Protein AF-A0A9E2GDE9-F1 (afdb_monomer)

Foldseek 3Di:
DDDDDPVPVVVVVVVVVPPPDDDDDDDDDDDDDDDPPCVVVVVLVVLLVVLVVLLVVLVVVLVVLVVVLVVLVVVLVVLVVVLVVLVVLLVVLVVLLVPPPRDLVVLLQSLLVLVVSLVVLVVVLVVLVVQLVVLVVVLVVLVVVLVVLVVVLVVLVVVDPPDPSSVVSNVSSVSSSVSSVSSNVSSVSSNVSSVVSNVSSVVSNVSSVVSSVSSVVVSVVVVVVLLPDFADQLVVVPDVVQVVVLVVLLVVLVVVVVDPVNVVVLVVVLVVPPPNPVVVLVVVLVVQLVVLVVVLVVLVVVLPDPCCVVCVPVSLVSQLCSVCSNLVSVLVSLVVVCVVVVVCSNRLVSVLVSQLSVLVSVLVSQVSSLVSQCVDPPRHDPPQLSVLSNVVSVLSNVLSNVLSVSCSSRNDPGSVSVVSVVVSLVVLVVSLVVSVVSVVVVVVVVPVDDDPVVVVVVVVCVVVSCCLSVVLVVCVSSRSPVNSVD

Mean predicted aligned error: 16.98 Å

Nearest PDB structures (foldseek):
  8i21-assembly1_A  TM=5.062E-01  e=1.658E+00  Saccharomyces cerevisiae S288C
  3ja6-assembly1_I  TM=3.002E-01  e=2.452E-01  Escherichia coli
  5xg2-assembly1_A  TM=4.539E-01  e=1.451E+00  Pyrococcus yayanosii CH1
  6ixg-assembly1_A  TM=2.845E-01  e=1.517E+00  Homo sapiens
  8auc-assembly3_A  TM=1.445E-01  e=4.216E+00  Corynebacterium glutamicum ATCC 13032

Secondary structure (DSSP, 8-state):
-----SHHHHHHHHHTTTSSS--------------TTSHHHHHHHHHHHHHHHHHHHHHHHHHHHHHHHHHHHHHHHHHHHHHHHHHHHHHHHHHHHH-TT--HHHHHHHHHHHHHHHHHHHHHHHHHHHHHHHHHHHHHHHHHHHHHHHHHHHHHHHT---SHHHHHHHHHHHHHHHHHHHHHHHHHHHHHHHHHHHHHHHHHHHHHHHHHHHHHHHHHHHHHHHHHS----HHHH--HHHHHHHHHHHHHHHHHHHSHHHHHHHHHHHHHSTT--HHHHHHHHHHHHHHHHHHHHHHHHHHTSGGGGT-HHHHHHHHHHHHHHHHHHHHHHHHHHHHHTTHHHH-HHHHHHHHHHHHHHHHHHHHHHHHHHHH-TTSPPPTTTHHHHHHHHHHHHHHHHHHHHHHHHH-TT-HHHHHHHHHHHHHHHHHHHHHHHHHHHHHHHHTTS--HHHHHHHHHHHHHHHHHHHHHHHHHHHT-TTGGG-

Sequence (486 aa):
MKKTNTNHFIIIVFLTLLLGLSFSTDKGAAQEKGKEASTKKVEYIDLKISIENALNTEKENIDQLKEQLNRAQSLKKVMTTELNVYKIQLSSYGNLLLIAKTKIENLEKAWTDNRASLDSIAANLKETNQKLITVNESLQRTKEQHALNEKQLAEIKTQGAKDPQTTNLLYKLQELIKHLSTKMELLEELNGIYSERKVQLENAQQALVELSKKFEQQIDEKKKQELFERGINPLKALELKQIGKDLNRLSGKIFSMFLKDFWVNELTAIWNSENFLIVTFFIIFIIFQFLLFRLKNYCKGLEIKPFSKQFPCRLLVLQLFNRSLPLMGTVLFIYVYASIRLFYSTVPLIQITIYILLIFLFTRWGFDLLKLWNQGKRYRISDQLLPYLRSLLIIIRFFAIPYVIIVWLIGSTSIILLVLRMIFEIILLGWNVLFLRQFNNFNKISAAEKSSRLSILRNIFFVLSYTITGGGLLLELAGYGPLALY

Radius of gyration: 37.74 Å; Cα contacts (8 Å, |Δi|>4): 276; chains: 1; bounding box: 79×53×114 Å

Structure (mmCIF, N/CA/C/O backbone):
data_AF-A0A9E2GDE9-F1
#
_entry.id   AF-A0A9E2GDE9-F1
#
loop_
_atom_site.group_PDB
_atom_site.id
_atom_site.type_symbol
_atom_site.label_atom_id
_atom_site.label_alt_id
_atom_site.label_comp_id
_atom_site.label_asym_id
_atom_site.label_entity_id
_atom_site.label_seq_id
_atom_site.pdbx_PDB_ins_code
_atom_site.Cartn_x
_atom_site.Cartn_y
_atom_site.Cartn_z
_atom_site.occupancy
_atom_site.B_iso_or_equiv
_atom_site.auth_seq_id
_atom_site.auth_comp_id
_atom_site.auth_asym_id
_atom_site.auth_atom_id
_atom_site.pdbx_PDB_model_num
ATOM 1 N N . MET A 1 1 ? -9.857 -22.078 3.710 1.00 37.41 1 MET A N 1
ATOM 2 C CA . MET A 1 1 ? -8.500 -22.401 4.212 1.00 37.41 1 MET A CA 1
ATOM 3 C C . MET A 1 1 ? -8.249 -21.605 5.486 1.00 37.41 1 MET A C 1
ATOM 5 O O . MET A 1 1 ? -8.242 -20.383 5.430 1.00 37.41 1 MET A O 1
ATOM 9 N N . LYS A 1 2 ? -8.148 -22.298 6.630 1.00 35.53 2 LYS A N 1
ATOM 10 C CA . LYS A 1 2 ? -7.923 -21.727 7.970 1.00 35.53 2 LYS A CA 1
ATOM 11 C C . LYS A 1 2 ? -6.632 -20.902 7.999 1.00 35.53 2 LYS A C 1
ATOM 13 O O . LYS A 1 2 ? -5.577 -21.423 7.652 1.00 35.53 2 LYS A O 1
ATOM 18 N N . LYS A 1 3 ? -6.714 -19.651 8.452 1.00 37.59 3 LYS A N 1
ATOM 19 C CA . LYS A 1 3 ? -5.556 -18.796 8.738 1.00 37.59 3 LYS A CA 1
ATOM 20 C C . LYS A 1 3 ? -5.726 -18.220 10.143 1.00 37.59 3 LYS A C 1
ATOM 22 O O . LYS A 1 3 ? -6.221 -17.117 10.325 1.00 37.59 3 LYS A O 1
ATOM 27 N N . THR A 1 4 ? -5.358 -19.017 11.136 1.00 41.25 4 THR A N 1
ATOM 28 C CA . THR A 1 4 ? -5.236 -18.603 12.535 1.00 41.25 4 THR A CA 1
ATOM 29 C C . THR A 1 4 ? -3.918 -19.137 13.095 1.00 41.25 4 THR A C 1
ATOM 31 O O . THR A 1 4 ? -3.500 -20.241 12.760 1.00 41.25 4 THR A O 1
ATOM 34 N N . ASN A 1 5 ? -3.301 -18.334 13.968 1.00 42.22 5 ASN A N 1
ATOM 35 C CA . ASN A 1 5 ? -2.276 -18.710 14.952 1.00 42.22 5 ASN A CA 1
ATOM 36 C C . ASN A 1 5 ? -0.789 -18.695 14.572 1.00 42.22 5 ASN A C 1
ATOM 38 O O . ASN A 1 5 ? -0.061 -19.617 14.919 1.00 42.22 5 ASN A O 1
ATOM 42 N N . THR A 1 6 ? -0.282 -17.578 14.046 1.00 44.53 6 THR A N 1
ATOM 43 C CA . THR A 1 6 ? 1.154 -17.246 14.208 1.00 44.53 6 THR A CA 1
ATOM 44 C C . THR A 1 6 ? 1.415 -16.302 15.389 1.00 44.53 6 THR A C 1
ATOM 46 O O . THR A 1 6 ? 2.444 -16.420 16.045 1.00 44.53 6 THR A O 1
ATOM 49 N N . ASN A 1 7 ? 0.454 -15.445 15.760 1.00 41.34 7 ASN A N 1
ATOM 50 C CA . ASN A 1 7 ? 0.619 -14.508 16.885 1.00 41.34 7 ASN A CA 1
ATOM 51 C C . ASN A 1 7 ? 0.391 -15.157 18.264 1.00 41.34 7 ASN A C 1
ATOM 53 O O . ASN A 1 7 ? 0.977 -14.717 19.247 1.00 41.34 7 ASN A O 1
ATOM 57 N N . HIS A 1 8 ? -0.394 -16.239 18.347 1.00 45.03 8 HIS A N 1
ATOM 58 C CA . HIS A 1 8 ? -0.597 -16.959 19.610 1.00 45.03 8 HIS A CA 1
ATOM 59 C C . HIS A 1 8 ? 0.618 -17.795 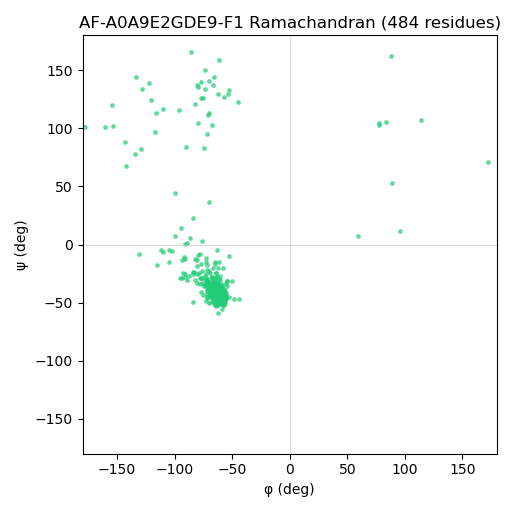20.035 1.00 45.03 8 HIS A C 1
ATOM 61 O O . HIS A 1 8 ? 0.840 -17.960 21.229 1.00 45.03 8 HIS A O 1
ATOM 67 N N . PHE A 1 9 ? 1.452 -18.257 19.098 1.00 44.44 9 PHE A N 1
ATOM 68 C CA . PHE A 1 9 ? 2.603 -19.101 19.433 1.00 44.44 9 PHE A CA 1
ATOM 69 C C . PHE A 1 9 ? 3.723 -18.318 20.145 1.00 44.44 9 PHE A C 1
ATOM 71 O O . PHE A 1 9 ? 4.382 -18.851 21.029 1.00 44.44 9 PHE A O 1
ATOM 78 N N . ILE A 1 10 ? 3.891 -17.027 19.832 1.00 46.75 10 ILE A N 1
ATOM 79 C CA . ILE A 1 10 ? 4.906 -16.164 20.464 1.00 46.75 10 ILE A CA 1
ATOM 80 C C . ILE A 1 10 ? 4.458 -15.706 21.863 1.00 46.75 10 ILE A C 1
ATOM 82 O O . ILE A 1 10 ? 5.278 -15.610 22.771 1.00 46.75 10 ILE A O 1
ATOM 86 N N . ILE A 1 11 ? 3.153 -15.494 22.066 1.00 52.41 11 ILE A N 1
ATOM 87 C CA . ILE A 1 11 ? 2.591 -15.091 23.366 1.00 52.41 11 ILE A CA 1
ATOM 88 C C . ILE A 1 11 ? 2.564 -16.275 24.347 1.00 52.41 11 ILE A C 1
ATOM 90 O O . ILE A 1 11 ? 2.853 -16.093 25.526 1.00 52.41 11 ILE A O 1
ATOM 94 N N . ILE A 1 12 ? 2.301 -17.497 23.869 1.00 50.00 12 ILE A N 1
ATOM 95 C CA . ILE A 1 12 ? 2.288 -18.702 24.716 1.00 50.00 12 ILE A CA 1
ATOM 96 C C . ILE A 1 12 ? 3.700 -19.055 25.207 1.00 50.00 12 ILE A C 1
ATOM 98 O O . ILE A 1 12 ? 3.857 -19.366 26.382 1.00 50.00 12 ILE A O 1
ATOM 102 N N . VAL A 1 13 ? 4.734 -18.908 24.366 1.00 47.22 13 VAL A N 1
ATOM 103 C CA . VAL A 1 13 ? 6.136 -19.145 24.769 1.00 47.22 13 VAL A CA 1
ATOM 104 C C . VAL A 1 13 ? 6.623 -18.117 25.805 1.00 47.22 13 VAL A C 1
ATOM 106 O O . VAL A 1 13 ? 7.446 -18.450 26.656 1.00 47.22 13 VAL A O 1
ATOM 109 N N . PHE A 1 14 ? 6.078 -16.894 25.794 1.00 41.50 14 PHE A N 1
ATOM 110 C CA . PHE A 1 14 ? 6.403 -15.862 26.787 1.00 41.50 14 PHE A CA 1
ATOM 111 C C . PHE A 1 14 ? 5.618 -16.018 28.104 1.00 41.50 14 PHE A C 1
ATOM 113 O O . PHE A 1 14 ? 6.150 -15.708 29.168 1.00 41.50 14 PHE A O 1
ATOM 120 N N . LEU A 1 15 ? 4.388 -16.549 28.066 1.00 39.25 15 LEU A N 1
ATOM 121 C CA . LEU A 1 15 ? 3.577 -16.791 29.270 1.00 39.25 15 LEU A CA 1
ATOM 122 C C . LEU A 1 15 ? 3.999 -18.044 30.050 1.00 39.25 15 LEU A C 1
ATOM 124 O O . LEU A 1 15 ? 3.870 -18.069 31.273 1.00 39.25 15 LEU A O 1
ATOM 128 N N . THR A 1 16 ? 4.555 -19.063 29.389 1.00 41.75 16 THR A N 1
ATOM 129 C CA . THR A 1 16 ? 5.045 -20.273 30.074 1.00 41.75 16 THR A CA 1
ATOM 130 C C . THR A 1 16 ? 6.340 -20.057 30.860 1.00 41.75 16 THR A C 1
ATOM 132 O O . THR A 1 16 ? 6.667 -20.879 31.710 1.00 41.75 16 THR A O 1
ATOM 135 N N . LEU A 1 17 ? 7.062 -18.953 30.633 1.00 35.72 17 LEU A N 1
ATOM 136 C CA . LEU A 1 17 ? 8.302 -18.640 31.357 1.00 35.72 17 LEU A CA 1
ATOM 137 C C . LEU A 1 17 ? 8.081 -17.785 32.623 1.00 35.72 17 LEU A C 1
ATOM 139 O O . LEU A 1 17 ? 8.998 -17.644 33.426 1.00 35.72 17 LEU A O 1
ATOM 143 N N . LEU A 1 18 ? 6.875 -17.235 32.817 1.00 35.28 18 LEU A N 1
ATOM 144 C CA . LEU A 1 18 ? 6.543 -16.294 33.902 1.00 35.28 18 LEU A CA 1
ATOM 145 C C . LEU A 1 18 ? 5.604 -16.875 34.977 1.00 35.28 18 LEU A C 1
ATOM 147 O O . LEU A 1 18 ? 5.407 -16.254 36.014 1.00 35.28 18 LEU A O 1
ATOM 151 N N . LEU A 1 19 ? 5.080 -18.087 34.772 1.00 35.12 19 LEU A N 1
ATOM 152 C CA . LEU A 1 19 ? 4.227 -18.813 35.730 1.00 35.12 19 LEU A CA 1
ATOM 153 C C . LEU A 1 19 ? 4.981 -19.890 36.542 1.00 35.12 19 LEU A C 1
ATOM 155 O O . LEU A 1 19 ? 4.366 -20.645 37.288 1.00 35.12 19 LEU A O 1
ATOM 159 N N . GLY A 1 20 ? 6.312 -19.959 36.420 1.00 35.44 20 GLY A N 1
ATOM 160 C CA . GLY A 1 20 ? 7.155 -20.972 37.073 1.00 35.44 20 GLY A CA 1
ATOM 161 C C . GLY A 1 20 ? 7.697 -20.608 38.461 1.00 35.44 20 GLY A C 1
ATOM 162 O O . GLY A 1 20 ? 8.420 -21.408 39.047 1.00 35.44 20 GLY A O 1
ATOM 163 N N . LEU A 1 21 ? 7.386 -19.428 39.004 1.00 36.16 21 LEU A N 1
ATOM 164 C CA . LEU A 1 21 ? 7.882 -18.987 40.314 1.00 36.16 21 LEU A CA 1
ATOM 165 C C . LEU A 1 21 ? 6.811 -18.192 41.056 1.00 36.16 21 LEU A C 1
ATOM 167 O O . LEU A 1 21 ? 6.767 -16.975 40.924 1.00 36.16 21 LEU A O 1
ATOM 171 N N . SER A 1 22 ? 5.954 -18.885 41.811 1.00 34.91 22 SER A N 1
ATOM 172 C CA . SER A 1 22 ? 5.280 -18.396 43.032 1.00 34.91 22 SER A CA 1
ATOM 173 C C . SER A 1 22 ? 4.227 -19.409 43.490 1.00 34.91 22 SER A C 1
ATOM 175 O O . SER A 1 22 ? 3.041 -19.149 43.368 1.00 34.91 22 SER A O 1
ATOM 177 N N . PHE A 1 23 ? 4.635 -20.567 44.013 1.00 31.31 23 PHE A N 1
ATOM 178 C CA . PHE A 1 23 ? 3.790 -21.348 44.925 1.00 31.31 23 PHE A CA 1
ATOM 179 C C . PHE A 1 23 ? 4.677 -22.191 45.842 1.00 31.31 23 PHE A C 1
ATOM 181 O O . PHE A 1 23 ? 5.202 -23.225 45.438 1.00 31.31 23 PHE A O 1
ATOM 188 N N . SER A 1 24 ? 4.850 -21.739 47.082 1.00 29.86 24 SER A N 1
ATOM 189 C CA . SER A 1 24 ? 5.072 -22.584 48.262 1.00 29.86 24 SER A CA 1
ATOM 190 C C . SER A 1 24 ? 4.738 -21.737 49.490 1.00 29.86 24 SER A C 1
ATOM 192 O O . SER A 1 24 ? 5.343 -20.697 49.713 1.00 29.86 24 SER A O 1
ATOM 194 N N . THR A 1 25 ? 3.549 -21.968 50.045 1.00 28.91 25 THR A N 1
ATOM 195 C CA . THR A 1 25 ? 3.295 -22.684 51.309 1.00 28.91 25 THR A CA 1
ATOM 196 C C . THR A 1 25 ? 3.444 -21.785 52.524 1.00 28.91 25 THR A C 1
ATOM 198 O O . THR A 1 25 ? 4.557 -21.548 52.979 1.00 28.91 25 THR A O 1
ATOM 201 N N . ASP A 1 26 ? 2.308 -21.417 53.112 1.00 25.78 26 ASP A N 1
ATOM 202 C CA . ASP A 1 26 ? 2.249 -21.269 54.557 1.00 25.78 26 ASP A CA 1
ATOM 203 C C . ASP A 1 26 ? 1.067 -22.069 55.111 1.00 25.78 26 ASP A C 1
ATOM 205 O O . ASP A 1 26 ? -0.025 -22.099 54.534 1.00 25.78 26 ASP A O 1
ATOM 209 N N . LYS A 1 27 ? 1.351 -22.816 56.176 1.00 31.97 27 LYS A N 1
ATOM 210 C CA . LYS A 1 27 ? 0.437 -23.732 56.858 1.00 31.97 27 LYS A CA 1
ATOM 211 C C . LYS A 1 27 ? -0.166 -22.982 58.041 1.00 31.97 27 LYS A C 1
ATOM 213 O O . LYS A 1 27 ? 0.544 -22.678 58.989 1.00 31.97 27 LYS A O 1
ATOM 218 N N . GLY A 1 28 ? -1.477 -22.760 58.023 1.00 25.41 28 GLY A N 1
ATOM 219 C CA . GLY A 1 28 ? -2.241 -22.287 59.179 1.00 25.41 28 GLY A CA 1
ATOM 220 C C . GLY A 1 28 ? -3.144 -23.395 59.708 1.00 25.41 28 GLY A C 1
ATOM 221 O O . GLY A 1 28 ? -4.006 -23.888 58.987 1.00 25.41 28 GLY A O 1
ATOM 222 N N . ALA A 1 29 ? -2.892 -23.820 60.941 1.00 26.66 29 ALA A N 1
ATOM 223 C CA . ALA A 1 29 ? -3.548 -24.923 61.625 1.00 26.66 29 ALA A CA 1
ATOM 224 C C . ALA A 1 29 ? -4.857 -24.525 62.336 1.00 26.66 29 ALA A C 1
ATOM 226 O O . ALA A 1 29 ? -5.088 -23.362 62.644 1.00 26.66 29 ALA A O 1
ATOM 227 N N . ALA A 1 30 ? -5.596 -25.579 62.696 1.00 27.47 30 ALA A N 1
ATOM 228 C CA . ALA A 1 30 ? -6.502 -25.715 63.838 1.00 27.47 30 ALA A CA 1
ATOM 229 C C . ALA A 1 30 ? -7.898 -25.068 63.760 1.00 27.47 30 ALA A C 1
ATOM 231 O O . ALA A 1 30 ? -8.123 -23.883 63.975 1.00 27.47 30 ALA A O 1
ATOM 232 N N . GLN A 1 31 ? -8.858 -25.964 63.546 1.00 29.36 31 GLN A N 1
ATOM 233 C CA . GLN A 1 31 ? -10.283 -25.821 63.779 1.00 29.36 31 GLN A CA 1
ATOM 234 C C . GLN A 1 31 ? -10.565 -26.100 65.263 1.00 29.36 31 GLN A C 1
ATOM 236 O O . GLN A 1 31 ? -10.297 -27.207 65.731 1.00 29.36 31 GLN A O 1
ATOM 241 N N . GLU A 1 32 ? -11.136 -25.139 65.990 1.00 27.19 32 GLU A N 1
ATOM 242 C CA . GLU A 1 32 ? -11.668 -25.361 67.338 1.00 27.19 32 GLU A CA 1
ATOM 243 C C . GLU A 1 32 ? -13.164 -25.016 67.370 1.00 27.19 32 GLU A C 1
ATOM 245 O O . GLU A 1 32 ? -13.604 -23.948 66.944 1.00 27.19 32 GLU A O 1
ATOM 250 N N . LYS A 1 33 ? -13.963 -25.996 67.805 1.00 32.47 33 LYS A N 1
ATOM 251 C CA . LYS A 1 33 ? -15.418 -25.923 67.953 1.00 32.47 33 LYS A CA 1
ATOM 252 C C . LYS A 1 33 ? -15.783 -25.197 69.252 1.00 32.47 33 LYS A C 1
ATOM 254 O O . LYS A 1 33 ? -15.333 -25.599 70.317 1.00 32.47 33 LYS A O 1
ATOM 259 N N . GLY A 1 34 ? -16.760 -24.292 69.160 1.00 29.34 34 GLY A N 1
ATOM 260 C CA . GLY A 1 34 ? -17.773 -24.094 70.204 1.00 29.34 34 GLY A CA 1
ATOM 261 C C . GLY A 1 34 ? -17.753 -22.756 70.949 1.00 29.34 34 GLY A C 1
ATOM 262 O O . GLY A 1 34 ? -16.938 -22.557 71.843 1.00 29.34 34 GLY A O 1
ATOM 263 N N . LYS A 1 35 ? -18.746 -21.897 70.658 1.00 29.58 35 LYS A N 1
ATOM 264 C CA . LYS A 1 35 ? -19.593 -21.173 71.640 1.00 29.58 35 LYS A CA 1
ATOM 265 C C . LYS A 1 35 ? -20.652 -20.336 70.906 1.00 29.58 35 LYS A C 1
ATOM 267 O O . LYS A 1 35 ? -20.390 -19.259 70.387 1.00 29.58 35 LYS A O 1
ATOM 272 N N . GLU A 1 36 ? -21.870 -20.865 70.880 1.00 37.47 36 GLU A N 1
ATOM 273 C CA . GLU A 1 36 ? -23.013 -20.470 70.040 1.00 37.47 36 GLU A CA 1
ATOM 274 C C . GLU A 1 36 ? -23.871 -19.299 70.569 1.00 37.47 36 GLU A C 1
ATOM 276 O O . GLU A 1 36 ? -25.024 -19.151 70.179 1.00 37.47 36 GLU A O 1
ATOM 281 N N . ALA A 1 37 ? -23.348 -18.427 71.438 1.00 34.91 37 ALA A N 1
ATOM 282 C CA . ALA A 1 37 ? -24.166 -17.346 72.018 1.00 34.91 37 ALA A CA 1
ATOM 283 C C . ALA A 1 37 ? -23.555 -15.933 71.973 1.00 34.91 37 ALA A C 1
ATOM 285 O O . ALA A 1 37 ? -24.272 -14.971 72.239 1.00 34.91 37 ALA A O 1
ATOM 286 N N . SER A 1 38 ? -22.283 -15.764 71.578 1.00 36.00 38 SER A N 1
ATOM 287 C CA . SER A 1 38 ? -21.682 -14.432 71.343 1.00 36.00 38 SER A CA 1
ATOM 288 C C . SER A 1 38 ? -21.349 -14.145 69.872 1.00 36.00 38 SER A C 1
ATOM 290 O O . SER A 1 38 ? -20.962 -13.027 69.546 1.00 36.00 38 SER A O 1
ATOM 292 N N . THR A 1 39 ? -21.531 -15.123 68.981 1.00 40.50 39 THR A N 1
ATOM 293 C CA . THR A 1 39 ? -21.175 -15.071 67.552 1.00 40.50 39 THR A CA 1
ATOM 294 C C . THR A 1 39 ? -22.093 -14.160 66.742 1.00 40.50 39 THR A C 1
ATOM 296 O O . THR A 1 39 ? -21.596 -13.326 65.996 1.00 40.50 39 THR A O 1
ATOM 299 N N . LYS A 1 40 ? -23.416 -14.205 66.967 1.00 43.84 40 LYS A N 1
ATOM 300 C CA . LYS A 1 40 ? -24.374 -13.363 66.221 1.00 43.84 40 LYS A CA 1
ATOM 301 C C . LYS A 1 40 ? -24.075 -11.868 66.353 1.00 43.84 40 LYS A C 1
ATOM 303 O O . LYS A 1 40 ? -24.173 -11.129 65.386 1.00 43.84 40 LYS A O 1
ATOM 308 N N . LYS A 1 41 ? -23.698 -11.400 67.546 1.00 41.00 41 LYS A N 1
ATOM 309 C CA . LYS A 1 41 ? -23.483 -9.965 67.795 1.00 41.00 41 LYS A CA 1
ATOM 310 C C . LYS A 1 41 ? -22.195 -9.438 67.146 1.00 41.00 41 LYS A C 1
ATOM 312 O O . LYS A 1 41 ? -22.160 -8.275 66.772 1.00 41.00 41 LYS A O 1
ATOM 317 N N . VAL A 1 42 ? -21.176 -10.288 66.994 1.00 43.56 42 VAL A N 1
ATOM 318 C CA . VAL A 1 42 ? -19.926 -9.970 66.277 1.00 43.56 42 VAL A CA 1
ATOM 319 C C . VAL A 1 42 ? -20.158 -10.028 64.759 1.00 43.56 42 VAL A C 1
ATOM 321 O O . VAL A 1 42 ? -19.795 -9.097 64.051 1.00 43.56 42 VAL A O 1
ATOM 324 N N . GLU A 1 43 ? -20.911 -11.024 64.284 1.00 54.59 43 GLU A N 1
ATOM 325 C CA . GLU A 1 43 ? -21.306 -11.199 62.876 1.00 54.59 43 GLU A CA 1
ATOM 326 C C . GLU A 1 43 ? -22.162 -10.028 62.342 1.00 54.59 43 GLU A C 1
ATOM 328 O O . GLU A 1 43 ? -21.957 -9.556 61.225 1.00 54.59 43 GLU A O 1
ATOM 333 N N . TYR A 1 44 ? -23.062 -9.471 63.165 1.00 56.03 44 TYR A N 1
ATOM 334 C CA . TYR A 1 44 ? -23.861 -8.286 62.814 1.00 56.03 44 TYR A CA 1
ATOM 335 C C . TYR A 1 44 ? -23.048 -6.978 62.759 1.00 56.03 44 TYR A C 1
ATOM 337 O O . TYR A 1 44 ? -23.402 -6.069 62.002 1.00 56.03 44 TYR A O 1
ATOM 345 N N . ILE A 1 45 ? -21.971 -6.858 63.544 1.00 58.72 45 ILE A N 1
ATOM 346 C CA . ILE A 1 45 ? -21.089 -5.678 63.526 1.00 58.72 45 ILE A CA 1
ATOM 347 C C . ILE A 1 45 ? -20.202 -5.706 62.276 1.00 58.72 45 ILE A C 1
ATOM 349 O O . ILE A 1 45 ? -20.106 -4.690 61.584 1.00 58.72 45 ILE A O 1
ATOM 353 N N . ASP A 1 46 ? -19.644 -6.869 61.936 1.00 61.78 46 ASP A N 1
ATOM 354 C CA . ASP A 1 46 ? -18.836 -7.054 60.725 1.00 61.78 46 ASP A CA 1
ATOM 355 C C . ASP A 1 46 ? -19.670 -6.850 59.448 1.00 61.78 46 ASP A C 1
ATOM 357 O O . ASP A 1 46 ? -19.232 -6.173 58.513 1.00 61.78 46 ASP A O 1
ATOM 361 N N . LEU A 1 47 ? -20.922 -7.327 59.435 1.00 65.38 47 LEU A N 1
ATOM 362 C CA . LEU A 1 47 ? -21.873 -7.086 58.344 1.00 65.38 47 LEU A CA 1
ATOM 363 C C . LEU A 1 47 ? -22.202 -5.591 58.184 1.00 65.38 47 LEU A C 1
ATOM 365 O O . LEU A 1 47 ? -22.263 -5.077 57.066 1.00 65.38 47 LEU A O 1
ATOM 369 N N . LYS A 1 48 ? -22.376 -4.863 59.293 1.00 64.81 48 LYS A N 1
ATOM 370 C CA . LYS A 1 48 ? -22.651 -3.419 59.273 1.00 64.81 48 LYS A CA 1
ATOM 371 C C . LYS A 1 48 ? -21.480 -2.623 58.691 1.00 64.81 48 LYS A C 1
ATOM 373 O O . LYS A 1 48 ? -21.715 -1.732 57.877 1.00 64.81 48 LYS A O 1
ATOM 378 N N . ILE A 1 49 ? -20.246 -2.946 59.086 1.00 69.69 49 ILE A N 1
ATOM 379 C CA . ILE A 1 49 ? -19.028 -2.312 58.551 1.00 69.69 49 ILE A CA 1
ATOM 380 C C . ILE A 1 49 ? -18.870 -2.646 57.060 1.00 69.69 49 ILE A C 1
ATOM 382 O O . ILE A 1 49 ? -18.561 -1.765 56.259 1.00 69.69 49 ILE A O 1
ATOM 386 N N . SER A 1 50 ? -19.147 -3.893 56.666 1.00 72.06 50 SER A N 1
ATOM 387 C CA . SER A 1 50 ? -19.114 -4.322 55.264 1.00 72.06 50 SER A CA 1
ATOM 388 C C . SER A 1 50 ? -20.123 -3.561 54.393 1.00 72.06 50 SER A C 1
ATOM 390 O O . SER A 1 50 ? -19.752 -3.065 53.331 1.00 72.06 50 SER A O 1
ATOM 392 N N . ILE A 1 51 ? -21.364 -3.379 54.861 1.00 70.81 51 ILE A N 1
ATOM 393 C CA . ILE A 1 51 ? -22.405 -2.626 54.137 1.00 70.81 51 ILE A CA 1
ATOM 394 C C . ILE A 1 51 ? -22.073 -1.132 54.063 1.00 70.81 51 ILE A C 1
ATOM 396 O O . ILE A 1 51 ? -22.327 -0.500 53.044 1.00 70.81 51 ILE A O 1
ATOM 400 N N . GLU A 1 52 ? -21.492 -0.553 55.113 1.00 72.50 52 GLU A N 1
ATOM 401 C CA . GLU A 1 52 ? -21.092 0.859 55.128 1.00 72.50 52 GLU A CA 1
ATOM 402 C C . GLU A 1 52 ? -19.928 1.141 54.167 1.00 72.50 52 GLU A C 1
ATOM 404 O O . GLU A 1 52 ? -19.966 2.117 53.417 1.00 72.50 52 GLU A O 1
ATOM 409 N N . ASN A 1 53 ? -18.949 0.235 54.102 1.00 75.44 53 ASN A N 1
ATOM 410 C CA . ASN A 1 53 ? -17.889 0.296 53.098 1.00 75.44 53 ASN A CA 1
ATOM 411 C C . ASN A 1 53 ? -18.444 0.084 51.681 1.00 75.44 53 ASN A C 1
ATOM 413 O O . ASN A 1 53 ? -18.106 0.845 50.777 1.00 75.44 53 ASN A O 1
ATOM 417 N N . ALA A 1 54 ? -19.344 -0.888 51.493 1.00 73.12 54 ALA A N 1
ATOM 418 C CA . ALA A 1 54 ? -19.994 -1.137 50.208 1.00 73.12 54 ALA A CA 1
ATOM 419 C C . ALA A 1 54 ? -20.828 0.064 49.731 1.00 73.12 54 ALA A C 1
ATOM 421 O O . ALA A 1 54 ? -20.797 0.385 48.548 1.00 73.12 54 ALA A O 1
ATOM 422 N N . LEU A 1 55 ? -21.520 0.764 50.635 1.00 74.06 55 LEU A N 1
ATOM 423 C CA . LEU A 1 55 ? -22.273 1.984 50.327 1.00 74.06 55 LEU A CA 1
ATOM 424 C C . LEU A 1 55 ? -21.366 3.111 49.824 1.00 74.06 55 LEU A C 1
ATOM 426 O O . LEU A 1 55 ? -21.675 3.733 48.807 1.00 74.06 55 LEU A O 1
ATOM 430 N N . ASN A 1 56 ? -20.236 3.353 50.494 1.00 77.88 56 ASN A N 1
ATOM 431 C CA . ASN A 1 56 ? -19.280 4.374 50.059 1.00 77.88 56 ASN A CA 1
ATOM 432 C C . ASN A 1 56 ? -18.662 4.023 48.699 1.00 77.88 56 ASN A C 1
ATOM 434 O O . ASN A 1 56 ? -18.649 4.862 47.798 1.00 77.88 56 ASN A O 1
ATOM 438 N N . THR A 1 57 ? -18.234 2.771 48.511 1.00 77.31 57 THR A N 1
ATOM 439 C CA . THR A 1 57 ? -17.687 2.303 47.229 1.00 77.31 57 THR A CA 1
ATOM 440 C C . THR A 1 57 ? -18.725 2.347 46.107 1.00 77.31 57 THR A C 1
ATOM 442 O O . THR A 1 57 ? -18.399 2.726 44.983 1.00 77.31 57 THR A O 1
ATOM 445 N N . GLU A 1 58 ? -19.988 1.998 46.372 1.00 75.75 58 GLU A N 1
ATOM 446 C CA . GLU A 1 58 ? -21.028 2.072 45.343 1.00 75.75 58 GLU A CA 1
ATOM 447 C C . GLU A 1 58 ? -21.400 3.503 44.974 1.00 75.75 58 GLU A C 1
ATOM 449 O O . GLU A 1 58 ? -21.668 3.783 43.806 1.00 75.75 58 GLU A O 1
ATOM 454 N N . LYS A 1 59 ? -21.348 4.436 45.925 1.00 79.06 59 LYS A N 1
ATOM 455 C CA . LYS A 1 59 ? -21.556 5.853 45.631 1.00 79.06 59 LYS A CA 1
ATOM 456 C C . LYS A 1 59 ? -20.477 6.397 44.689 1.00 79.06 59 LYS A C 1
ATOM 458 O O . LYS A 1 59 ? -20.816 7.012 43.680 1.00 79.06 59 LYS A O 1
ATOM 463 N N . GLU A 1 60 ? -19.208 6.092 44.959 1.00 80.56 60 GLU A N 1
ATOM 464 C CA . GLU A 1 60 ? -18.090 6.457 44.076 1.00 80.56 60 GLU A CA 1
ATOM 465 C C . GLU A 1 60 ? -18.211 5.805 42.689 1.00 80.56 60 GLU A C 1
ATOM 467 O O . GLU A 1 60 ? -18.034 6.474 41.668 1.00 80.56 60 GLU A O 1
ATOM 472 N N . ASN A 1 61 ? -18.579 4.521 42.628 1.00 79.62 61 ASN A N 1
ATOM 473 C CA . ASN A 1 61 ? -18.792 3.817 41.361 1.00 79.62 61 ASN A CA 1
ATOM 474 C C . ASN A 1 61 ? -19.926 4.437 40.535 1.00 79.62 61 ASN A C 1
ATOM 476 O O . ASN A 1 61 ? -19.801 4.560 39.317 1.00 79.62 61 ASN A O 1
ATOM 480 N N . ILE A 1 62 ? -21.033 4.826 41.173 1.00 83.25 62 ILE A N 1
ATOM 481 C CA . ILE A 1 62 ? -22.158 5.485 40.497 1.00 83.25 62 ILE A CA 1
ATOM 482 C C . ILE A 1 62 ? -21.721 6.826 39.908 1.00 83.25 62 ILE A C 1
ATOM 484 O O . ILE A 1 62 ? -22.090 7.136 38.775 1.00 83.25 62 ILE A O 1
ATOM 488 N N . ASP A 1 63 ? -20.923 7.611 40.631 1.00 82.31 63 ASP A N 1
ATOM 489 C CA . ASP A 1 63 ? -20.437 8.897 40.127 1.00 82.31 63 ASP A CA 1
ATOM 490 C C . ASP A 1 63 ? -19.475 8.713 38.941 1.00 82.31 63 ASP A C 1
ATOM 492 O O . ASP A 1 63 ? -19.616 9.395 37.921 1.00 82.31 63 ASP A O 1
ATOM 496 N N . GLN A 1 64 ? -18.589 7.714 38.998 1.00 84.81 64 GLN A N 1
ATOM 497 C CA . GLN A 1 64 ? -17.752 7.333 37.854 1.00 84.81 64 GLN A CA 1
ATOM 498 C C . GLN A 1 64 ? -18.586 6.856 36.656 1.00 84.81 64 GLN A C 1
ATOM 500 O O . GLN A 1 64 ? -18.296 7.223 35.515 1.00 84.81 64 GLN A O 1
ATOM 505 N N . LEU A 1 65 ? -19.639 6.066 36.884 1.00 81.38 65 LEU A N 1
ATOM 506 C CA . LEU A 1 65 ? -20.528 5.590 35.820 1.00 81.38 65 LEU A CA 1
ATOM 507 C C . LEU A 1 65 ? -21.324 6.726 35.181 1.00 81.38 65 LEU A C 1
ATOM 509 O O . LEU A 1 65 ? -21.460 6.746 33.960 1.00 81.38 65 LEU A O 1
ATOM 513 N N . LYS A 1 66 ? -21.788 7.706 35.962 1.00 85.56 66 LYS A N 1
ATOM 514 C CA . LYS A 1 66 ? -22.416 8.923 35.422 1.00 85.56 66 LYS A CA 1
ATOM 515 C C . LYS A 1 66 ? -21.444 9.721 34.562 1.00 85.56 66 LYS A C 1
ATOM 517 O O . LYS A 1 66 ? -21.823 10.219 33.502 1.00 85.56 66 LYS A O 1
ATOM 522 N N . GLU A 1 67 ? -20.185 9.830 34.978 1.00 87.62 67 GLU A N 1
ATOM 523 C CA . GLU A 1 67 ? -19.168 10.493 34.165 1.00 87.62 67 GLU A CA 1
ATOM 524 C C . GLU A 1 67 ? -18.916 9.730 32.854 1.00 87.62 67 GLU A C 1
ATOM 526 O O . GLU A 1 67 ? -18.870 10.331 31.776 1.00 87.62 67 GLU A O 1
ATOM 531 N N . GLN A 1 68 ? -18.814 8.400 32.917 1.00 82.94 68 GLN A N 1
ATOM 532 C CA . GLN A 1 68 ? -18.690 7.553 31.730 1.00 82.94 68 GLN A CA 1
ATOM 533 C C . GLN A 1 68 ? -19.907 7.665 30.808 1.00 82.94 68 GLN A C 1
ATOM 535 O O . GLN A 1 68 ? -19.726 7.738 29.593 1.00 82.94 68 GLN A O 1
ATOM 540 N N . LEU A 1 69 ? -21.119 7.732 31.361 1.00 86.50 69 LEU A N 1
ATOM 541 C CA . LEU A 1 69 ? -22.359 7.940 30.618 1.00 86.50 69 LEU A CA 1
ATOM 542 C C . LEU A 1 69 ? -22.335 9.278 29.877 1.00 86.50 69 LEU A C 1
ATOM 544 O O . LEU A 1 69 ? -22.538 9.311 28.665 1.00 86.50 69 LEU A O 1
ATOM 548 N N . ASN A 1 70 ? -21.991 10.367 30.566 1.00 86.38 70 ASN A N 1
ATOM 549 C CA . ASN A 1 70 ? -21.876 11.692 29.955 1.00 86.38 70 ASN A CA 1
ATOM 550 C C . ASN A 1 70 ? -20.835 11.709 28.825 1.00 86.38 70 ASN A C 1
ATOM 552 O O . ASN A 1 70 ? -21.074 12.282 27.758 1.00 86.38 70 ASN A O 1
ATOM 556 N N . ARG A 1 71 ? -19.691 11.040 29.023 1.00 86.12 71 ARG A N 1
ATOM 557 C CA . ARG A 1 71 ? -18.667 10.868 27.979 1.00 86.12 71 ARG A CA 1
ATOM 558 C C . ARG A 1 71 ? -19.178 10.020 26.809 1.00 86.12 71 ARG A C 1
ATOM 560 O O . ARG A 1 71 ? -18.908 10.348 25.659 1.00 86.12 71 ARG A O 1
ATOM 567 N N . ALA A 1 72 ? -19.929 8.952 27.067 1.00 83.50 72 ALA A N 1
ATOM 568 C CA . ALA A 1 72 ? -20.509 8.109 26.023 1.00 83.50 72 ALA A CA 1
ATOM 569 C C . ALA A 1 72 ? -21.581 8.863 25.215 1.00 83.50 72 ALA A C 1
ATOM 571 O O . ALA A 1 72 ? -21.611 8.769 23.987 1.00 83.50 72 ALA A O 1
ATOM 572 N N . GLN A 1 73 ? -22.411 9.672 25.875 1.00 86.06 73 GLN A N 1
ATOM 573 C CA . GLN A 1 73 ? -23.418 10.518 25.234 1.00 86.06 73 GLN A CA 1
ATOM 574 C C . GLN A 1 73 ? -22.789 11.649 24.403 1.00 86.06 73 GLN A C 1
ATOM 576 O O . GLN A 1 73 ? -23.274 11.953 23.310 1.00 86.06 73 GLN A O 1
ATOM 581 N N . SER A 1 74 ? -21.697 12.266 24.867 1.00 83.81 74 SER A N 1
ATOM 582 C CA . SER A 1 74 ? -20.977 13.269 24.069 1.00 83.81 74 SER A CA 1
ATOM 583 C C . SER A 1 74 ? -20.294 12.632 22.855 1.00 83.81 74 SER A C 1
ATOM 585 O O . SER A 1 74 ? -20.438 13.135 21.737 1.00 83.81 74 SER A O 1
ATOM 587 N N . LEU A 1 75 ? -19.659 11.470 23.040 1.00 82.81 75 LEU A N 1
ATOM 588 C CA . LEU A 1 75 ? -19.090 10.672 21.952 1.00 82.81 75 LEU A CA 1
ATOM 589 C C . LEU A 1 75 ? -20.149 10.245 20.936 1.00 82.81 75 LEU A C 1
ATOM 591 O O . LEU A 1 75 ? -19.866 10.273 19.742 1.00 82.81 75 LEU A O 1
ATOM 595 N N . LYS A 1 76 ? -21.377 9.923 21.364 1.00 82.12 76 LYS A N 1
ATOM 596 C CA . LYS A 1 76 ? -22.489 9.610 20.452 1.00 82.12 76 LYS A CA 1
ATOM 597 C C . LYS A 1 76 ? -22.731 10.740 19.446 1.00 82.12 76 LYS A C 1
ATOM 599 O O . LYS A 1 76 ? -22.897 10.466 18.265 1.00 82.12 76 LYS A O 1
ATOM 604 N N . LYS A 1 77 ? -22.686 12.010 19.870 1.00 83.50 77 LYS A N 1
ATOM 605 C CA . LYS A 1 77 ? -22.864 13.166 18.964 1.00 83.50 77 LYS A CA 1
ATOM 606 C C . LYS A 1 77 ? -21.724 13.296 17.950 1.00 83.50 77 LYS A C 1
ATOM 608 O O . LYS A 1 77 ? -21.971 13.531 16.765 1.00 83.50 77 LYS A O 1
ATOM 613 N N . VAL A 1 78 ? -20.483 13.127 18.410 1.00 82.44 78 VAL A N 1
ATOM 614 C CA . VAL A 1 78 ? -19.290 13.142 17.545 1.00 82.44 78 VAL A CA 1
ATOM 615 C C . VAL A 1 78 ? -19.368 12.006 16.523 1.00 82.44 78 VAL A C 1
ATOM 617 O O . VAL A 1 78 ? -19.186 12.231 15.330 1.00 82.44 78 VAL A O 1
ATOM 620 N N . MET A 1 79 ? -19.760 10.817 16.974 1.00 79.31 79 MET A N 1
ATOM 621 C CA . MET A 1 79 ? -19.925 9.626 16.148 1.00 79.31 79 MET A CA 1
ATOM 622 C C . MET A 1 79 ? -20.954 9.826 15.030 1.00 79.31 79 MET A C 1
ATOM 624 O O . MET A 1 79 ? -20.706 9.448 13.889 1.00 79.31 79 MET A O 1
ATOM 628 N N . THR A 1 80 ? -22.092 10.467 15.310 1.00 80.19 80 THR A N 1
ATOM 629 C CA . THR A 1 80 ? -23.082 10.784 14.267 1.00 80.19 80 THR A CA 1
ATOM 630 C C . THR A 1 80 ? -22.483 11.667 13.171 1.00 80.19 80 THR A C 1
ATOM 632 O O . THR A 1 80 ? -22.799 11.504 11.993 1.00 80.19 80 THR A O 1
ATOM 635 N N . THR A 1 81 ? -21.589 12.584 13.545 1.00 83.75 81 THR A N 1
ATOM 636 C CA . THR A 1 81 ? -20.886 13.454 12.593 1.00 83.75 81 THR A CA 1
ATOM 637 C C . THR A 1 81 ? -19.911 12.644 11.744 1.00 83.75 81 THR A C 1
ATOM 639 O O . THR A 1 81 ? -19.918 12.765 10.522 1.00 83.75 81 THR A O 1
ATOM 642 N N . GLU A 1 82 ? -19.136 11.762 12.371 1.00 81.50 82 GLU A N 1
ATOM 643 C CA . GLU A 1 82 ? -18.196 10.867 11.691 1.00 81.50 82 GLU A CA 1
ATOM 644 C C . GLU A 1 82 ? -18.910 9.911 10.714 1.00 81.50 82 GLU A C 1
ATOM 646 O O . GLU A 1 82 ? -18.515 9.790 9.555 1.00 81.50 82 GLU A O 1
ATOM 651 N N . LEU A 1 83 ? -20.046 9.327 11.110 1.00 84.38 83 LEU A N 1
ATOM 652 C CA . LEU A 1 83 ? -20.875 8.501 10.220 1.00 84.38 83 LEU A CA 1
ATOM 653 C C . LEU A 1 83 ? -21.422 9.288 9.030 1.00 84.38 83 LEU A C 1
ATOM 655 O O . LEU A 1 83 ? -21.522 8.748 7.928 1.00 84.38 83 LEU A O 1
ATOM 659 N N . ASN A 1 84 ? -21.779 10.557 9.229 1.00 83.81 84 ASN A N 1
ATOM 660 C CA . ASN A 1 84 ? -22.201 11.417 8.128 1.00 83.81 84 ASN A CA 1
ATOM 661 C C . ASN A 1 84 ? -21.042 11.699 7.168 1.00 83.81 84 ASN A C 1
ATOM 663 O O . ASN A 1 84 ? -21.257 11.682 5.956 1.00 83.81 84 ASN A O 1
ATOM 667 N N . VAL A 1 85 ? -19.816 11.871 7.674 1.00 84.94 85 VAL A N 1
ATOM 668 C CA . VAL A 1 85 ? -18.617 11.968 6.828 1.00 84.94 85 VAL A CA 1
ATOM 669 C C . VAL A 1 85 ? -18.443 10.695 6.001 1.00 84.94 85 VAL A C 1
ATOM 671 O O . VAL A 1 85 ? -18.291 10.798 4.785 1.00 84.94 85 VAL A O 1
ATOM 674 N N . TYR A 1 86 ? -18.562 9.506 6.600 1.00 84.06 86 TYR A N 1
ATOM 675 C CA . TYR A 1 86 ? -18.479 8.249 5.846 1.00 84.06 86 TYR A CA 1
ATOM 676 C C . TYR A 1 86 ? -19.586 8.112 4.797 1.00 84.06 86 TYR A C 1
ATOM 678 O O . TYR A 1 86 ? -19.319 7.670 3.682 1.00 84.06 86 TYR A O 1
ATOM 686 N N . LYS A 1 87 ? -20.819 8.541 5.093 1.00 84.62 87 LYS A N 1
ATOM 687 C CA . LYS A 1 87 ? -21.912 8.563 4.102 1.00 84.62 87 LYS A CA 1
ATOM 688 C C . LYS A 1 87 ? -21.616 9.506 2.935 1.00 84.62 87 LYS A C 1
ATOM 690 O O . LYS A 1 87 ? -21.853 9.143 1.783 1.00 84.62 87 LYS A O 1
ATOM 695 N N . ILE A 1 88 ? -21.089 10.699 3.217 1.00 83.25 88 ILE A N 1
ATOM 696 C CA . ILE A 1 88 ? -20.687 11.668 2.186 1.00 83.25 88 ILE A CA 1
ATOM 697 C C . ILE A 1 88 ? -19.554 11.088 1.336 1.00 83.25 88 ILE A C 1
ATOM 699 O O . ILE A 1 88 ? -19.627 11.151 0.109 1.00 83.25 88 ILE A O 1
ATOM 703 N N . GLN A 1 89 ? -18.544 10.486 1.969 1.00 80.88 89 GLN A N 1
ATOM 704 C CA . GLN A 1 89 ? -17.452 9.800 1.278 1.00 80.88 89 GLN A CA 1
ATOM 705 C C . GLN A 1 89 ? -17.987 8.688 0.379 1.00 80.88 89 GLN A C 1
ATOM 707 O O . GLN A 1 89 ? -17.656 8.659 -0.799 1.00 80.88 89 GLN A O 1
ATOM 712 N N . LEU A 1 90 ? -18.876 7.835 0.888 1.00 84.25 90 LEU A N 1
ATOM 713 C CA . LEU A 1 90 ? -19.453 6.729 0.129 1.00 84.25 90 LEU A CA 1
ATOM 714 C C . LEU A 1 90 ? -20.233 7.212 -1.099 1.00 84.25 90 LEU A C 1
ATOM 716 O O . LEU A 1 90 ? -20.092 6.638 -2.176 1.00 84.25 90 LEU A O 1
ATOM 720 N N . SER A 1 91 ? -20.999 8.297 -0.966 1.00 84.88 91 SER A N 1
ATOM 721 C CA . SER A 1 91 ? -21.699 8.924 -2.094 1.00 84.88 91 SER A CA 1
ATOM 722 C C . SER A 1 91 ? -20.724 9.545 -3.102 1.00 84.88 91 SER A C 1
ATOM 724 O O . SER A 1 91 ? -20.804 9.283 -4.302 1.00 84.88 91 SER A O 1
ATOM 726 N N . SER A 1 92 ? -19.746 10.317 -2.621 1.00 83.88 92 SER A N 1
ATOM 727 C CA . SER A 1 92 ? -18.736 10.975 -3.458 1.00 83.88 92 SER A CA 1
ATOM 728 C C . SER A 1 92 ? -17.894 9.964 -4.243 1.00 83.88 92 SER A C 1
ATOM 730 O O . SER A 1 92 ? -17.756 10.056 -5.462 1.00 83.88 92 SER A O 1
ATOM 732 N N . TYR A 1 93 ? -17.388 8.942 -3.557 1.00 84.31 93 TYR A N 1
ATOM 733 C CA . TYR A 1 93 ? -16.594 7.866 -4.137 1.00 84.31 93 TYR A CA 1
ATOM 734 C C . TYR A 1 93 ? -17.433 6.942 -5.025 1.00 84.31 93 TYR A C 1
ATOM 736 O O . TYR A 1 93 ? -16.965 6.530 -6.085 1.00 84.31 93 TYR A O 1
ATOM 744 N N . GLY A 1 94 ? -18.692 6.684 -4.662 1.00 81.88 94 GLY A N 1
ATOM 745 C CA . GLY A 1 94 ? -19.650 6.000 -5.530 1.00 81.88 94 GLY A CA 1
ATOM 746 C C . GLY A 1 94 ? -19.856 6.742 -6.853 1.00 81.88 94 GLY A C 1
ATOM 747 O O . GLY A 1 94 ? -19.818 6.128 -7.917 1.00 81.88 94 GLY A O 1
ATOM 748 N N . ASN A 1 95 ? -19.968 8.071 -6.819 1.00 83.94 95 ASN A N 1
ATOM 749 C CA . ASN A 1 95 ? -20.089 8.881 -8.031 1.00 83.94 95 ASN A CA 1
ATOM 750 C C . ASN A 1 95 ? -18.830 8.825 -8.908 1.00 83.94 95 ASN A C 1
ATOM 752 O O . ASN A 1 95 ? -18.947 8.821 -10.134 1.00 83.94 95 ASN A O 1
ATOM 756 N N . LEU A 1 96 ? -17.632 8.725 -8.318 1.00 83.06 96 LEU A N 1
ATOM 757 C CA . LEU A 1 96 ? -16.393 8.558 -9.091 1.00 83.06 96 LEU A CA 1
ATOM 758 C C . LEU A 1 96 ? -16.396 7.274 -9.927 1.00 83.06 96 LEU A C 1
ATOM 760 O O . LEU A 1 96 ? -15.915 7.306 -11.062 1.00 83.06 96 LEU A O 1
ATOM 764 N N . LEU A 1 97 ? -16.966 6.187 -9.396 1.00 80.94 97 LEU A N 1
ATOM 765 C CA . LEU A 1 97 ? -17.129 4.919 -10.115 1.00 80.94 97 LEU A CA 1
ATOM 766 C C . LEU A 1 97 ? -18.133 5.032 -11.272 1.00 80.94 97 LEU A C 1
ATOM 768 O O . LEU A 1 97 ? -17.996 4.349 -12.282 1.00 80.94 97 LEU A O 1
ATOM 772 N N . LEU A 1 98 ? -19.145 5.892 -11.162 1.00 80.44 98 LEU A N 1
ATOM 773 C CA . LEU A 1 98 ? -20.164 6.047 -12.208 1.00 80.44 98 LEU A CA 1
ATOM 774 C C . LEU A 1 98 ? -19.686 6.906 -13.386 1.00 80.44 98 LEU A C 1
ATOM 776 O O . LEU A 1 98 ? -20.183 6.774 -14.506 1.00 80.44 98 LEU A O 1
ATOM 780 N N . ILE A 1 99 ? -18.711 7.788 -13.164 1.00 78.12 99 ILE A N 1
ATOM 781 C CA . ILE A 1 99 ? -18.185 8.660 -14.213 1.00 78.12 99 ILE A CA 1
ATOM 782 C C . ILE A 1 99 ? -17.189 7.867 -15.076 1.00 78.12 99 ILE A C 1
ATOM 784 O O . ILE A 1 99 ? -16.031 7.666 -14.715 1.00 78.12 99 ILE A O 1
ATOM 788 N N . ALA A 1 100 ? -17.613 7.478 -16.282 1.00 61.84 100 ALA A N 1
ATOM 789 C CA . ALA A 1 100 ? -16.795 6.693 -17.218 1.00 61.84 100 ALA A CA 1
ATOM 790 C C . ALA A 1 100 ? -15.421 7.329 -17.533 1.00 61.84 100 ALA A C 1
ATOM 792 O O . ALA A 1 100 ? -14.433 6.624 -17.738 1.00 61.84 100 ALA A O 1
ATOM 793 N N . LYS A 1 101 ? -15.330 8.668 -17.514 1.00 69.62 101 LYS A N 1
ATOM 794 C CA . LYS A 1 101 ? -14.095 9.434 -17.775 1.00 69.62 101 LYS A CA 1
ATOM 795 C C . LYS A 1 101 ? -13.206 9.648 -16.543 1.00 69.62 101 LYS A C 1
ATOM 797 O O . LYS A 1 101 ? -12.216 10.375 -16.643 1.00 69.62 101 LYS A O 1
ATOM 802 N N . THR A 1 102 ? -13.526 9.062 -15.387 1.00 74.06 102 THR A N 1
ATOM 803 C CA . THR A 1 102 ? -12.657 9.175 -14.210 1.00 74.06 102 THR A CA 1
ATOM 804 C C . THR A 1 102 ? -11.303 8.540 -14.511 1.00 74.06 102 THR A C 1
ATOM 806 O O . THR A 1 102 ? -11.223 7.412 -15.009 1.00 74.06 102 THR A O 1
ATOM 809 N N . LYS A 1 103 ? -10.240 9.298 -14.230 1.00 72.12 103 LYS A N 1
ATOM 810 C CA . LYS A 1 103 ? -8.854 8.847 -14.364 1.00 72.12 103 LYS A CA 1
ATOM 811 C C . LYS A 1 103 ? -8.549 7.730 -13.368 1.00 72.12 103 LYS A C 1
ATOM 813 O O . LYS A 1 103 ? -9.028 7.794 -12.234 1.00 72.12 103 LYS A O 1
ATOM 818 N N . ILE A 1 104 ? -7.728 6.758 -13.767 1.00 77.19 104 ILE A N 1
ATOM 819 C CA . ILE A 1 104 ? -7.344 5.626 -12.908 1.00 77.19 104 ILE A CA 1
ATOM 820 C C . ILE A 1 104 ? -6.696 6.128 -11.616 1.00 77.19 104 ILE A C 1
ATOM 822 O O . ILE A 1 104 ? -7.050 5.649 -10.544 1.00 77.19 104 ILE A O 1
ATOM 826 N N . GLU A 1 105 ? -5.864 7.171 -11.679 1.00 71.00 105 GLU A N 1
ATOM 827 C CA . GLU A 1 105 ? -5.201 7.720 -10.491 1.00 71.00 105 GLU A CA 1
ATOM 828 C C . GLU A 1 105 ? -6.198 8.275 -9.457 1.00 71.00 105 GLU A C 1
ATOM 830 O O . GLU A 1 105 ? -5.979 8.174 -8.251 1.00 71.00 105 GLU A O 1
ATOM 835 N N . ASN A 1 106 ? -7.324 8.837 -9.912 1.00 74.12 106 ASN A N 1
ATOM 836 C CA . ASN A 1 106 ? -8.371 9.325 -9.011 1.00 74.12 106 ASN A CA 1
ATOM 837 C C . ASN A 1 106 ? -9.135 8.165 -8.356 1.00 74.12 106 ASN A C 1
ATOM 839 O O . ASN A 1 106 ? -9.529 8.285 -7.197 1.00 74.12 106 ASN A O 1
ATOM 843 N N . LEU A 1 107 ? -9.331 7.055 -9.080 1.00 80.94 107 LEU A N 1
ATOM 844 C CA . LEU A 1 107 ? -9.939 5.837 -8.537 1.00 80.94 107 LEU A CA 1
ATOM 845 C C . LEU A 1 107 ? -9.014 5.170 -7.513 1.00 80.94 107 LEU A C 1
ATOM 847 O O . LEU A 1 107 ? -9.470 4.814 -6.432 1.00 80.94 107 LEU A O 1
ATOM 851 N N . GLU A 1 108 ? -7.716 5.062 -7.807 1.00 76.12 108 GLU A N 1
ATOM 852 C CA . GLU A 1 108 ? -6.714 4.503 -6.887 1.00 76.12 108 GLU A CA 1
ATOM 853 C C . GLU A 1 108 ? -6.571 5.341 -5.611 1.00 76.12 108 GLU A C 1
ATOM 855 O O . GLU A 1 108 ? -6.474 4.791 -4.508 1.00 76.12 108 GLU A O 1
ATOM 860 N N . LYS A 1 109 ? -6.622 6.673 -5.738 1.00 78.25 109 LYS A N 1
ATOM 861 C CA . LYS A 1 109 ? -6.635 7.572 -4.581 1.00 78.25 109 LYS A CA 1
ATOM 862 C C . LYS A 1 109 ? -7.898 7.391 -3.735 1.00 78.25 109 LYS A C 1
ATOM 864 O O . LYS A 1 109 ? -7.786 7.176 -2.534 1.00 78.25 109 LYS A O 1
ATOM 869 N N . ALA A 1 110 ? -9.084 7.429 -4.346 1.00 80.69 110 ALA A N 1
ATOM 870 C CA . ALA A 1 110 ? -10.344 7.241 -3.622 1.00 80.69 110 ALA A CA 1
ATOM 871 C C . ALA A 1 110 ? -10.422 5.862 -2.943 1.00 80.69 110 ALA A C 1
ATOM 873 O O . ALA A 1 110 ? -10.901 5.747 -1.817 1.00 80.69 110 ALA A O 1
ATOM 874 N N . TRP A 1 111 ? -9.895 4.823 -3.594 1.00 83.62 111 TRP A N 1
ATOM 875 C CA . TRP A 1 111 ? -9.767 3.488 -3.016 1.00 83.62 111 TRP A CA 1
ATOM 876 C C . TRP A 1 111 ? -8.828 3.457 -1.801 1.00 83.62 111 TRP A C 1
ATOM 878 O O . TRP A 1 111 ? -9.147 2.832 -0.789 1.00 83.62 111 TRP A O 1
ATOM 888 N N . THR A 1 112 ? -7.701 4.169 -1.874 1.00 75.62 112 THR A N 1
ATOM 889 C CA . THR A 1 112 ? -6.756 4.316 -0.756 1.00 75.62 112 THR A CA 1
ATOM 890 C C . THR A 1 112 ? -7.400 5.024 0.434 1.00 75.62 112 THR A C 1
ATOM 892 O O . THR A 1 112 ? -7.341 4.511 1.552 1.00 75.62 112 THR A O 1
ATOM 895 N N . ASP A 1 113 ? -8.074 6.149 0.191 1.00 78.56 113 ASP A N 1
ATOM 896 C CA . ASP A 1 113 ? -8.783 6.903 1.229 1.00 78.56 113 ASP A CA 1
ATOM 897 C C . ASP A 1 113 ? -9.892 6.044 1.873 1.00 78.56 113 ASP A C 1
ATOM 899 O O . ASP A 1 113 ? -10.013 5.981 3.096 1.00 78.56 113 ASP A O 1
ATOM 903 N N . ASN A 1 114 ? -10.652 5.295 1.063 1.00 85.62 114 ASN A N 1
ATOM 904 C CA . ASN A 1 114 ? -11.670 4.351 1.536 1.00 85.62 114 ASN A CA 1
ATOM 905 C C . ASN A 1 114 ? -11.083 3.264 2.455 1.00 85.62 114 ASN A C 1
ATOM 907 O O . ASN A 1 114 ? -11.701 2.879 3.450 1.00 85.62 114 ASN A O 1
ATOM 911 N N . ARG A 1 115 ? -9.875 2.777 2.149 1.00 81.44 115 ARG A N 1
ATOM 912 C CA . ARG A 1 115 ? -9.178 1.783 2.972 1.00 81.44 115 ARG A CA 1
ATOM 913 C C . ARG A 1 115 ? -8.717 2.360 4.310 1.00 81.44 115 ARG A C 1
ATOM 915 O O . ARG A 1 115 ? -8.857 1.688 5.327 1.00 81.44 115 ARG A O 1
ATOM 922 N N . ALA A 1 116 ? -8.241 3.603 4.325 1.00 78.44 116 ALA A N 1
ATOM 923 C CA . ALA A 1 116 ? -7.907 4.296 5.568 1.00 78.44 116 ALA A CA 1
ATOM 924 C C . ALA A 1 116 ? -9.144 4.458 6.475 1.00 78.44 116 ALA A C 1
ATOM 926 O O . ALA A 1 116 ? -9.064 4.203 7.679 1.00 78.44 116 ALA A O 1
ATOM 927 N N . SER A 1 117 ? -10.310 4.782 5.901 1.00 83.62 117 SER A N 1
ATOM 928 C CA . SER A 1 117 ? -11.579 4.809 6.646 1.00 83.62 117 SER A CA 1
ATOM 929 C C . SER A 1 117 ? -11.961 3.430 7.207 1.00 83.62 117 SER A C 1
ATOM 931 O O . SER A 1 117 ? -12.427 3.341 8.342 1.00 83.62 117 SER A O 1
ATOM 933 N N . LEU A 1 118 ? -11.726 2.342 6.462 1.00 85.94 118 LEU A N 1
ATOM 934 C CA . LEU A 1 118 ? -11.954 0.973 6.951 1.00 85.94 118 LEU A CA 1
ATOM 935 C C . LEU A 1 118 ? -11.069 0.613 8.151 1.00 85.94 118 LEU A C 1
ATOM 937 O O . LEU A 1 118 ? -11.565 -0.001 9.099 1.00 85.94 118 LEU A O 1
ATOM 941 N N . ASP A 1 119 ? -9.792 0.996 8.125 1.00 80.25 119 ASP A N 1
ATOM 942 C CA . ASP A 1 119 ? -8.864 0.750 9.235 1.00 80.25 119 ASP A CA 1
ATOM 943 C C . ASP A 1 119 ? -9.301 1.515 10.498 1.00 80.25 119 ASP A C 1
ATOM 945 O O . ASP A 1 119 ? -9.359 0.936 11.587 1.00 80.25 119 ASP A O 1
ATOM 949 N N . SER A 1 120 ? -9.714 2.778 10.344 1.00 81.81 120 SER A N 1
ATOM 950 C CA . SER A 1 120 ? -10.256 3.595 11.440 1.00 81.81 120 SER A CA 1
ATOM 951 C C . SER A 1 120 ? -11.531 2.989 12.049 1.00 81.81 120 SER A C 1
ATOM 953 O O . SER A 1 120 ? -11.638 2.845 13.272 1.00 81.81 120 SER A O 1
ATOM 955 N N . ILE A 1 121 ? -12.474 2.533 11.216 1.00 86.94 121 ILE A N 1
ATOM 956 C CA . ILE A 1 121 ? -13.693 1.855 11.686 1.00 86.94 121 ILE A CA 1
ATOM 957 C C . ILE A 1 121 ? -13.361 0.548 12.413 1.00 86.94 121 ILE A C 1
ATOM 959 O O . ILE A 1 121 ? -13.985 0.240 13.430 1.00 86.94 121 ILE A O 1
ATOM 963 N N . ALA A 1 122 ? -12.372 -0.215 11.941 1.00 84.81 122 ALA A N 1
ATOM 964 C CA . ALA A 1 122 ? -11.951 -1.452 12.594 1.00 84.81 122 ALA A CA 1
ATOM 965 C C . ALA A 1 122 ? -11.368 -1.199 13.998 1.00 84.81 122 ALA A C 1
ATOM 967 O O . ALA A 1 122 ? -11.687 -1.942 14.934 1.00 84.81 122 ALA A O 1
ATOM 968 N N . ALA A 1 123 ? -10.569 -0.140 14.169 1.00 83.88 123 ALA A N 1
ATOM 969 C CA . ALA A 1 123 ? -10.064 0.281 15.476 1.00 83.88 123 ALA A CA 1
ATOM 970 C C . ALA A 1 123 ? -11.213 0.685 16.420 1.00 83.88 123 ALA A C 1
ATOM 972 O O . ALA A 1 123 ? -11.316 0.164 17.536 1.00 83.88 123 ALA A O 1
ATOM 973 N N . ASN A 1 124 ? -12.146 1.510 15.932 1.00 85.31 124 ASN A N 1
ATOM 974 C CA . ASN A 1 124 ? -13.330 1.942 16.681 1.00 85.31 124 ASN A CA 1
ATOM 975 C C . ASN A 1 124 ? -14.243 0.767 17.083 1.00 85.31 124 ASN A C 1
ATOM 977 O O . ASN A 1 124 ? -14.777 0.740 18.198 1.00 85.31 124 ASN A O 1
ATOM 981 N N . LEU A 1 125 ? -14.413 -0.231 16.208 1.00 89.56 125 LEU A N 1
ATOM 982 C CA . LEU A 1 125 ? -15.161 -1.457 16.509 1.00 89.56 125 LEU A CA 1
ATOM 983 C C . LEU A 1 125 ? -14.487 -2.278 17.601 1.00 89.56 125 LEU A C 1
ATOM 985 O O . LEU A 1 125 ? -15.168 -2.811 18.479 1.00 89.56 125 LEU A O 1
ATOM 989 N N . LYS A 1 126 ? -13.157 -2.389 17.568 1.00 90.12 126 LYS A N 1
ATOM 990 C CA . LYS A 1 126 ? -12.400 -3.107 18.595 1.00 90.12 126 LYS A CA 1
ATOM 991 C C . LYS A 1 126 ? -12.562 -2.441 19.962 1.00 90.12 126 LYS A C 1
ATOM 993 O O . LYS A 1 126 ? -12.896 -3.129 20.925 1.00 90.12 126 LYS A O 1
ATOM 998 N N . GLU A 1 127 ? -12.389 -1.122 20.033 1.00 88.12 127 GLU A N 1
ATOM 999 C CA . GLU A 1 127 ? -12.572 -0.356 21.272 1.00 88.12 127 GLU A CA 1
ATOM 1000 C C . GLU A 1 127 ? -14.013 -0.478 21.798 1.00 88.12 127 GLU A C 1
ATOM 1002 O O . GLU A 1 127 ? -14.233 -0.759 22.977 1.00 88.12 127 GLU A O 1
ATOM 1007 N N . THR A 1 128 ? -15.006 -0.329 20.916 1.00 89.81 128 THR A N 1
ATOM 1008 C CA . THR A 1 128 ? -16.429 -0.421 21.282 1.00 89.81 128 THR A CA 1
ATOM 1009 C C . THR A 1 128 ? -16.792 -1.816 21.792 1.00 89.81 128 THR A C 1
ATOM 1011 O O . THR A 1 128 ? -17.481 -1.934 22.804 1.00 89.81 128 THR A O 1
ATOM 1014 N N . ASN A 1 129 ? -16.290 -2.880 21.155 1.00 91.00 129 ASN A N 1
ATOM 1015 C CA . ASN A 1 129 ? -16.497 -4.251 21.630 1.00 91.00 129 ASN A CA 1
ATOM 1016 C C . ASN A 1 129 ? -15.862 -4.483 23.005 1.00 91.00 129 ASN A C 1
ATOM 1018 O O . ASN A 1 129 ? -16.478 -5.123 23.853 1.00 91.00 129 ASN A O 1
ATOM 1022 N N . GLN A 1 130 ? -14.664 -3.950 23.251 1.00 91.75 130 GLN A N 1
ATOM 1023 C CA . GLN A 1 130 ? -14.015 -4.082 24.555 1.00 91.75 130 GLN A CA 1
ATOM 1024 C C . GLN A 1 130 ? -14.832 -3.393 25.656 1.00 91.75 130 GLN A C 1
ATOM 1026 O O . GLN A 1 130 ? -15.080 -3.999 26.696 1.00 91.75 130 GLN A O 1
ATOM 1031 N N . LYS A 1 131 ? -15.330 -2.174 25.403 1.00 89.56 131 LYS A N 1
ATOM 1032 C CA . LYS A 1 131 ? -16.214 -1.463 26.342 1.00 89.56 131 LYS A CA 1
ATOM 1033 C C . LYS A 1 131 ? -17.532 -2.204 26.575 1.00 89.56 131 LYS A C 1
ATOM 1035 O O . LYS A 1 131 ? -17.969 -2.290 27.717 1.00 89.56 131 LYS A O 1
ATOM 1040 N N . LEU A 1 132 ? -18.132 -2.785 25.531 1.00 91.19 132 LEU A N 1
ATOM 1041 C CA . LEU A 1 132 ? -19.333 -3.620 25.663 1.00 91.19 132 LEU A CA 1
ATOM 1042 C C . LEU A 1 132 ? -19.104 -4.827 26.568 1.00 91.19 132 LEU A C 1
ATOM 1044 O O . LEU A 1 132 ? -19.957 -5.124 27.400 1.00 91.19 132 LEU A O 1
ATOM 1048 N N . ILE A 1 133 ? -17.976 -5.522 26.416 1.00 91.75 133 ILE A N 1
ATOM 1049 C CA . ILE A 1 133 ? -17.638 -6.666 27.271 1.00 91.75 133 ILE A CA 1
ATOM 1050 C C . ILE A 1 133 ? -17.543 -6.204 28.728 1.00 91.75 133 ILE A C 1
ATOM 1052 O O . ILE A 1 133 ? -18.223 -6.765 29.582 1.00 91.75 133 ILE A O 1
ATOM 1056 N N . THR A 1 134 ? -16.793 -5.131 29.001 1.00 91.06 134 THR A N 1
ATOM 1057 C CA . THR A 1 134 ? -16.632 -4.603 30.366 1.00 91.06 134 THR A CA 1
ATOM 1058 C C . THR A 1 134 ? -17.964 -4.173 30.987 1.00 91.06 134 THR A C 1
ATOM 1060 O O . THR A 1 134 ? -18.242 -4.521 32.134 1.00 91.06 134 THR A O 1
ATOM 1063 N N . VAL A 1 135 ? -18.814 -3.462 30.237 1.00 90.56 135 VAL A N 1
ATOM 1064 C CA . VAL A 1 135 ? -20.134 -3.022 30.723 1.00 90.56 135 VAL A CA 1
ATOM 1065 C C . VAL A 1 135 ? -21.046 -4.215 31.007 1.00 90.56 135 VAL A C 1
ATOM 1067 O O . VAL A 1 135 ? -21.698 -4.235 32.048 1.00 90.56 135 VAL A O 1
ATOM 1070 N N . ASN A 1 136 ? -21.068 -5.231 30.139 1.00 90.38 136 ASN A N 1
ATOM 1071 C CA . ASN A 1 136 ? -21.894 -6.424 30.353 1.00 90.38 136 ASN A CA 1
ATOM 1072 C C . ASN A 1 136 ? -21.423 -7.249 31.557 1.00 90.38 136 ASN A C 1
ATOM 1074 O O . ASN A 1 136 ? -22.252 -7.688 32.353 1.00 90.38 136 ASN A O 1
ATOM 1078 N N . GLU A 1 137 ? -20.110 -7.410 31.741 1.00 91.75 137 GLU A N 1
ATOM 1079 C CA . GLU A 1 137 ? -19.554 -8.064 32.930 1.00 91.75 137 GLU A CA 1
ATOM 1080 C C . GLU A 1 137 ? -19.920 -7.307 34.215 1.00 91.75 137 GLU A C 1
ATOM 1082 O O . GLU A 1 137 ? -20.328 -7.922 35.203 1.00 91.75 137 GLU A O 1
ATOM 1087 N N . SER A 1 138 ? -19.817 -5.971 34.212 1.00 87.50 138 SER A N 1
ATOM 1088 C CA . SER A 1 138 ? -20.251 -5.145 35.346 1.00 87.50 138 SER A CA 1
ATOM 1089 C C . SER A 1 138 ? -21.750 -5.271 35.605 1.00 87.50 138 SER A C 1
ATOM 1091 O O . SER A 1 138 ? -22.144 -5.457 36.754 1.00 87.50 138 SER A O 1
ATOM 1093 N N . LEU A 1 139 ? -22.578 -5.235 34.557 1.00 90.00 139 LEU A N 1
ATOM 1094 C CA . LEU A 1 139 ? -24.030 -5.365 34.673 1.00 90.00 139 LEU A CA 1
ATOM 1095 C C . LEU A 1 139 ? -24.420 -6.713 35.282 1.00 90.00 139 LEU A C 1
ATOM 1097 O O . LEU A 1 139 ? -25.263 -6.760 36.176 1.00 90.00 139 LEU A O 1
ATOM 1101 N N . GLN A 1 140 ? -23.786 -7.799 34.839 1.00 90.81 140 GLN A N 1
ATOM 1102 C CA . GLN A 1 140 ? -24.041 -9.130 35.378 1.00 90.81 140 GLN A CA 1
ATOM 1103 C C . GLN A 1 140 ? -23.651 -9.222 36.860 1.00 90.81 140 GLN A C 1
ATOM 1105 O O . GLN A 1 140 ? -24.465 -9.657 37.674 1.00 90.81 140 GLN A O 1
ATOM 1110 N N . ARG A 1 141 ? -22.464 -8.728 37.238 1.00 89.62 141 ARG A N 1
ATOM 1111 C CA . ARG A 1 141 ? -22.035 -8.697 38.649 1.00 89.62 141 ARG A CA 1
ATOM 1112 C C . ARG A 1 141 ? -22.975 -7.866 39.520 1.00 89.62 141 ARG A C 1
ATOM 1114 O O . ARG A 1 141 ? -23.302 -8.280 40.628 1.00 89.62 141 ARG A O 1
ATOM 1121 N N . THR A 1 142 ? -23.433 -6.709 39.035 1.00 87.69 142 THR A N 1
ATOM 1122 C CA . THR A 1 142 ? -24.381 -5.866 39.779 1.00 87.69 142 THR A CA 1
ATOM 1123 C C . THR A 1 142 ? -25.744 -6.549 39.924 1.00 87.69 142 THR A C 1
ATOM 1125 O O . THR A 1 142 ? -26.320 -6.492 41.006 1.00 87.69 142 THR A O 1
ATOM 1128 N N . LYS A 1 143 ? -26.225 -7.269 38.899 1.00 89.56 143 LYS A N 1
ATOM 1129 C CA . LYS A 1 143 ? -27.456 -8.080 38.985 1.00 89.56 143 LYS A CA 1
ATOM 1130 C C . LYS A 1 143 ? -27.345 -9.183 40.041 1.00 89.56 143 LYS A C 1
ATOM 1132 O O . LYS A 1 143 ? -28.260 -9.354 40.844 1.00 89.56 143 LYS A O 1
ATOM 1137 N N . GLU A 1 144 ? -26.219 -9.893 40.079 1.00 89.69 144 GLU A N 1
ATOM 1138 C CA . GLU A 1 144 ? -25.953 -10.935 41.080 1.00 89.69 144 GLU A CA 1
ATOM 1139 C C . GLU A 1 144 ? -25.888 -10.356 42.505 1.00 89.69 144 GLU A C 1
ATOM 1141 O O . GLU A 1 144 ? -26.521 -10.890 43.418 1.00 89.69 144 GLU A O 1
ATOM 1146 N N . GLN A 1 145 ? -25.193 -9.227 42.695 1.00 84.25 145 GLN A N 1
ATOM 1147 C CA . GLN A 1 145 ? -25.117 -8.527 43.986 1.00 84.25 145 GLN A CA 1
ATOM 1148 C C . GLN A 1 145 ? -26.479 -7.997 44.447 1.00 84.25 145 GLN A C 1
ATOM 1150 O O . GLN A 1 145 ? -26.822 -8.122 45.622 1.00 84.25 145 GLN A O 1
ATOM 1155 N N . HIS A 1 146 ? -27.270 -7.435 43.531 1.00 90.19 146 HIS A N 1
ATOM 1156 C CA . HIS A 1 146 ? -28.620 -6.964 43.825 1.00 90.19 146 HIS A CA 1
ATOM 1157 C C . HIS A 1 146 ? -29.511 -8.119 44.300 1.00 90.19 146 HIS A C 1
ATOM 1159 O O . HIS A 1 146 ? -30.130 -8.019 45.357 1.00 90.19 146 HIS A O 1
ATOM 1165 N N . ALA A 1 147 ? -29.521 -9.241 43.572 1.00 87.38 147 ALA A N 1
ATOM 1166 C CA . ALA A 1 147 ? -30.313 -10.419 43.927 1.00 87.38 147 ALA A CA 1
ATOM 1167 C C . ALA A 1 147 ? -29.899 -11.024 45.282 1.00 87.38 147 ALA A C 1
ATOM 1169 O O . ALA A 1 147 ? -30.757 -11.416 46.078 1.00 87.38 147 ALA A O 1
ATOM 1170 N N . LEU A 1 148 ? -28.593 -11.073 45.572 1.00 87.25 148 LEU A N 1
ATOM 1171 C CA . LEU A 1 148 ? -28.085 -11.538 46.864 1.00 87.25 148 LEU A CA 1
ATOM 1172 C C . LEU A 1 148 ? -28.558 -10.633 48.012 1.00 87.25 148 LEU A C 1
ATOM 1174 O O . LEU A 1 148 ? -29.049 -11.134 49.025 1.00 87.25 148 LEU A O 1
ATOM 1178 N N . ASN A 1 149 ? -28.455 -9.313 47.839 1.00 84.00 149 ASN A N 1
ATOM 1179 C CA . ASN A 1 149 ? -28.842 -8.341 48.861 1.00 84.00 149 ASN A CA 1
ATOM 1180 C C . ASN A 1 149 ? -30.360 -8.303 49.087 1.00 84.00 149 ASN A C 1
ATOM 1182 O O . ASN A 1 149 ? -30.798 -8.177 50.230 1.00 84.00 149 ASN A O 1
ATOM 1186 N N . GLU A 1 150 ? -31.177 -8.474 48.043 1.00 86.81 150 GLU A N 1
ATOM 1187 C CA . GLU A 1 150 ? -32.630 -8.626 48.205 1.00 86.81 150 GLU A CA 1
ATOM 1188 C C . GLU A 1 150 ? -32.993 -9.876 49.009 1.00 86.81 150 GLU A C 1
ATOM 1190 O O . GLU A 1 150 ? -33.854 -9.817 49.893 1.00 86.81 150 GLU A O 1
ATOM 1195 N N . LYS A 1 151 ? -32.303 -10.997 48.760 1.00 86.88 151 LYS A N 1
ATOM 1196 C CA . LYS A 1 151 ? -32.505 -12.231 49.524 1.00 86.88 151 LYS A CA 1
ATOM 1197 C C . LYS A 1 151 ? -32.150 -12.036 51.003 1.00 86.88 151 LYS A C 1
ATOM 1199 O O . LYS A 1 151 ? -32.947 -12.392 51.870 1.00 86.88 151 LYS A O 1
ATOM 1204 N N . GLN A 1 152 ? -31.012 -11.401 51.291 1.00 81.25 152 GLN A N 1
ATOM 1205 C CA . GLN A 1 152 ? -30.601 -11.070 52.662 1.00 81.25 152 GLN A CA 1
ATOM 1206 C C . GLN A 1 152 ? -31.587 -10.110 53.345 1.00 81.25 152 GLN A C 1
ATOM 1208 O O . GLN A 1 152 ? -31.921 -10.294 54.517 1.00 81.25 152 GLN A O 1
ATOM 1213 N N . LEU A 1 153 ? -32.115 -9.118 52.618 1.00 84.88 153 LEU A N 1
ATOM 1214 C CA . LEU A 1 153 ? -33.129 -8.201 53.143 1.00 84.88 153 LEU A CA 1
ATOM 1215 C C . LEU A 1 153 ? -34.409 -8.949 53.542 1.00 84.88 153 LEU A C 1
ATOM 1217 O O . LEU A 1 153 ? -34.988 -8.656 54.592 1.00 84.88 153 LEU A O 1
ATOM 1221 N N . ALA A 1 154 ? -34.855 -9.903 52.721 1.00 84.88 154 ALA A N 1
ATOM 1222 C CA . ALA A 1 154 ? -36.023 -10.728 53.016 1.00 84.88 154 ALA A CA 1
ATOM 1223 C C . ALA A 1 154 ? -35.795 -11.611 54.256 1.00 84.88 154 ALA A C 1
ATOM 1225 O O . ALA A 1 154 ? -36.637 -11.628 55.157 1.00 84.88 154 ALA A O 1
ATOM 1226 N N . GLU A 1 155 ? -34.635 -12.267 54.350 1.00 82.62 155 GLU A N 1
ATOM 1227 C CA . GLU A 1 155 ? -34.262 -13.109 55.495 1.00 82.62 155 GLU A CA 1
ATOM 1228 C C . GLU A 1 155 ? -34.233 -12.303 56.808 1.00 82.62 155 GLU A C 1
ATOM 1230 O O . GLU A 1 155 ? -34.879 -12.695 57.784 1.00 82.62 155 GLU A O 1
ATOM 1235 N N . ILE A 1 156 ? -33.597 -11.125 56.828 1.00 76.88 156 ILE A N 1
ATOM 1236 C CA . ILE A 1 156 ? -33.525 -10.268 58.029 1.00 76.88 156 ILE A CA 1
ATOM 1237 C C . ILE A 1 156 ? -34.918 -9.748 58.430 1.00 76.88 156 ILE A C 1
ATOM 1239 O O . ILE A 1 156 ? -35.242 -9.701 59.619 1.00 76.88 156 ILE A O 1
ATOM 1243 N N . LYS A 1 157 ? -35.787 -9.410 57.464 1.00 80.00 157 LYS A N 1
ATOM 1244 C CA . LYS A 1 157 ? -37.175 -8.992 57.749 1.00 80.00 157 LYS A CA 1
ATOM 1245 C C . LYS A 1 157 ? -37.997 -10.109 58.398 1.00 80.00 157 LYS A C 1
ATOM 1247 O O . LYS A 1 157 ? -38.761 -9.829 59.321 1.00 80.00 157 LYS A O 1
ATOM 1252 N N . THR A 1 158 ? -37.830 -11.359 57.960 1.00 77.69 158 THR A N 1
ATOM 1253 C CA . THR A 1 158 ? -38.565 -12.508 58.527 1.00 77.69 158 THR A CA 1
ATOM 1254 C C . THR A 1 158 ? -38.153 -12.865 59.957 1.00 77.69 158 THR A C 1
ATOM 1256 O O . THR A 1 158 ? -38.967 -13.407 60.701 1.00 77.69 158 THR A O 1
ATOM 1259 N N . GLN A 1 159 ? -36.935 -12.513 60.382 1.00 71.06 159 GLN A N 1
ATOM 1260 C CA . GLN A 1 159 ? -36.437 -12.784 61.740 1.00 71.06 159 GLN A CA 1
ATOM 1261 C C . GLN A 1 159 ? -36.980 -11.815 62.812 1.00 71.06 159 GLN A C 1
ATOM 1263 O O . GLN A 1 159 ? -36.809 -12.069 64.003 1.00 71.06 159 GLN A O 1
ATOM 1268 N N . GLY A 1 160 ? -37.688 -10.750 62.412 1.00 60.16 160 GLY A N 1
ATOM 1269 C CA . GLY A 1 160 ? -38.349 -9.802 63.313 1.00 60.16 160 GLY A CA 1
ATOM 1270 C C . GLY A 1 160 ? -37.383 -8.799 63.955 1.00 60.16 160 GLY A C 1
ATOM 1271 O O . GLY A 1 160 ? -36.693 -9.103 64.926 1.00 60.16 160 GLY A O 1
ATOM 1272 N N . ALA A 1 161 ? -37.373 -7.562 63.453 1.00 61.00 161 ALA A N 1
ATOM 1273 C CA . ALA A 1 161 ? -36.528 -6.481 63.962 1.00 61.00 161 ALA A CA 1
ATOM 1274 C C . ALA A 1 161 ? -37.017 -5.985 65.336 1.00 61.00 161 ALA A C 1
ATOM 1276 O O . ALA A 1 161 ? -37.918 -5.153 65.424 1.00 61.00 161 ALA A O 1
ATOM 1277 N N . LYS A 1 162 ? -36.440 -6.514 66.420 1.00 61.59 162 LYS A N 1
ATOM 1278 C CA . LYS A 1 162 ? -36.740 -6.087 67.803 1.00 61.59 162 LYS A CA 1
ATOM 1279 C C . LYS A 1 162 ? -35.672 -5.167 68.411 1.00 61.59 162 LYS A C 1
ATOM 1281 O O . LYS A 1 162 ? -35.873 -4.663 69.509 1.00 61.59 162 LYS A O 1
ATOM 1286 N N . ASP A 1 163 ? -34.560 -4.936 67.710 1.00 70.56 163 ASP A N 1
ATOM 1287 C CA . ASP A 1 163 ? -33.401 -4.171 68.188 1.00 70.56 163 ASP A CA 1
ATOM 1288 C C . ASP A 1 163 ? -33.081 -2.960 67.266 1.00 70.56 163 ASP A C 1
ATOM 1290 O O . ASP A 1 163 ? -33.109 -3.111 66.041 1.00 70.56 163 ASP A O 1
ATOM 1294 N N . PRO A 1 164 ? -32.734 -1.774 67.818 1.00 70.62 164 PRO A N 1
ATOM 1295 C CA . PRO A 1 164 ? -32.346 -0.582 67.051 1.00 70.62 164 PRO A CA 1
ATOM 1296 C C . PRO A 1 164 ? -31.195 -0.779 66.045 1.00 70.62 164 PRO A C 1
ATOM 1298 O O . PRO A 1 164 ? -31.162 -0.103 65.012 1.00 70.62 164 PRO A O 1
ATOM 1301 N N . GLN A 1 165 ? -30.243 -1.678 66.317 1.00 68.00 165 GLN A N 1
ATOM 1302 C CA . GLN A 1 165 ? -29.130 -1.987 65.410 1.00 68.00 165 GLN A CA 1
ATOM 1303 C C . GLN A 1 165 ? -29.611 -2.749 64.170 1.00 68.00 165 GLN A C 1
ATOM 1305 O O . GLN A 1 165 ? -29.206 -2.408 63.056 1.00 68.00 165 GLN A O 1
ATOM 1310 N N . THR A 1 166 ? -30.529 -3.701 64.345 1.00 69.81 166 THR A N 1
ATOM 1311 C CA . THR A 1 166 ? -31.187 -4.435 63.251 1.00 69.81 166 THR A CA 1
ATOM 1312 C C . THR A 1 166 ? -31.998 -3.493 62.350 1.00 69.81 166 THR A C 1
ATOM 1314 O O . THR A 1 166 ? -31.972 -3.624 61.126 1.00 69.81 166 THR A O 1
ATOM 1317 N N . THR A 1 167 ? -32.661 -2.480 62.920 1.00 75.75 167 THR A N 1
ATOM 1318 C CA . THR A 1 167 ? -33.411 -1.470 62.148 1.00 75.75 167 THR A CA 1
ATOM 1319 C C . THR A 1 167 ? -32.492 -0.573 61.309 1.00 75.75 167 THR A C 1
ATOM 1321 O O . THR A 1 167 ? -32.792 -0.293 60.149 1.00 75.75 167 THR A O 1
ATOM 1324 N N . ASN A 1 168 ? -31.348 -0.152 61.859 1.00 78.69 168 ASN A N 1
ATOM 1325 C CA . ASN A 1 168 ? -30.348 0.639 61.127 1.00 78.69 168 ASN A CA 1
ATOM 1326 C C . ASN A 1 168 ? -29.720 -0.173 59.977 1.00 78.69 168 ASN A C 1
ATOM 1328 O O . ASN A 1 168 ? -29.591 0.321 58.859 1.00 78.69 168 ASN A O 1
ATOM 1332 N N . LEU A 1 169 ? -29.404 -1.446 60.222 1.00 76.81 169 LEU A N 1
ATOM 1333 C CA . LEU A 1 169 ? -28.908 -2.364 59.198 1.00 76.81 169 LEU A CA 1
ATOM 1334 C C . LEU A 1 169 ? -29.908 -2.543 58.045 1.00 76.81 169 LEU A C 1
ATOM 1336 O O . LEU A 1 169 ? -29.515 -2.471 56.883 1.00 76.81 169 LEU A O 1
ATOM 1340 N N . LEU A 1 170 ? -31.196 -2.725 58.358 1.00 80.75 170 LEU A N 1
ATOM 1341 C CA . LEU A 1 170 ? -32.261 -2.812 57.354 1.00 80.75 170 LEU A CA 1
ATOM 1342 C C . LEU A 1 170 ? -32.341 -1.550 56.488 1.00 80.75 170 LEU A C 1
ATOM 1344 O O . LEU A 1 170 ? -32.518 -1.665 55.277 1.00 80.75 170 LEU A O 1
ATOM 1348 N N . TYR A 1 171 ? -32.185 -0.366 57.088 1.00 83.88 171 TYR A N 1
ATOM 1349 C CA . TYR A 1 171 ? -32.146 0.898 56.350 1.00 83.88 171 TYR A CA 1
ATOM 1350 C C . TYR A 1 171 ? -30.937 0.965 55.404 1.00 83.88 171 TYR A C 1
ATOM 1352 O O . TYR A 1 171 ? -31.105 1.203 54.210 1.00 83.88 171 TYR A O 1
ATOM 1360 N N . LYS A 1 172 ? -29.728 0.671 55.902 1.00 80.50 172 LYS A N 1
ATOM 1361 C CA . LYS A 1 172 ? -28.499 0.683 55.086 1.00 80.50 172 LYS A CA 1
ATOM 1362 C C . LYS A 1 172 ? -28.530 -0.342 53.949 1.00 80.50 172 LYS A C 1
ATOM 1364 O O . LYS A 1 172 ? -28.062 -0.059 52.851 1.00 80.50 172 LYS A O 1
ATOM 1369 N N . LEU A 1 173 ? -29.103 -1.523 54.185 1.00 80.94 173 LEU A N 1
ATOM 1370 C CA . LEU A 1 173 ? -29.244 -2.552 53.154 1.00 80.94 173 LEU A CA 1
ATOM 1371 C C . LEU A 1 173 ? -30.255 -2.138 52.071 1.00 80.94 173 LEU A C 1
ATOM 1373 O O . LEU A 1 173 ? -30.010 -2.366 50.889 1.00 80.94 173 LEU A O 1
ATOM 1377 N N . GLN A 1 174 ? -31.358 -1.479 52.448 1.00 86.56 174 GLN A N 1
ATOM 1378 C CA . GLN A 1 174 ? -32.294 -0.886 51.482 1.00 86.56 174 GLN A CA 1
ATOM 1379 C C . GLN A 1 174 ? -31.639 0.224 50.655 1.00 86.56 174 GLN A C 1
ATOM 1381 O O . GLN A 1 174 ? -31.853 0.298 49.444 1.00 86.56 174 GLN A O 1
ATOM 1386 N N . GLU A 1 175 ? -30.822 1.065 51.289 1.00 84.62 175 GLU A N 1
ATOM 1387 C CA . GLU A 1 175 ? -30.052 2.102 50.603 1.00 84.62 175 GLU A CA 1
ATOM 1388 C C . GLU A 1 175 ? -29.062 1.486 49.600 1.00 84.62 175 GLU A C 1
ATOM 1390 O O . GLU A 1 175 ? -29.014 1.910 48.444 1.00 84.62 175 GLU A O 1
ATOM 1395 N N . LEU A 1 176 ? -28.357 0.415 49.983 1.00 81.62 176 LEU A N 1
ATOM 1396 C CA . LEU A 1 176 ? -27.439 -0.308 49.099 1.00 81.62 176 LEU A CA 1
ATOM 1397 C C . LEU A 1 176 ? -28.163 -0.923 47.893 1.00 81.62 176 LEU A C 1
ATOM 1399 O O . LEU A 1 176 ? -27.694 -0.787 46.765 1.00 81.62 176 LEU A O 1
ATOM 1403 N N . ILE A 1 177 ? -29.323 -1.553 48.102 1.00 85.94 177 ILE A N 1
ATOM 1404 C CA . ILE A 1 177 ? -30.153 -2.101 47.014 1.00 85.94 177 ILE A CA 1
ATOM 1405 C C . ILE A 1 177 ? -30.572 -0.989 46.044 1.00 85.94 177 ILE A C 1
ATOM 1407 O O . ILE A 1 177 ? -30.442 -1.147 44.830 1.00 85.94 177 ILE A O 1
ATOM 1411 N N . LYS A 1 178 ? -30.985 0.177 46.557 1.00 89.75 178 LYS A N 1
ATOM 1412 C CA . LYS A 1 178 ? -31.326 1.338 45.721 1.00 89.75 178 LYS A CA 1
ATOM 1413 C C . LYS A 1 178 ? -30.128 1.832 44.898 1.00 89.75 178 LYS A C 1
ATOM 1415 O O . LYS A 1 178 ? -30.287 2.156 43.717 1.00 89.75 178 LYS A O 1
ATOM 1420 N N . HIS A 1 179 ? -28.932 1.868 45.488 1.00 85.06 179 HIS A N 1
ATOM 1421 C CA . HIS A 1 179 ? -27.701 2.211 44.770 1.00 85.06 179 HIS A CA 1
ATOM 1422 C C . HIS A 1 179 ? -27.376 1.192 43.672 1.00 85.06 179 HIS A C 1
ATOM 1424 O O . HIS A 1 179 ? -27.096 1.588 42.540 1.00 85.06 179 HIS A O 1
ATOM 1430 N N . LEU A 1 180 ? -27.496 -0.106 43.958 1.00 82.69 180 LEU A N 1
ATOM 1431 C CA . LEU A 1 180 ? -27.292 -1.165 42.967 1.00 82.69 180 LEU A CA 1
ATOM 1432 C C . LEU A 1 180 ? -28.315 -1.092 41.823 1.00 82.69 180 LEU A C 1
ATOM 1434 O O . LEU A 1 180 ? -27.923 -1.234 40.668 1.00 82.69 180 LEU A O 1
ATOM 1438 N N . SER A 1 181 ? -29.585 -0.784 42.107 1.00 89.50 181 SER A N 1
ATOM 1439 C CA . SER A 1 181 ? -30.605 -0.540 41.073 1.00 89.50 181 SER A CA 1
ATOM 1440 C C . SER A 1 181 ? -30.232 0.646 40.179 1.00 89.50 181 SER A C 1
ATOM 1442 O O . SER A 1 181 ? -30.248 0.533 38.957 1.00 89.50 181 SER A O 1
ATOM 1444 N N . THR A 1 182 ? -29.806 1.765 40.776 1.00 89.56 182 THR A N 1
ATOM 1445 C CA . THR A 1 182 ? -29.350 2.947 40.017 1.00 89.56 182 THR A CA 1
ATOM 1446 C C . THR A 1 182 ? -28.142 2.608 39.135 1.00 89.56 182 THR A C 1
ATOM 1448 O O . THR A 1 182 ? -28.047 3.033 37.986 1.00 89.56 182 THR A O 1
ATOM 1451 N N .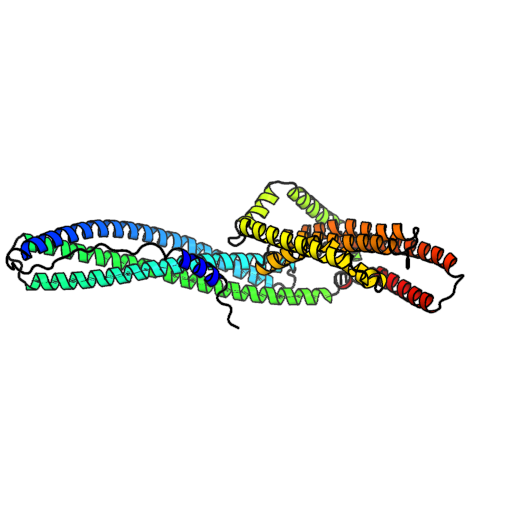 LYS A 1 183 ? -27.202 1.815 39.659 1.00 87.75 183 LYS A N 1
ATOM 1452 C CA . LYS A 1 183 ? -26.039 1.333 38.909 1.00 87.75 183 LYS A CA 1
ATOM 1453 C C . LYS A 1 183 ? -26.436 0.423 37.747 1.00 87.75 183 LYS A C 1
ATOM 1455 O O . LYS A 1 183 ? -25.860 0.553 36.670 1.00 87.75 183 LYS A O 1
ATOM 1460 N N . MET A 1 184 ? -27.411 -0.467 37.943 1.00 89.06 184 MET A N 1
ATOM 1461 C CA . MET A 1 184 ? -27.954 -1.309 36.873 1.00 89.06 184 MET A CA 1
ATOM 1462 C C . MET A 1 184 ? -28.551 -0.464 35.748 1.00 89.06 184 MET A C 1
ATOM 1464 O O . MET A 1 184 ? -28.191 -0.688 34.597 1.00 89.06 184 MET A O 1
ATOM 1468 N N . GLU A 1 185 ? -29.380 0.532 36.071 1.00 91.62 185 GLU A N 1
ATOM 1469 C CA . GLU A 1 185 ? -29.974 1.443 35.079 1.00 91.62 185 GLU A CA 1
ATOM 1470 C C . GLU A 1 185 ? -28.897 2.173 34.258 1.00 91.62 185 GLU A C 1
ATOM 1472 O O . GLU A 1 185 ? -28.943 2.170 33.027 1.00 91.62 185 GLU A O 1
ATOM 1477 N N . LEU A 1 186 ? -27.869 2.722 34.920 1.00 89.12 186 LEU A N 1
ATOM 1478 C CA . LEU A 1 186 ? -26.751 3.396 34.243 1.00 89.12 186 LEU A CA 1
ATOM 1479 C C . LEU A 1 186 ? -25.957 2.450 33.328 1.00 89.12 186 LEU A C 1
ATOM 1481 O O . LEU A 1 186 ? -25.548 2.836 32.231 1.00 89.12 186 LEU A O 1
ATOM 1485 N N . LEU A 1 187 ? -25.721 1.212 33.770 1.00 89.81 187 LEU A N 1
ATOM 1486 C CA . LEU A 1 187 ? -25.019 0.200 32.978 1.00 89.81 187 LEU A CA 1
ATOM 1487 C C . LEU A 1 187 ? -25.856 -0.272 31.781 1.00 89.81 187 LEU A C 1
ATOM 1489 O O . LEU A 1 187 ? -25.295 -0.502 30.708 1.00 89.81 187 LEU A O 1
ATOM 1493 N N . GLU A 1 188 ? -27.177 -0.386 31.929 1.00 92.44 188 GLU A N 1
ATOM 1494 C CA . GLU A 1 188 ? -28.087 -0.710 30.825 1.00 92.44 188 GLU A CA 1
ATOM 1495 C C . GLU A 1 188 ? -28.133 0.417 29.785 1.00 92.44 188 GLU A C 1
ATOM 1497 O O . GLU A 1 188 ? -28.049 0.136 28.585 1.00 92.44 188 GLU A O 1
ATOM 1502 N N . GLU A 1 189 ? -28.148 1.682 30.214 1.00 92.25 189 GLU A N 1
ATOM 1503 C CA . GLU A 1 189 ? -28.068 2.828 29.300 1.00 92.25 189 GLU A CA 1
ATOM 1504 C C . GLU A 1 189 ? -26.717 2.870 28.556 1.00 92.25 189 GLU A C 1
ATOM 1506 O O . GLU A 1 189 ? -26.683 3.011 27.328 1.00 92.25 189 GLU A O 1
ATOM 1511 N N . LEU A 1 190 ? -25.596 2.654 29.259 1.00 90.31 190 LEU A N 1
ATOM 1512 C CA . LEU A 1 190 ? -24.266 2.532 28.641 1.00 90.31 190 LEU A CA 1
ATOM 1513 C C . LEU A 1 190 ? -24.206 1.394 27.613 1.00 90.31 190 LEU A C 1
ATOM 1515 O O . LEU A 1 190 ? -23.658 1.571 26.520 1.00 90.31 190 LEU A O 1
ATOM 1519 N N . ASN A 1 191 ? -24.777 0.234 27.940 1.00 92.62 191 ASN A N 1
ATOM 1520 C CA . ASN A 1 191 ? -24.845 -0.907 27.030 1.00 92.62 191 ASN A CA 1
ATOM 1521 C C . ASN A 1 191 ? -25.675 -0.571 25.778 1.00 92.62 191 ASN A C 1
ATOM 1523 O O . ASN A 1 191 ? -25.274 -0.901 24.658 1.00 92.62 191 ASN A O 1
ATOM 1527 N N . GLY A 1 192 ? -26.788 0.150 25.944 1.00 92.00 192 GLY A N 1
ATOM 1528 C CA . GLY A 1 192 ? -27.598 0.672 24.842 1.00 92.00 192 GLY A CA 1
ATOM 1529 C C . GLY A 1 192 ? -26.795 1.576 23.901 1.00 92.00 192 GLY A C 1
ATOM 1530 O O . GLY A 1 192 ? -26.782 1.356 22.690 1.00 92.00 192 GLY A O 1
ATOM 1531 N N . ILE A 1 193 ? -26.040 2.535 24.447 1.00 90.25 193 ILE A N 1
ATOM 1532 C CA . ILE A 1 193 ? -25.218 3.456 23.642 1.00 90.25 193 ILE A CA 1
ATOM 1533 C C . ILE A 1 193 ? -24.127 2.704 22.865 1.00 90.25 193 ILE A C 1
ATOM 1535 O O . ILE A 1 193 ? -23.943 2.938 21.666 1.00 90.25 193 ILE A O 1
ATOM 1539 N N . TYR A 1 194 ? -23.388 1.799 23.515 1.00 91.56 194 TYR A N 1
ATOM 1540 C CA . TYR A 1 194 ? -22.303 1.086 22.837 1.00 91.56 194 TYR A CA 1
ATOM 1541 C C . TYR A 1 194 ? -22.801 0.039 21.834 1.00 91.56 194 TYR A C 1
ATOM 1543 O O . TYR A 1 194 ? -22.159 -0.153 20.798 1.00 91.56 194 TYR A O 1
ATOM 1551 N N . SER A 1 195 ? -23.933 -0.618 22.097 1.00 92.31 195 SER A N 1
ATOM 1552 C CA . SER A 1 195 ? -24.531 -1.574 21.155 1.00 92.31 195 SER A CA 1
ATOM 1553 C C . SER A 1 195 ? -25.036 -0.873 19.893 1.00 92.31 195 SER A C 1
ATOM 1555 O O . SER A 1 195 ? -24.721 -1.318 18.788 1.00 92.31 195 SER A O 1
ATOM 1557 N N . GLU A 1 196 ? -25.702 0.276 20.034 1.00 92.44 196 GLU A N 1
ATOM 1558 C CA . GLU A 1 196 ? -26.096 1.118 18.900 1.00 92.44 196 GLU A CA 1
ATOM 1559 C C . GLU A 1 196 ? -24.867 1.557 18.086 1.00 92.44 196 GLU A C 1
ATOM 1561 O O . GLU A 1 196 ? -24.845 1.414 16.859 1.00 92.44 196 GLU A O 1
ATOM 1566 N N . ARG A 1 197 ? -23.805 2.020 18.764 1.00 89.19 197 ARG A N 1
ATOM 1567 C CA . ARG A 1 197 ? -22.547 2.417 18.110 1.00 89.19 197 ARG A CA 1
ATOM 1568 C C . ARG A 1 197 ? -21.930 1.267 17.316 1.00 89.19 197 ARG A C 1
ATOM 1570 O O . ARG A 1 197 ? -21.490 1.479 16.186 1.00 89.19 197 ARG A O 1
ATOM 1577 N N . LYS A 1 198 ? -21.898 0.061 17.887 1.00 92.25 198 LYS A N 1
ATOM 1578 C CA . LYS A 1 198 ? -21.373 -1.132 17.214 1.00 92.25 198 LYS A CA 1
ATOM 1579 C C . LYS A 1 198 ? -22.130 -1.411 15.916 1.00 92.25 198 LYS A C 1
ATOM 1581 O O . LYS A 1 198 ? -21.491 -1.542 14.877 1.00 92.25 198 LYS A O 1
ATOM 1586 N N . VAL A 1 199 ? -23.463 -1.427 15.959 1.00 93.88 199 VAL A N 1
ATOM 1587 C CA . VAL A 1 199 ? -24.299 -1.678 14.771 1.00 93.88 199 VAL A CA 1
ATOM 1588 C C . VAL A 1 199 ? -24.052 -0.624 13.688 1.00 93.88 199 VAL A C 1
ATOM 1590 O O . VAL A 1 199 ? -23.894 -0.955 12.514 1.00 93.88 199 VAL A O 1
ATOM 1593 N N . GLN A 1 200 ? -23.972 0.654 14.065 1.00 90.88 200 GLN A N 1
ATOM 1594 C CA . GLN A 1 200 ? -23.707 1.731 13.108 1.00 90.88 200 GLN A CA 1
ATOM 1595 C C . GLN A 1 200 ? -22.323 1.608 12.448 1.00 90.88 200 GLN A C 1
ATOM 1597 O O . GLN A 1 200 ? -22.206 1.801 11.236 1.00 90.88 200 GLN A O 1
ATOM 1602 N N . LEU A 1 201 ? -21.292 1.254 13.222 1.00 90.44 201 LEU A N 1
ATOM 1603 C CA . LEU A 1 201 ? -19.944 1.000 12.710 1.00 90.44 201 LEU A CA 1
ATOM 1604 C C . LEU A 1 201 ? -19.895 -0.222 11.784 1.00 90.44 201 LEU A C 1
ATOM 1606 O O . LEU A 1 201 ? -19.265 -0.150 10.732 1.00 90.44 201 LEU A O 1
ATOM 1610 N N . GLU A 1 202 ? -20.563 -1.321 12.141 1.00 93.69 202 GLU A N 1
ATOM 1611 C CA . GLU A 1 202 ? -20.634 -2.534 11.311 1.00 93.69 202 GLU A CA 1
ATOM 1612 C C . GLU A 1 202 ? -21.310 -2.246 9.963 1.00 93.69 202 GLU A C 1
ATOM 1614 O O . GLU A 1 202 ? -20.800 -2.648 8.916 1.00 93.69 202 GLU A O 1
ATOM 1619 N N . ASN A 1 203 ? -22.398 -1.472 9.965 1.00 92.19 203 ASN A N 1
ATOM 1620 C CA . ASN A 1 203 ? -23.078 -1.056 8.736 1.00 92.19 203 ASN A CA 1
ATOM 1621 C C . ASN A 1 203 ? -22.178 -0.180 7.848 1.00 92.19 203 ASN A C 1
ATOM 1623 O O . ASN A 1 203 ? -22.098 -0.398 6.637 1.00 92.19 203 ASN A O 1
ATOM 1627 N N . ALA A 1 204 ? -21.474 0.795 8.435 1.00 89.94 204 ALA A N 1
ATOM 1628 C CA . ALA A 1 204 ? -20.525 1.630 7.697 1.00 89.94 204 ALA A CA 1
ATOM 1629 C C . ALA A 1 204 ? -19.363 0.798 7.126 1.00 89.94 204 ALA A C 1
ATOM 1631 O O . ALA A 1 204 ? -18.991 0.970 5.964 1.00 89.94 204 ALA A O 1
ATOM 1632 N N . GLN A 1 205 ? -18.837 -0.149 7.910 1.00 92.38 205 GLN A N 1
ATOM 1633 C CA . GLN A 1 205 ? -17.782 -1.062 7.478 1.00 92.38 205 GLN A CA 1
ATOM 1634 C C . GLN A 1 205 ? -18.215 -1.881 6.260 1.00 92.38 205 GLN A C 1
ATOM 1636 O O . GLN A 1 205 ? -17.492 -1.926 5.267 1.00 92.38 205 GLN A O 1
ATOM 1641 N N . GLN A 1 206 ? -19.393 -2.509 6.313 1.00 93.50 206 GLN A N 1
ATOM 1642 C CA . GLN A 1 206 ? -19.907 -3.325 5.210 1.00 93.50 206 GLN A CA 1
ATOM 1643 C C . GLN A 1 206 ? -20.023 -2.517 3.915 1.00 93.50 206 GLN A C 1
ATOM 1645 O O . GLN A 1 206 ? -19.573 -2.970 2.860 1.00 93.50 206 GLN A O 1
ATOM 1650 N N . ALA A 1 207 ? -20.552 -1.297 4.005 1.00 89.38 207 ALA A N 1
ATOM 1651 C CA . ALA A 1 207 ? -20.740 -0.432 2.849 1.00 89.38 207 ALA A CA 1
ATOM 1652 C C . ALA A 1 207 ? -19.397 -0.008 2.210 1.00 89.38 207 ALA A C 1
ATOM 1654 O O . ALA A 1 207 ? -19.247 -0.040 0.986 1.00 89.38 207 ALA A O 1
ATOM 1655 N N . LEU A 1 208 ? -18.387 0.321 3.025 1.00 88.12 208 LEU A N 1
ATOM 1656 C CA . LEU A 1 208 ? -17.045 0.670 2.536 1.00 88.12 208 LEU A CA 1
ATOM 1657 C C . LEU A 1 208 ? -16.278 -0.548 1.987 1.00 88.12 208 LEU A C 1
ATOM 1659 O O . LEU A 1 208 ? -15.498 -0.403 1.041 1.00 88.12 208 LEU A O 1
ATOM 1663 N N . VAL A 1 209 ? -16.505 -1.755 2.525 1.00 90.38 209 VAL A N 1
ATOM 1664 C CA . VAL A 1 209 ? -15.951 -3.009 1.975 1.00 90.38 209 VAL A CA 1
ATOM 1665 C C . VAL A 1 209 ? -16.531 -3.294 0.591 1.00 90.38 209 VAL A C 1
ATOM 1667 O O . VAL A 1 209 ? -15.784 -3.620 -0.335 1.00 90.38 209 VAL A O 1
ATOM 1670 N N . GLU A 1 210 ? -17.846 -3.150 0.419 1.00 90.94 210 GLU A N 1
ATOM 1671 C CA . GLU A 1 210 ? -18.488 -3.336 -0.885 1.00 90.94 210 GLU A CA 1
ATOM 1672 C C . GLU A 1 210 ? -17.955 -2.329 -1.912 1.00 90.94 210 GLU A C 1
ATOM 1674 O O . GLU A 1 210 ? -17.616 -2.698 -3.041 1.00 90.94 210 GLU A O 1
ATOM 1679 N N . LEU A 1 211 ? -17.816 -1.066 -1.504 1.00 88.38 211 LEU A N 1
ATOM 1680 C CA . LEU A 1 211 ? -17.249 -0.017 -2.342 1.00 88.38 211 LEU A CA 1
ATOM 1681 C C . LEU A 1 211 ? -15.792 -0.316 -2.729 1.00 88.38 211 LEU A C 1
ATOM 1683 O O . LEU A 1 211 ? -15.430 -0.177 -3.898 1.00 88.38 211 LEU A O 1
ATOM 1687 N N . SER A 1 212 ? -14.977 -0.797 -1.784 1.00 87.31 212 SER A N 1
ATOM 1688 C CA . SER A 1 212 ? -13.591 -1.217 -2.040 1.00 87.31 212 SER A CA 1
ATOM 1689 C C . SER A 1 212 ? -13.517 -2.272 -3.143 1.00 87.31 212 SER A C 1
ATOM 1691 O O . SER A 1 212 ? -12.683 -2.175 -4.041 1.00 87.31 212 SER A O 1
ATOM 1693 N N . LYS A 1 213 ? -14.419 -3.260 -3.110 1.00 88.31 213 LYS A N 1
ATOM 1694 C CA . LYS A 1 213 ? -14.475 -4.319 -4.123 1.00 88.31 213 LYS A CA 1
ATOM 1695 C C . LYS A 1 213 ? -14.829 -3.770 -5.511 1.00 88.31 213 LYS A C 1
ATOM 1697 O O . LYS A 1 213 ? -14.245 -4.204 -6.500 1.00 88.31 213 LYS A O 1
ATOM 1702 N N . LYS A 1 214 ? -15.754 -2.806 -5.590 1.00 87.75 214 LYS A N 1
ATOM 1703 C CA . LYS A 1 214 ? -16.124 -2.148 -6.859 1.00 87.75 214 LYS A CA 1
ATOM 1704 C C . LYS A 1 214 ? -14.965 -1.332 -7.438 1.00 87.75 214 LYS A C 1
ATOM 1706 O O . LYS A 1 214 ? -14.753 -1.365 -8.648 1.00 87.75 214 LYS A O 1
ATOM 1711 N N . PHE A 1 215 ? -14.193 -0.649 -6.590 1.00 86.44 215 PHE A N 1
ATOM 1712 C CA . PHE A 1 215 ? -12.970 0.038 -7.012 1.00 86.44 215 PHE A CA 1
ATOM 1713 C C . PHE A 1 215 ? -11.933 -0.922 -7.588 1.00 86.44 215 PHE A C 1
ATOM 1715 O O . PHE A 1 215 ? -11.440 -0.663 -8.680 1.00 86.44 215 PHE A O 1
ATOM 1722 N N . GLU A 1 216 ? -11.630 -2.027 -6.901 1.00 83.50 216 GLU A N 1
ATOM 1723 C CA . GLU A 1 216 ? -10.671 -3.026 -7.400 1.00 83.50 216 GLU A CA 1
ATOM 1724 C C . GLU A 1 216 ? -11.072 -3.537 -8.789 1.00 83.50 216 GLU A C 1
ATOM 1726 O O . GLU A 1 216 ? -10.262 -3.518 -9.714 1.00 83.50 216 GLU A O 1
ATOM 1731 N N . GLN A 1 217 ? -12.349 -3.892 -8.965 1.00 86.19 217 GLN A N 1
ATOM 1732 C CA . GLN A 1 217 ? -12.877 -4.346 -10.253 1.00 86.19 217 GLN A CA 1
ATOM 1733 C C . GLN A 1 217 ? -12.727 -3.287 -11.353 1.00 86.19 217 GLN A C 1
ATOM 1735 O O . GLN A 1 217 ? -12.191 -3.588 -12.419 1.00 86.19 217 GLN A O 1
ATOM 1740 N N . GLN A 1 218 ? -13.144 -2.041 -11.101 1.00 83.56 218 GLN A N 1
ATOM 1741 C CA . GLN A 1 218 ? -13.036 -0.981 -12.107 1.00 83.56 218 GLN A CA 1
ATOM 1742 C C . GLN A 1 218 ? -11.598 -0.584 -12.430 1.00 83.56 218 GLN A C 1
ATOM 1744 O O . GLN A 1 218 ? -11.299 -0.270 -13.582 1.00 83.56 218 GLN A O 1
ATOM 1749 N N . ILE A 1 219 ? -10.713 -0.556 -11.433 1.00 82.00 219 ILE A N 1
ATOM 1750 C CA . ILE A 1 219 ? -9.297 -0.246 -11.644 1.00 82.00 219 ILE A CA 1
ATOM 1751 C C . ILE A 1 219 ? -8.679 -1.316 -12.548 1.00 82.00 219 ILE A C 1
ATOM 1753 O O . ILE A 1 219 ? -7.998 -0.972 -13.514 1.00 82.00 219 ILE A O 1
ATOM 1757 N N . ASP A 1 220 ? -8.960 -2.594 -12.291 1.00 79.19 220 ASP A N 1
ATOM 1758 C CA . ASP A 1 220 ? -8.464 -3.699 -13.113 1.00 79.19 220 ASP A CA 1
ATOM 1759 C C . ASP A 1 220 ? -9.026 -3.664 -14.542 1.00 79.19 220 ASP A C 1
ATOM 1761 O O . ASP A 1 220 ? -8.294 -3.905 -15.506 1.00 79.19 220 ASP A O 1
ATOM 1765 N N . GLU A 1 221 ? -10.313 -3.348 -14.704 1.00 83.62 221 GLU A N 1
ATOM 1766 C CA . GLU A 1 221 ? -10.945 -3.196 -16.019 1.00 83.62 221 GLU A CA 1
ATOM 1767 C C . GLU A 1 221 ? -10.358 -2.021 -16.803 1.00 83.62 221 GLU A C 1
ATOM 1769 O O . GLU A 1 221 ? -9.973 -2.195 -17.960 1.00 83.62 221 GLU A O 1
ATOM 1774 N N . LYS A 1 222 ? -10.213 -0.849 -16.175 1.00 78.81 222 LYS A N 1
ATOM 1775 C CA . LYS A 1 222 ? -9.632 0.332 -16.825 1.00 78.81 222 LYS A CA 1
ATOM 1776 C C . LYS A 1 222 ? -8.166 0.132 -17.184 1.00 78.81 222 LYS A C 1
ATOM 1778 O O . LYS A 1 222 ? -7.775 0.514 -18.280 1.00 78.81 222 LYS A O 1
ATOM 1783 N N . LYS A 1 223 ? -7.376 -0.527 -16.329 1.00 76.12 223 LYS A N 1
ATOM 1784 C CA . LYS A 1 223 ? -5.986 -0.893 -16.655 1.00 76.12 223 LYS A CA 1
ATOM 1785 C C . LYS A 1 223 ? -5.914 -1.781 -17.892 1.00 76.12 223 LYS A C 1
ATOM 1787 O O . LYS A 1 223 ? -5.029 -1.600 -18.717 1.00 76.12 223 LYS A O 1
ATOM 1792 N N . LYS A 1 224 ? -6.850 -2.722 -18.051 1.00 78.81 224 LYS A N 1
ATOM 1793 C CA . LYS A 1 224 ? -6.935 -3.550 -19.263 1.00 78.81 224 LYS A CA 1
ATOM 1794 C C . LYS A 1 224 ? -7.375 -2.734 -20.476 1.00 78.81 224 LYS A C 1
ATOM 1796 O O . LYS A 1 224 ? -6.778 -2.889 -21.532 1.00 78.81 224 LYS A O 1
ATOM 1801 N N . GLN A 1 225 ? -8.391 -1.884 -20.341 1.00 77.19 225 GLN A N 1
ATOM 1802 C CA . GLN A 1 225 ? -8.901 -1.052 -21.438 1.00 77.19 225 GLN A CA 1
ATOM 1803 C C . GLN A 1 225 ? -7.849 -0.061 -21.946 1.00 77.19 225 GLN A C 1
ATOM 1805 O O . GLN A 1 225 ? -7.657 0.049 -23.153 1.00 77.19 225 GLN A O 1
ATOM 1810 N N . GLU A 1 226 ? -7.106 0.586 -21.048 1.00 70.69 226 GLU A N 1
ATOM 1811 C CA . GLU A 1 226 ? -6.055 1.549 -21.398 1.00 70.69 226 GLU A CA 1
ATOM 1812 C C . GLU A 1 226 ? -4.931 0.929 -22.247 1.00 70.69 226 GLU A C 1
ATOM 1814 O O . GLU A 1 226 ? -4.326 1.618 -23.065 1.00 70.69 226 GLU A O 1
ATOM 1819 N N . LEU A 1 227 ? -4.685 -0.382 -22.134 1.00 65.25 227 LEU A N 1
ATOM 1820 C CA . LEU A 1 227 ? -3.720 -1.081 -22.993 1.00 65.25 227 LEU A CA 1
ATOM 1821 C C . LEU A 1 227 ? -4.168 -1.153 -24.461 1.00 65.25 227 LEU A C 1
ATOM 1823 O O . LEU A 1 227 ? -3.320 -1.234 -25.349 1.00 65.25 227 LEU A O 1
ATOM 1827 N N . PHE A 1 228 ? -5.478 -1.149 -24.726 1.00 65.38 228 PHE A N 1
ATOM 1828 C CA . PHE A 1 228 ? -6.045 -1.414 -26.054 1.00 65.38 228 PHE A CA 1
ATOM 1829 C C . PHE A 1 228 ? -6.780 -0.216 -26.668 1.00 65.38 228 PHE A C 1
ATOM 1831 O O . PHE A 1 228 ? -6.996 -0.192 -27.884 1.00 65.38 228 PHE A O 1
ATOM 1838 N N . GLU A 1 229 ? -7.159 0.782 -25.870 1.00 65.38 229 GLU A N 1
ATOM 1839 C CA . GLU A 1 229 ? -7.765 2.011 -26.370 1.00 65.38 229 GLU A CA 1
ATOM 1840 C C . GLU A 1 229 ? -6.724 2.909 -27.047 1.00 65.38 229 GLU A C 1
ATOM 1842 O O . GLU A 1 229 ? -5.634 3.166 -26.534 1.00 65.38 229 GLU A O 1
ATOM 1847 N N . ARG A 1 230 ? -7.076 3.419 -28.231 1.00 51.62 230 ARG A N 1
ATOM 1848 C CA . ARG A 1 230 ? -6.235 4.365 -28.962 1.00 51.62 230 ARG A CA 1
ATOM 1849 C C . ARG A 1 230 ? -6.241 5.706 -28.229 1.00 51.62 230 ARG A C 1
ATOM 1851 O O . ARG A 1 230 ? -7.251 6.412 -28.228 1.00 51.62 230 ARG A O 1
ATOM 1858 N N . GLY A 1 231 ? -5.102 6.070 -27.648 1.00 58.56 231 GLY A N 1
ATOM 1859 C CA . GLY A 1 231 ? -4.891 7.378 -27.042 1.00 58.56 231 GLY A CA 1
ATOM 1860 C C . GLY A 1 231 ? -5.031 8.512 -28.062 1.00 58.56 231 GLY A C 1
ATOM 1861 O O . GLY A 1 231 ? -4.904 8.322 -29.275 1.00 58.56 231 GLY A O 1
ATOM 1862 N N . ILE A 1 232 ? -5.298 9.725 -27.569 1.00 57.94 232 ILE A N 1
ATOM 1863 C CA . ILE A 1 232 ? -5.325 10.942 -28.392 1.00 57.94 232 ILE A CA 1
ATOM 1864 C C . ILE A 1 232 ? -3.995 11.034 -29.151 1.00 57.94 232 ILE A C 1
ATOM 1866 O O . ILE A 1 232 ? -2.941 10.923 -28.529 1.00 57.94 232 ILE A O 1
ATOM 1870 N N . ASN A 1 233 ? -4.041 11.245 -30.476 1.00 57.69 233 ASN A N 1
ATOM 1871 C CA . ASN A 1 233 ? -2.835 11.380 -31.300 1.00 57.69 233 ASN A CA 1
ATOM 1872 C C . ASN A 1 233 ? -1.824 12.316 -30.603 1.00 57.69 233 ASN A C 1
ATOM 1874 O O . ASN A 1 233 ? -2.165 13.480 -30.358 1.00 57.69 233 ASN A O 1
ATOM 1878 N N . PRO A 1 234 ? -0.588 11.865 -30.331 1.00 55.84 234 PRO A N 1
ATOM 1879 C CA . PRO A 1 234 ? 0.379 12.619 -29.528 1.00 55.84 234 PRO A CA 1
ATOM 1880 C C . PRO A 1 234 ? 0.725 13.977 -30.148 1.00 55.84 234 PRO A C 1
ATOM 1882 O O . PRO A 1 234 ? 0.919 14.966 -29.447 1.00 55.84 234 PRO A O 1
ATOM 1885 N N . LEU A 1 235 ? 0.678 14.056 -31.480 1.00 59.28 235 LEU A N 1
ATOM 1886 C CA . LEU A 1 235 ? 0.872 15.285 -32.250 1.00 59.28 235 LEU A CA 1
ATOM 1887 C C . LEU A 1 235 ? -0.254 16.315 -32.060 1.00 59.28 235 LEU A C 1
ATOM 1889 O O . LEU A 1 235 ? 0.001 17.508 -32.174 1.00 59.28 235 LEU A O 1
ATOM 1893 N N . LYS A 1 236 ? -1.484 15.884 -31.743 1.00 58.09 236 LYS A N 1
ATOM 1894 C CA . LYS A 1 236 ? -2.591 16.790 -31.378 1.00 58.09 236 LYS A CA 1
ATOM 1895 C C . LYS A 1 236 ? -2.560 17.174 -29.895 1.00 58.09 236 LYS A C 1
ATOM 1897 O O . LYS A 1 236 ? -3.065 18.229 -29.543 1.00 58.09 236 LYS A O 1
ATOM 1902 N N . ALA A 1 237 ? -1.967 16.339 -29.040 1.00 55.91 237 ALA A N 1
ATOM 1903 C CA . ALA A 1 237 ? -1.795 16.621 -27.613 1.00 55.91 237 ALA A CA 1
ATOM 1904 C C . ALA A 1 237 ? -0.651 17.618 -27.321 1.00 55.91 237 ALA A C 1
ATOM 1906 O O . ALA A 1 237 ? -0.622 18.213 -26.248 1.00 55.91 237 ALA A O 1
ATOM 1907 N N . LEU A 1 238 ? 0.258 17.846 -28.277 1.00 58.00 238 LEU A N 1
ATOM 1908 C CA . LEU A 1 238 ? 1.361 18.822 -28.243 1.00 58.00 238 LEU A CA 1
ATOM 1909 C C . LEU A 1 238 ? 0.898 20.299 -28.331 1.00 58.00 238 LEU A C 1
ATOM 1911 O O . LEU A 1 238 ? 1.562 21.145 -28.930 1.00 58.00 238 LEU A O 1
ATOM 1915 N N . GLU A 1 239 ? -0.228 20.657 -27.714 1.00 67.94 239 GLU A N 1
ATOM 1916 C CA . GLU A 1 239 ? -0.612 22.061 -27.565 1.00 67.94 239 GLU A CA 1
ATOM 1917 C C . GLU A 1 239 ? 0.335 22.756 -26.570 1.00 67.94 239 GLU A C 1
ATOM 1919 O O . GLU A 1 239 ? 0.321 22.479 -25.369 1.00 67.94 239 GLU A O 1
ATOM 1924 N N . LEU A 1 240 ? 1.141 23.711 -27.052 1.00 63.22 240 LEU A N 1
ATOM 1925 C CA . LEU A 1 240 ? 2.121 24.480 -26.260 1.00 63.22 240 LEU A CA 1
ATOM 1926 C C . LEU A 1 240 ? 1.534 25.090 -24.970 1.00 63.22 240 LEU A C 1
ATOM 1928 O O . LEU A 1 240 ? 2.219 25.193 -23.951 1.00 63.22 240 LEU A O 1
ATOM 1932 N N . LYS A 1 241 ? 0.241 25.444 -24.978 1.00 67.56 241 LYS A N 1
ATOM 1933 C CA . LYS A 1 241 ? -0.474 25.952 -23.795 1.00 67.56 241 LYS A CA 1
ATOM 1934 C C . LYS A 1 241 ? -0.635 24.901 -22.692 1.00 67.56 241 LYS A C 1
ATOM 1936 O O . LYS A 1 241 ? -0.642 25.259 -21.514 1.00 67.56 241 LYS A O 1
ATOM 1941 N N . GLN A 1 242 ? -0.770 23.626 -23.043 1.00 64.75 242 GLN A N 1
ATOM 1942 C CA . GLN A 1 242 ? -0.926 22.542 -22.076 1.00 64.75 242 GLN A CA 1
ATOM 1943 C C . GLN A 1 242 ? 0.421 22.115 -21.485 1.00 64.75 242 GLN A C 1
ATOM 1945 O O . GLN A 1 242 ? 0.499 21.861 -20.285 1.00 64.75 242 GLN A O 1
ATOM 1950 N N . ILE A 1 243 ? 1.493 22.186 -22.283 1.00 67.56 243 ILE A N 1
ATOM 1951 C CA . ILE A 1 243 ? 2.876 22.002 -21.814 1.00 67.56 243 ILE A CA 1
ATOM 1952 C C . ILE A 1 243 ? 3.211 23.032 -20.731 1.00 67.56 243 ILE A C 1
ATOM 1954 O O . ILE A 1 243 ? 3.702 22.658 -19.672 1.00 67.56 243 ILE A O 1
ATOM 1958 N N . GLY A 1 244 ? 2.878 24.311 -20.941 1.00 73.19 244 GLY A N 1
ATOM 1959 C CA . GLY A 1 244 ? 3.105 25.354 -19.932 1.00 73.19 244 GLY A CA 1
ATOM 1960 C C . GLY A 1 244 ? 2.347 25.111 -18.618 1.00 73.19 244 GLY A C 1
ATOM 1961 O O . GLY A 1 244 ? 2.889 25.334 -17.536 1.00 73.19 244 GLY A O 1
ATOM 1962 N N . LYS A 1 245 ? 1.113 24.594 -18.687 1.00 74.44 245 LYS A N 1
ATOM 1963 C CA . LYS A 1 245 ? 0.326 24.237 -17.492 1.00 74.44 245 LYS A CA 1
ATOM 1964 C C . LYS A 1 245 ? 0.929 23.054 -16.735 1.00 74.44 245 LYS A C 1
ATOM 1966 O O . LYS A 1 245 ? 1.000 23.099 -15.507 1.00 74.44 245 LYS A O 1
ATOM 1971 N N . ASP A 1 246 ? 1.368 22.022 -17.448 1.00 70.31 246 ASP A N 1
ATOM 1972 C CA . ASP A 1 246 ? 2.019 20.856 -16.845 1.00 70.31 246 ASP A CA 1
ATOM 1973 C C . ASP A 1 246 ? 3.396 21.223 -16.266 1.00 70.31 246 ASP A C 1
ATOM 1975 O O . ASP A 1 246 ? 3.750 20.746 -15.188 1.00 70.31 246 ASP A O 1
ATOM 1979 N N . LEU A 1 247 ? 4.130 22.142 -16.906 1.00 78.25 247 LEU A N 1
ATOM 1980 C CA . LEU A 1 247 ? 5.431 22.620 -16.431 1.00 78.25 247 LEU A CA 1
ATOM 1981 C C . LEU A 1 247 ? 5.292 23.434 -15.140 1.00 78.25 247 LEU A C 1
ATOM 1983 O O . LEU A 1 247 ? 6.062 23.234 -14.206 1.00 78.25 247 LEU A O 1
ATOM 1987 N N . ASN A 1 248 ? 4.274 24.296 -15.055 1.00 77.62 248 ASN A N 1
ATOM 1988 C CA . ASN A 1 248 ? 3.975 25.059 -13.840 1.00 77.62 248 ASN A CA 1
ATOM 1989 C C . ASN A 1 248 ? 3.505 24.160 -12.686 1.00 77.62 248 ASN A C 1
ATOM 1991 O O . ASN A 1 248 ? 3.808 24.419 -11.523 1.00 77.62 248 ASN A O 1
ATOM 1995 N N . ARG A 1 249 ? 2.783 23.074 -12.987 1.00 73.56 249 ARG A N 1
ATOM 1996 C CA . ARG A 1 249 ? 2.426 22.061 -11.980 1.00 73.56 249 ARG A CA 1
ATOM 1997 C C . ARG A 1 249 ? 3.648 21.287 -11.501 1.00 73.56 249 ARG A C 1
ATOM 1999 O O . ARG A 1 249 ? 3.782 21.061 -10.300 1.00 73.56 249 ARG A O 1
ATOM 2006 N N . LEU A 1 250 ? 4.526 20.892 -12.423 1.00 77.06 250 LEU A N 1
ATOM 2007 C CA . LEU A 1 250 ? 5.780 20.221 -12.099 1.00 77.06 250 LEU A CA 1
ATOM 2008 C C . LEU A 1 250 ? 6.678 21.131 -11.257 1.00 77.06 250 LEU A C 1
ATOM 2010 O O . LEU A 1 250 ? 7.153 20.687 -10.218 1.00 77.06 250 LEU A O 1
ATOM 2014 N N . SER A 1 251 ? 6.866 22.394 -11.640 1.00 79.12 251 SER A N 1
ATOM 2015 C CA . SER A 1 251 ? 7.699 23.332 -10.882 1.00 79.12 251 SER A CA 1
ATOM 2016 C C . SER A 1 251 ? 7.137 23.582 -9.482 1.00 79.12 251 SER A C 1
ATOM 2018 O O . SER A 1 251 ? 7.886 23.498 -8.511 1.00 79.12 251 SER A O 1
ATOM 2020 N N . GLY A 1 252 ? 5.819 23.776 -9.356 1.00 77.62 252 GLY A N 1
ATOM 2021 C CA . GLY A 1 252 ? 5.154 23.929 -8.062 1.00 77.62 252 GLY A CA 1
ATOM 2022 C C . GLY A 1 252 ? 5.329 22.705 -7.159 1.00 77.62 252 GLY A C 1
ATOM 2023 O O . GLY A 1 252 ? 5.662 22.847 -5.982 1.00 77.62 252 GLY A O 1
ATOM 2024 N N . LYS A 1 253 ? 5.181 21.491 -7.706 1.00 74.00 253 LYS A N 1
ATOM 2025 C CA . LYS A 1 253 ? 5.378 20.256 -6.933 1.00 74.00 253 LYS A CA 1
ATOM 2026 C C . LYS A 1 253 ? 6.846 19.980 -6.599 1.00 74.00 253 LYS A C 1
ATOM 2028 O O . LYS A 1 253 ? 7.133 19.589 -5.471 1.00 74.00 253 LYS A O 1
ATOM 2033 N N . ILE A 1 254 ? 7.776 20.215 -7.524 1.00 78.12 254 ILE A N 1
ATOM 2034 C CA . ILE A 1 254 ? 9.218 20.094 -7.256 1.00 78.12 254 ILE A CA 1
ATOM 2035 C C . ILE A 1 254 ? 9.615 21.059 -6.144 1.00 78.12 254 ILE A C 1
ATOM 2037 O O . ILE A 1 254 ? 10.277 20.649 -5.197 1.00 78.12 254 ILE A O 1
ATOM 2041 N N . PHE A 1 255 ? 9.161 22.313 -6.210 1.00 77.06 255 PHE A N 1
ATOM 2042 C CA . PHE A 1 255 ? 9.429 23.290 -5.160 1.00 77.06 255 PHE A CA 1
ATOM 2043 C C . PHE A 1 255 ? 8.853 22.834 -3.815 1.00 77.06 255 PHE A C 1
ATOM 2045 O O . PHE A 1 255 ? 9.535 22.915 -2.797 1.00 77.06 255 PHE A O 1
ATOM 2052 N N . SER A 1 256 ? 7.651 22.247 -3.814 1.00 72.44 256 SER A N 1
ATOM 2053 C CA . SER A 1 256 ? 7.060 21.695 -2.592 1.00 72.44 256 SER A CA 1
ATOM 2054 C C . SER A 1 256 ? 7.851 20.531 -1.984 1.00 72.44 256 SER A C 1
ATOM 2056 O O . SER A 1 256 ? 7.863 20.401 -0.768 1.00 72.44 256 SER A O 1
ATOM 2058 N N . MET A 1 257 ? 8.593 19.744 -2.771 1.00 71.56 257 MET A N 1
ATOM 2059 C CA . MET A 1 257 ? 9.469 18.682 -2.238 1.00 71.56 257 MET A CA 1
ATOM 2060 C C . MET A 1 257 ? 10.713 19.210 -1.536 1.00 71.56 257 MET A C 1
ATOM 2062 O O . MET A 1 257 ? 11.302 18.501 -0.721 1.00 71.56 257 MET A O 1
ATOM 2066 N N . PHE A 1 258 ? 11.120 20.440 -1.840 1.00 76.44 258 PHE A N 1
ATOM 2067 C CA . PHE A 1 258 ? 12.175 21.118 -1.094 1.00 76.44 258 PHE A CA 1
ATOM 2068 C C . PHE A 1 258 ? 11.649 21.766 0.194 1.00 76.44 258 PHE A C 1
ATOM 2070 O O . PHE A 1 258 ? 12.449 22.131 1.055 1.00 76.44 258 PHE A O 1
ATOM 2077 N N . LEU A 1 259 ? 10.326 21.877 0.369 1.00 80.81 259 LEU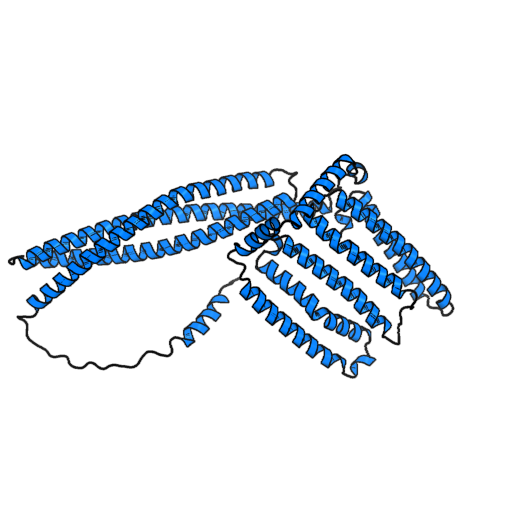 A N 1
ATOM 2078 C CA . LEU A 1 259 ? 9.728 22.377 1.603 1.00 80.81 259 LEU A CA 1
ATOM 2079 C C . LEU A 1 259 ? 9.686 21.278 2.669 1.00 80.81 259 LEU A C 1
ATOM 2081 O O . LEU A 1 259 ? 9.310 20.132 2.418 1.00 80.81 259 LEU A O 1
ATOM 2085 N N . LYS A 1 260 ? 10.030 21.657 3.902 1.00 78.19 260 LYS A N 1
ATOM 2086 C CA . LYS A 1 260 ? 10.007 20.764 5.067 1.00 78.19 260 LYS A CA 1
ATOM 2087 C C . LYS A 1 260 ? 8.601 20.221 5.347 1.00 78.19 260 LYS A C 1
ATOM 2089 O O . LYS A 1 260 ? 8.465 19.052 5.694 1.00 78.19 260 LYS A O 1
ATOM 2094 N N . ASP A 1 261 ? 7.571 21.039 5.137 1.00 76.38 261 ASP A N 1
ATOM 2095 C CA . ASP A 1 261 ? 6.175 20.698 5.440 1.00 76.38 261 ASP A CA 1
ATOM 2096 C C . ASP A 1 261 ? 5.658 19.520 4.608 1.00 76.38 261 ASP A C 1
ATOM 2098 O O . ASP A 1 261 ? 4.889 18.700 5.104 1.00 76.38 261 ASP A O 1
ATOM 2102 N N . PHE A 1 262 ? 6.136 19.376 3.367 1.00 75.19 262 PHE A N 1
ATOM 2103 C CA . PHE A 1 262 ? 5.797 18.235 2.519 1.00 75.19 262 PHE A CA 1
ATOM 2104 C C . PHE A 1 262 ? 6.271 16.919 3.143 1.00 75.19 262 PHE A C 1
ATOM 2106 O O . PHE A 1 262 ? 5.489 15.983 3.299 1.00 75.19 262 PHE A O 1
ATOM 2113 N N . TRP A 1 263 ? 7.536 16.866 3.572 1.00 79.00 263 TRP A N 1
ATOM 2114 C CA . TRP A 1 263 ? 8.097 15.681 4.220 1.00 79.00 263 TRP A CA 1
ATOM 2115 C C . TRP A 1 263 ? 7.476 15.418 5.584 1.00 79.00 263 TRP A C 1
ATOM 2117 O O . TRP A 1 263 ? 7.278 14.259 5.931 1.00 79.00 263 TRP A O 1
ATOM 2127 N N . VAL A 1 264 ? 7.144 16.462 6.347 1.00 78.62 264 VAL A N 1
ATOM 2128 C CA . VAL A 1 264 ? 6.456 16.301 7.634 1.00 78.62 264 VAL A CA 1
ATOM 2129 C C . VAL A 1 264 ? 5.086 15.660 7.432 1.00 78.62 264 VAL A C 1
ATOM 2131 O O . VAL A 1 264 ? 4.783 14.704 8.139 1.00 78.62 264 VAL A O 1
ATOM 2134 N N . ASN A 1 265 ? 4.298 16.111 6.454 1.00 72.94 265 ASN A N 1
ATOM 2135 C CA . ASN A 1 265 ? 2.969 15.559 6.164 1.00 72.94 265 ASN A CA 1
ATOM 2136 C C . ASN A 1 265 ? 3.034 14.112 5.651 1.00 72.94 265 ASN A C 1
ATOM 2138 O O . ASN A 1 265 ? 2.278 13.254 6.101 1.00 72.94 265 ASN A O 1
ATOM 2142 N N . GLU A 1 266 ? 3.978 13.813 4.759 1.00 69.19 266 GLU A N 1
ATOM 2143 C CA . GLU A 1 266 ? 4.130 12.465 4.206 1.00 69.19 266 GLU A CA 1
ATOM 2144 C C . GLU A 1 266 ? 4.685 11.479 5.253 1.00 69.19 266 GLU A C 1
ATOM 2146 O O . GLU A 1 266 ? 4.227 10.340 5.362 1.00 69.19 266 GLU A O 1
ATOM 2151 N N . LEU A 1 267 ? 5.629 11.919 6.095 1.00 72.88 267 LEU A N 1
ATOM 2152 C CA . LEU A 1 267 ? 6.151 11.106 7.197 1.00 72.88 267 LEU A CA 1
ATOM 2153 C C . LEU A 1 267 ? 5.131 10.940 8.322 1.00 72.88 267 LEU A C 1
ATOM 2155 O O . LEU A 1 267 ? 5.083 9.865 8.913 1.00 72.88 267 LEU A O 1
ATOM 2159 N N . THR A 1 268 ? 4.303 11.948 8.613 1.00 70.00 268 THR A N 1
ATOM 2160 C CA . THR A 1 268 ? 3.215 11.802 9.594 1.00 70.00 268 THR A CA 1
ATOM 2161 C C . THR A 1 268 ? 2.108 10.894 9.084 1.00 70.00 268 THR A C 1
ATOM 2163 O O . THR A 1 268 ? 1.563 10.142 9.882 1.00 70.00 268 THR A O 1
ATOM 2166 N N . ALA A 1 269 ? 1.826 10.858 7.780 1.00 65.88 269 ALA A N 1
ATOM 2167 C CA . ALA A 1 269 ? 0.922 9.861 7.205 1.00 65.88 269 ALA A CA 1
ATOM 2168 C C . ALA A 1 269 ? 1.447 8.427 7.410 1.00 65.88 269 ALA A C 1
ATOM 2170 O O . ALA A 1 269 ? 0.697 7.533 7.802 1.00 65.88 269 ALA A O 1
ATOM 2171 N N . ILE A 1 270 ? 2.756 8.217 7.230 1.00 66.56 270 ILE A N 1
ATOM 2172 C CA . ILE A 1 270 ? 3.407 6.931 7.527 1.00 66.56 270 ILE A CA 1
ATOM 2173 C C . ILE A 1 270 ? 3.381 6.642 9.038 1.00 66.56 270 ILE A C 1
ATOM 2175 O O . ILE A 1 270 ? 3.110 5.511 9.441 1.00 66.56 270 ILE A O 1
ATOM 2179 N N . TRP A 1 271 ? 3.622 7.653 9.876 1.00 67.38 271 TRP A N 1
ATOM 2180 C CA . TRP A 1 271 ? 3.684 7.533 11.336 1.00 67.38 271 TRP A CA 1
ATOM 2181 C C . TRP A 1 271 ? 2.324 7.249 11.985 1.00 67.38 271 TRP A C 1
ATOM 2183 O O . TRP A 1 271 ? 2.234 6.430 12.894 1.00 67.38 271 TRP A O 1
ATOM 2193 N N . ASN A 1 272 ? 1.266 7.904 11.506 1.00 63.88 272 ASN A N 1
ATOM 2194 C CA . ASN A 1 272 ? -0.098 7.770 12.020 1.00 63.88 272 ASN A CA 1
ATOM 2195 C C . ASN A 1 272 ? -0.797 6.510 11.500 1.00 63.88 272 ASN A C 1
ATOM 2197 O O . ASN A 1 272 ? -1.870 6.160 11.985 1.00 63.88 272 ASN A O 1
ATOM 2201 N N . SER A 1 273 ? -0.200 5.805 10.534 1.00 61.78 273 SER A N 1
ATOM 2202 C CA . SER A 1 273 ? -0.656 4.465 10.195 1.00 61.78 273 SER A CA 1
ATOM 2203 C C . SER A 1 273 ? -0.339 3.539 11.378 1.00 61.78 273 SER A C 1
ATOM 2205 O O . SER A 1 273 ? 0.805 3.134 11.583 1.00 61.78 273 SER A O 1
ATOM 2207 N N . GLU A 1 274 ? -1.357 3.197 12.178 1.00 53.22 274 GLU A N 1
ATOM 2208 C CA . GLU A 1 274 ? -1.260 2.391 13.418 1.00 53.22 274 GLU A CA 1
ATOM 2209 C C . GLU A 1 274 ? -0.534 1.034 13.242 1.00 53.22 274 GLU A C 1
ATOM 2211 O O . GLU A 1 274 ? -0.193 0.353 14.208 1.00 53.22 274 GLU A O 1
ATOM 2216 N N . ASN A 1 275 ? -0.252 0.640 11.998 1.00 56.97 275 ASN A N 1
ATOM 2217 C CA . ASN A 1 275 ? 0.383 -0.610 11.607 1.00 56.97 275 ASN A CA 1
ATOM 2218 C C . ASN A 1 275 ? 1.861 -0.500 11.176 1.00 56.97 275 ASN A C 1
ATOM 2220 O O . ASN A 1 275 ? 2.474 -1.547 10.913 1.00 56.97 275 ASN A O 1
ATOM 2224 N N . PHE A 1 276 ? 2.464 0.695 11.089 1.00 63.62 276 PHE A N 1
ATOM 2225 C CA . PHE A 1 276 ? 3.886 0.837 10.736 1.00 63.62 276 PHE A CA 1
ATOM 2226 C C . PHE A 1 276 ? 4.781 0.824 11.983 1.00 63.62 276 PHE A C 1
ATOM 2228 O O . PHE A 1 276 ? 5.211 1.848 12.506 1.00 63.62 276 PHE A O 1
ATOM 2235 N N . LEU A 1 277 ? 5.116 -0.379 12.455 1.00 74.69 277 LEU A N 1
ATOM 2236 C CA . LEU A 1 277 ? 6.104 -0.564 13.521 1.00 74.69 277 LEU A CA 1
ATOM 2237 C C . LEU A 1 277 ? 7.523 -0.333 12.979 1.00 74.69 277 LEU A C 1
ATOM 2239 O O . LEU A 1 277 ? 8.228 -1.286 12.642 1.00 74.69 277 LEU A O 1
ATOM 2243 N N . ILE A 1 278 ? 7.944 0.933 12.906 1.00 78.88 278 ILE A N 1
ATOM 2244 C CA . ILE A 1 278 ? 9.259 1.373 12.397 1.00 78.88 278 ILE A CA 1
ATOM 2245 C C . ILE A 1 278 ? 10.401 0.568 13.025 1.00 78.88 278 ILE A C 1
ATOM 2247 O O . ILE A 1 278 ? 11.282 0.062 12.331 1.00 78.88 278 ILE A O 1
ATOM 2251 N N . VAL A 1 279 ? 10.359 0.410 14.347 1.00 81.12 279 VAL A N 1
ATOM 2252 C CA . VAL A 1 279 ? 11.389 -0.307 15.106 1.00 81.12 279 VAL A CA 1
ATOM 2253 C C . VAL A 1 279 ? 11.459 -1.771 14.670 1.00 81.12 279 VAL A C 1
ATOM 2255 O O . VAL A 1 279 ? 12.532 -2.274 14.342 1.00 81.12 279 VAL A O 1
ATOM 2258 N N . THR A 1 280 ? 10.312 -2.449 14.583 1.00 84.06 280 THR A N 1
ATOM 2259 C CA . THR A 1 280 ? 10.236 -3.840 14.120 1.00 84.06 280 THR A CA 1
ATOM 2260 C C . THR A 1 280 ? 10.692 -3.975 12.667 1.00 84.06 280 THR A C 1
ATOM 2262 O O . THR A 1 280 ? 11.416 -4.916 12.347 1.00 84.06 280 THR A O 1
ATOM 2265 N N . PHE A 1 281 ? 10.330 -3.028 11.798 1.00 86.31 281 PHE A N 1
ATOM 2266 C CA . PHE A 1 281 ? 10.782 -2.994 10.407 1.00 86.31 281 PHE A CA 1
ATOM 2267 C C . PHE A 1 281 ? 12.309 -2.952 10.315 1.00 86.31 281 PHE A C 1
ATOM 2269 O O . PHE A 1 281 ? 12.895 -3.804 9.647 1.00 86.31 281 PHE A O 1
ATOM 2276 N N . PHE A 1 282 ? 12.962 -2.022 11.021 1.00 89.50 282 PHE A N 1
ATOM 2277 C CA . PHE A 1 282 ? 14.421 -1.910 10.999 1.00 89.50 282 PHE A CA 1
ATOM 2278 C C . PHE A 1 282 ? 15.108 -3.135 11.604 1.00 89.50 282 PHE A C 1
ATOM 2280 O O . PHE A 1 282 ? 16.076 -3.623 11.023 1.00 89.50 282 PHE A O 1
ATOM 2287 N N . ILE A 1 283 ? 14.595 -3.683 12.710 1.00 90.88 283 ILE A N 1
ATOM 2288 C CA . ILE A 1 283 ? 15.154 -4.898 13.322 1.00 90.88 283 ILE A CA 1
ATOM 2289 C C . ILE A 1 283 ? 15.096 -6.075 12.340 1.00 90.88 283 ILE A C 1
ATOM 2291 O O . ILE A 1 283 ? 16.118 -6.717 12.086 1.00 90.88 283 ILE A O 1
ATOM 2295 N N . ILE A 1 284 ? 13.929 -6.341 11.742 1.00 91.62 284 ILE A N 1
ATOM 2296 C CA . ILE A 1 284 ? 13.775 -7.439 10.778 1.00 91.62 284 ILE A CA 1
ATOM 2297 C C . ILE A 1 284 ? 14.636 -7.178 9.536 1.00 91.62 284 ILE A C 1
ATOM 2299 O O . ILE A 1 284 ? 15.280 -8.104 9.043 1.00 91.62 284 ILE A O 1
ATOM 2303 N N . PHE A 1 285 ? 14.702 -5.935 9.052 1.00 92.38 285 PHE A N 1
ATOM 2304 C CA . PHE A 1 285 ? 15.543 -5.570 7.913 1.00 92.38 285 PHE A CA 1
ATOM 2305 C C . PHE A 1 285 ? 17.024 -5.846 8.185 1.00 92.38 285 PHE A C 1
ATOM 2307 O O . PHE A 1 285 ? 17.694 -6.451 7.349 1.00 92.38 285 PHE A O 1
ATOM 2314 N N . ILE A 1 286 ? 17.534 -5.465 9.359 1.00 92.88 286 ILE A N 1
ATOM 2315 C CA . ILE A 1 286 ? 18.927 -5.710 9.756 1.00 92.88 286 ILE A CA 1
ATOM 2316 C C . ILE A 1 286 ? 19.208 -7.214 9.822 1.00 92.88 286 ILE A C 1
ATOM 2318 O O . ILE A 1 286 ? 20.194 -7.672 9.242 1.00 92.88 286 ILE A O 1
ATOM 2322 N N . ILE A 1 287 ? 18.329 -7.995 10.461 1.00 92.69 287 ILE A N 1
ATOM 2323 C CA . ILE A 1 287 ? 18.462 -9.459 10.535 1.00 92.69 287 ILE A CA 1
ATOM 2324 C C . ILE A 1 287 ? 18.468 -10.067 9.127 1.00 92.69 287 ILE A C 1
ATOM 2326 O O . ILE A 1 287 ? 19.323 -10.892 8.804 1.00 92.69 287 ILE A O 1
ATOM 2330 N N . PHE A 1 288 ? 17.552 -9.633 8.264 1.00 92.75 288 PHE A N 1
ATOM 2331 C CA . PHE A 1 288 ? 17.451 -10.108 6.889 1.00 92.75 288 PHE A CA 1
ATOM 2332 C C . PHE A 1 288 ? 18.712 -9.782 6.073 1.00 92.75 288 PHE A C 1
ATOM 2334 O O . PHE A 1 288 ? 19.270 -10.664 5.419 1.00 92.75 288 PHE A O 1
ATOM 2341 N N . GLN A 1 289 ? 19.231 -8.555 6.168 1.00 91.75 289 GLN A N 1
ATOM 2342 C CA . GLN A 1 289 ? 20.484 -8.160 5.514 1.00 91.75 289 GLN A CA 1
ATOM 2343 C C . GLN A 1 289 ? 21.690 -8.933 6.050 1.00 91.75 289 GLN A C 1
ATOM 2345 O O . GLN A 1 289 ? 22.557 -9.341 5.274 1.00 91.75 289 GLN A O 1
ATOM 2350 N N . PHE A 1 290 ? 21.738 -9.189 7.357 1.00 92.88 290 PHE A N 1
ATOM 2351 C CA . PHE A 1 290 ? 22.778 -10.013 7.964 1.00 92.88 290 PHE A CA 1
ATOM 2352 C C . PHE A 1 290 ? 22.751 -11.450 7.422 1.00 92.88 290 PHE A C 1
ATOM 2354 O O . PHE A 1 290 ? 23.794 -11.982 7.029 1.00 92.88 290 PHE A O 1
ATOM 2361 N N . LEU A 1 291 ? 21.566 -12.062 7.318 1.00 91.31 291 LEU A N 1
ATOM 2362 C CA . LEU A 1 291 ? 21.394 -13.395 6.727 1.00 91.31 291 LEU A CA 1
ATOM 2363 C C . LEU A 1 291 ? 21.833 -13.430 5.259 1.00 91.31 291 LEU A C 1
ATOM 2365 O O . LEU A 1 291 ? 22.544 -14.349 4.852 1.00 91.31 291 LEU A O 1
ATOM 2369 N N . LEU A 1 292 ? 21.482 -12.408 4.478 1.00 90.81 292 LEU A N 1
ATOM 2370 C CA . LEU A 1 292 ? 21.932 -12.270 3.093 1.00 90.81 292 LEU A CA 1
ATOM 2371 C C . LEU A 1 292 ? 23.449 -12.102 2.993 1.00 90.81 292 LEU A C 1
ATOM 2373 O O . LEU A 1 292 ? 24.087 -12.713 2.138 1.00 90.81 292 LEU A O 1
ATOM 2377 N N . PHE A 1 293 ? 24.064 -11.325 3.882 1.00 89.88 293 PHE A N 1
ATOM 2378 C CA . PHE A 1 293 ? 25.518 -11.183 3.912 1.00 89.88 293 PHE A CA 1
ATOM 2379 C C . PHE A 1 293 ? 26.215 -12.500 4.280 1.00 89.88 293 PHE A C 1
ATOM 2381 O O . PHE A 1 293 ? 27.234 -12.861 3.683 1.00 89.88 293 PHE A O 1
ATOM 2388 N N . ARG A 1 294 ? 25.637 -13.270 5.206 1.00 89.25 294 ARG A N 1
ATOM 2389 C CA . ARG A 1 294 ? 26.112 -14.617 5.539 1.00 89.25 294 ARG A CA 1
ATOM 2390 C C . ARG A 1 294 ? 25.975 -15.570 4.349 1.00 89.25 294 ARG A C 1
ATOM 2392 O O . ARG A 1 294 ? 26.933 -16.275 4.037 1.00 89.25 294 ARG A O 1
ATOM 2399 N N . LEU A 1 295 ? 24.840 -15.542 3.647 1.00 87.94 295 LEU A N 1
ATOM 2400 C CA . LEU A 1 295 ? 24.612 -16.328 2.431 1.00 87.94 295 LEU A CA 1
ATOM 2401 C C . LEU A 1 295 ? 25.613 -15.959 1.329 1.00 87.94 295 LEU A C 1
ATOM 2403 O O . LEU A 1 295 ? 26.207 -16.837 0.712 1.00 87.94 295 LEU A O 1
ATOM 2407 N N . LYS A 1 296 ? 25.878 -14.664 1.141 1.00 88.38 296 LYS A N 1
ATOM 2408 C CA . LYS A 1 296 ? 26.907 -14.159 0.224 1.00 88.38 296 LYS A CA 1
ATOM 2409 C C . LYS A 1 296 ? 28.287 -14.746 0.541 1.00 88.38 296 LYS A C 1
ATOM 2411 O O . LYS A 1 296 ? 28.996 -15.207 -0.353 1.00 88.38 296 LYS A O 1
ATOM 2416 N N . ASN A 1 297 ? 28.682 -14.750 1.814 1.00 85.81 297 ASN A N 1
ATOM 2417 C CA . ASN A 1 297 ? 29.969 -15.312 2.232 1.00 85.81 297 ASN A CA 1
ATOM 2418 C C . ASN A 1 297 ? 30.028 -16.833 2.038 1.00 85.81 297 ASN A C 1
ATOM 2420 O O . ASN A 1 297 ? 31.061 -17.343 1.609 1.00 85.81 297 ASN A O 1
ATOM 2424 N N . TYR A 1 298 ? 28.922 -17.544 2.258 1.00 84.81 298 TYR A N 1
ATOM 2425 C CA . TYR A 1 298 ? 28.824 -18.969 1.945 1.00 84.81 298 TYR A CA 1
ATOM 2426 C C . TYR A 1 298 ? 28.984 -19.238 0.436 1.00 84.81 298 TYR A C 1
ATOM 2428 O O . TYR A 1 298 ? 29.786 -20.084 0.038 1.00 84.81 298 TYR A O 1
ATOM 2436 N N . CYS A 1 299 ? 28.310 -18.458 -0.417 1.00 81.31 299 CYS A N 1
ATOM 2437 C CA . CYS A 1 299 ? 28.419 -18.562 -1.876 1.00 81.31 299 CYS A CA 1
ATOM 2438 C C . CYS A 1 299 ? 29.841 -18.289 -2.391 1.00 81.31 299 CYS A C 1
ATOM 2440 O O . CYS A 1 299 ? 30.280 -18.953 -3.328 1.00 81.31 299 CYS A O 1
ATOM 2442 N N . LYS A 1 300 ? 30.595 -17.373 -1.764 1.00 80.44 300 LYS A N 1
ATOM 2443 C CA . LYS A 1 300 ? 32.022 -17.169 -2.091 1.00 80.44 300 LYS A CA 1
ATOM 2444 C C . LYS A 1 300 ? 32.858 -18.432 -1.868 1.00 80.44 300 LYS A C 1
ATOM 2446 O O . LYS A 1 300 ? 33.760 -18.706 -2.651 1.00 80.44 300 LYS A O 1
ATOM 2451 N N . GLY A 1 301 ? 32.550 -19.224 -0.839 1.00 77.88 301 GLY A N 1
ATOM 2452 C CA . GLY A 1 301 ? 33.241 -20.491 -0.578 1.00 77.88 301 GLY A CA 1
ATOM 2453 C C . GLY A 1 301 ? 33.045 -21.532 -1.687 1.00 77.88 301 GLY A C 1
ATOM 2454 O O . GLY A 1 301 ? 33.926 -22.357 -1.926 1.00 77.88 301 GLY A O 1
ATOM 2455 N N . LEU A 1 302 ? 31.924 -21.471 -2.414 1.00 72.94 302 LEU A N 1
ATOM 2456 C CA . LEU A 1 302 ? 31.649 -22.347 -3.560 1.00 72.94 302 LEU A CA 1
ATOM 2457 C C . LEU A 1 302 ? 32.433 -21.944 -4.819 1.00 72.94 302 LEU A C 1
ATOM 2459 O O . LEU A 1 302 ? 32.678 -22.789 -5.678 1.00 72.94 302 LEU A O 1
ATOM 2463 N N . GLU A 1 303 ? 32.864 -20.685 -4.913 1.00 68.88 303 GLU A N 1
ATOM 2464 C CA . GLU A 1 303 ? 33.609 -20.133 -6.052 1.00 68.88 303 GLU A CA 1
ATOM 2465 C C . GLU A 1 303 ? 35.064 -20.643 -6.121 1.00 68.88 303 GLU A C 1
ATOM 2467 O O . GLU A 1 303 ? 35.649 -20.728 -7.198 1.00 68.88 303 GLU A O 1
ATOM 2472 N N . ILE A 1 304 ? 35.633 -21.035 -4.975 1.00 66.75 304 ILE A N 1
ATOM 2473 C CA . ILE A 1 304 ? 37.041 -21.444 -4.820 1.00 66.75 304 ILE A CA 1
ATOM 2474 C C . ILE A 1 304 ? 37.275 -22.907 -5.266 1.00 66.75 304 ILE A C 1
ATOM 2476 O O . ILE A 1 304 ? 38.412 -23.329 -5.476 1.00 66.75 304 ILE A O 1
ATOM 2480 N N . LYS A 1 305 ? 36.214 -23.701 -5.467 1.00 66.94 305 LYS A N 1
ATOM 2481 C CA . LYS A 1 305 ? 36.329 -25.115 -5.865 1.00 66.94 305 LYS A CA 1
ATOM 2482 C C . LYS A 1 305 ? 36.752 -25.276 -7.343 1.00 66.94 305 LYS A C 1
ATOM 2484 O O . LYS A 1 305 ? 36.363 -24.471 -8.190 1.00 66.94 305 LYS A O 1
ATOM 2489 N N . PRO A 1 306 ? 37.467 -26.363 -7.709 1.00 59.16 306 PRO A N 1
ATOM 2490 C CA . PRO A 1 306 ? 38.021 -26.579 -9.059 1.00 59.16 306 PRO A CA 1
ATOM 2491 C C . PRO A 1 306 ? 36.981 -26.709 -10.194 1.00 59.16 306 PRO A C 1
ATOM 2493 O O . PRO A 1 306 ? 37.352 -26.733 -11.367 1.00 59.16 306 PRO A O 1
ATOM 2496 N N . PHE A 1 307 ? 35.680 -26.721 -9.878 1.00 55.50 307 PHE A N 1
ATOM 2497 C CA . PHE A 1 307 ? 34.569 -26.687 -10.840 1.00 55.50 307 PHE A CA 1
ATOM 2498 C C . PHE A 1 307 ? 34.525 -25.417 -11.716 1.00 55.50 307 PHE A C 1
ATOM 2500 O O . PHE A 1 307 ? 33.856 -25.409 -12.753 1.00 55.50 307 PHE A O 1
ATOM 2507 N N . SER A 1 308 ? 35.250 -24.354 -11.346 1.00 56.75 308 SER A N 1
ATOM 2508 C CA . SER A 1 308 ? 35.237 -23.056 -12.041 1.00 56.75 308 SER A CA 1
ATOM 2509 C C . SER A 1 308 ? 35.762 -23.096 -13.485 1.00 56.75 308 SER A C 1
ATOM 2511 O O . SER A 1 308 ? 35.354 -22.275 -14.307 1.00 56.75 308 SER A O 1
ATOM 2513 N N . LYS A 1 309 ? 36.618 -24.067 -13.840 1.00 61.28 309 LYS A N 1
ATOM 2514 C CA . LYS A 1 309 ? 37.201 -24.169 -15.193 1.00 61.28 309 LYS A CA 1
ATOM 2515 C C . LYS A 1 309 ? 36.296 -24.862 -16.221 1.00 61.28 309 LYS A C 1
ATOM 2517 O O . LYS A 1 309 ? 36.463 -24.616 -17.414 1.00 61.28 309 LYS A O 1
ATOM 2522 N N . GLN A 1 310 ? 35.353 -25.706 -15.792 1.00 67.38 310 GLN A N 1
ATOM 2523 C CA . GLN A 1 310 ? 34.523 -26.510 -16.706 1.00 67.38 310 GLN A CA 1
ATOM 2524 C C . GLN A 1 310 ? 33.252 -25.788 -17.188 1.00 67.38 310 GLN A C 1
ATOM 2526 O O . GLN A 1 310 ? 32.807 -26.045 -18.303 1.00 67.38 310 GLN A O 1
ATOM 2531 N N . PHE A 1 311 ? 32.694 -24.843 -16.415 1.00 70.25 311 PHE A N 1
ATOM 2532 C CA . PHE A 1 311 ? 31.426 -24.172 -16.755 1.00 70.25 311 PHE A CA 1
ATOM 2533 C C . PHE A 1 311 ? 31.482 -22.642 -16.561 1.00 70.25 311 PHE A C 1
ATOM 2535 O O . PHE A 1 311 ? 30.917 -22.120 -15.595 1.00 70.25 311 PHE A O 1
ATOM 2542 N N . PRO A 1 312 ? 32.104 -21.887 -17.489 1.00 68.75 312 PRO A N 1
ATOM 2543 C CA . PRO A 1 312 ? 32.305 -20.441 -17.344 1.00 68.75 312 PRO A CA 1
ATOM 2544 C C . PRO A 1 312 ? 30.990 -19.652 -17.234 1.00 68.75 312 PRO A C 1
ATOM 2546 O O . PRO A 1 312 ? 30.898 -18.728 -16.434 1.00 68.75 312 PRO A O 1
ATOM 2549 N N . CYS A 1 313 ? 29.937 -20.045 -17.958 1.00 70.88 313 CYS A N 1
ATOM 2550 C CA . CYS A 1 313 ? 28.631 -19.381 -17.865 1.00 70.88 313 CYS A CA 1
ATOM 2551 C C . CYS A 1 313 ? 27.970 -19.566 -16.490 1.00 70.88 313 CYS A C 1
ATOM 2553 O O . CYS A 1 313 ? 27.350 -18.639 -15.982 1.00 70.88 313 CYS A O 1
ATOM 2555 N N . ARG A 1 314 ? 28.132 -20.736 -15.855 1.00 74.62 314 ARG A N 1
ATOM 2556 C CA . ARG A 1 314 ? 27.587 -20.985 -14.508 1.00 74.62 314 ARG A CA 1
ATOM 2557 C C . ARG A 1 314 ? 28.324 -20.161 -13.455 1.00 74.62 314 ARG A C 1
ATOM 2559 O O . ARG A 1 314 ? 27.689 -19.621 -12.555 1.00 74.62 314 ARG A O 1
ATOM 2566 N N . LEU A 1 315 ? 29.642 -20.020 -13.606 1.00 76.75 315 LEU A N 1
ATOM 2567 C CA . LEU A 1 315 ? 30.458 -19.172 -12.741 1.00 76.75 315 LEU A CA 1
ATOM 2568 C C . LEU A 1 315 ? 30.052 -17.695 -12.857 1.00 76.75 315 LEU A C 1
ATOM 2570 O O . LEU A 1 315 ? 29.885 -17.039 -11.835 1.00 76.75 315 LEU A O 1
ATOM 2574 N N . LEU A 1 316 ? 29.814 -17.201 -14.078 1.00 76.38 316 LEU A N 1
ATOM 2575 C CA . LEU A 1 316 ? 29.334 -15.833 -14.311 1.00 76.38 316 LEU A CA 1
ATOM 2576 C C . LEU A 1 316 ? 27.989 -15.570 -13.625 1.00 76.38 316 LEU A C 1
ATOM 2578 O O . LEU A 1 316 ? 27.839 -14.554 -12.949 1.00 76.38 316 LEU A O 1
ATOM 2582 N N . VAL A 1 317 ? 27.027 -16.490 -13.756 1.00 81.75 317 VAL A N 1
ATOM 2583 C CA . VAL A 1 317 ? 25.716 -16.371 -13.095 1.00 81.75 317 VAL A CA 1
ATOM 2584 C C . VAL A 1 317 ? 25.871 -16.368 -11.574 1.00 81.75 317 VAL A C 1
ATOM 2586 O O . VAL A 1 317 ? 25.279 -15.525 -10.902 1.00 81.75 317 VAL A O 1
ATOM 2589 N N . LEU A 1 318 ? 26.706 -17.256 -11.025 1.00 82.06 318 LEU A N 1
ATOM 2590 C CA . LEU A 1 318 ? 26.951 -17.331 -9.584 1.00 82.06 318 LEU A CA 1
ATOM 2591 C C . LEU A 1 318 ? 27.622 -16.056 -9.051 1.00 82.06 318 LEU A C 1
ATOM 2593 O O . LEU A 1 318 ? 27.206 -15.530 -8.020 1.00 82.06 318 LEU A O 1
ATOM 2597 N N . GLN A 1 319 ? 28.620 -15.527 -9.760 1.00 81.62 319 GLN A N 1
ATOM 2598 C CA . GLN A 1 319 ? 29.311 -14.284 -9.403 1.00 81.62 319 GLN A CA 1
ATOM 2599 C C . GLN A 1 319 ? 28.380 -13.071 -9.472 1.00 81.62 319 GLN A C 1
ATOM 2601 O O . GLN A 1 319 ? 28.391 -12.232 -8.564 1.00 81.62 319 GLN A O 1
ATOM 2606 N N . LEU A 1 320 ? 27.554 -12.989 -10.519 1.00 84.81 320 LEU A N 1
ATOM 2607 C CA . LEU A 1 320 ? 26.558 -11.933 -10.679 1.00 84.81 320 LEU A CA 1
ATOM 2608 C C . LEU A 1 320 ? 25.550 -11.971 -9.525 1.00 84.81 320 LEU A C 1
ATOM 2610 O O . LEU A 1 320 ? 25.365 -10.964 -8.840 1.00 84.81 320 LEU A O 1
ATOM 2614 N N . PHE A 1 321 ? 24.990 -13.154 -9.251 1.00 85.81 321 PHE A N 1
ATOM 2615 C CA . PHE A 1 321 ? 24.045 -13.382 -8.160 1.00 85.81 321 PHE A CA 1
ATOM 2616 C C . PHE A 1 321 ? 24.645 -13.008 -6.802 1.00 85.81 321 PHE A C 1
ATOM 2618 O O . PHE A 1 321 ? 24.057 -12.233 -6.048 1.00 85.81 321 PHE A O 1
ATOM 2625 N N . ASN A 1 322 ? 25.860 -13.480 -6.513 1.00 86.06 322 ASN A N 1
ATOM 2626 C CA . ASN A 1 322 ? 26.557 -13.220 -5.256 1.00 86.06 322 ASN A CA 1
ATOM 2627 C C . ASN A 1 322 ? 26.839 -11.720 -5.042 1.00 86.06 322 ASN A C 1
ATOM 2629 O O . ASN A 1 322 ? 26.760 -11.194 -3.926 1.00 86.06 322 ASN A O 1
ATOM 2633 N N . ARG A 1 323 ? 27.151 -10.988 -6.118 1.00 85.94 323 ARG A N 1
ATOM 2634 C CA . ARG A 1 323 ? 27.435 -9.550 -6.047 1.00 85.94 323 ARG A CA 1
ATOM 2635 C C . ARG A 1 323 ? 26.177 -8.698 -5.887 1.00 85.94 323 ARG A C 1
ATOM 2637 O O . ARG A 1 323 ? 26.264 -7.625 -5.277 1.00 85.94 323 ARG A O 1
ATOM 2644 N N . SER A 1 324 ? 25.036 -9.166 -6.388 1.00 88.25 324 SER A N 1
ATOM 2645 C CA . SER A 1 324 ? 23.753 -8.467 -6.283 1.00 88.25 324 SER A CA 1
ATOM 2646 C C . SER A 1 324 ? 22.887 -8.869 -5.103 1.00 88.25 324 SER A C 1
ATOM 2648 O O . SER A 1 324 ? 21.948 -8.147 -4.791 1.00 88.25 324 SER A O 1
ATOM 2650 N N . LEU A 1 325 ? 23.209 -9.976 -4.440 1.00 88.81 325 LEU A N 1
ATOM 2651 C CA . LEU A 1 325 ? 22.452 -10.557 -3.334 1.00 88.81 325 LEU A CA 1
ATOM 2652 C C . LEU A 1 325 ? 21.963 -9.543 -2.274 1.00 88.81 325 LEU A C 1
ATOM 2654 O O . LEU A 1 325 ? 20.772 -9.567 -1.974 1.00 88.81 325 LEU A O 1
ATOM 2658 N N . PRO A 1 326 ? 22.786 -8.599 -1.759 1.00 89.62 326 PRO A N 1
ATOM 2659 C CA . PRO A 1 326 ? 22.289 -7.610 -0.798 1.00 89.62 326 PRO A CA 1
ATOM 2660 C C . PRO A 1 326 ? 21.283 -6.629 -1.417 1.00 89.62 326 PRO A C 1
ATOM 2662 O O . PRO A 1 326 ? 20.271 -6.327 -0.803 1.00 89.62 326 PRO A O 1
ATOM 2665 N N . LEU A 1 327 ? 21.519 -6.157 -2.646 1.00 88.81 327 LEU A N 1
ATOM 2666 C CA . LEU A 1 327 ? 20.643 -5.184 -3.309 1.00 88.81 327 LEU A CA 1
ATOM 2667 C C . LEU A 1 327 ? 19.318 -5.824 -3.745 1.00 88.81 327 LEU A C 1
ATOM 2669 O O . LEU A 1 327 ? 18.254 -5.263 -3.504 1.00 88.81 327 LEU A O 1
ATOM 2673 N N . MET A 1 328 ? 19.390 -7.017 -4.341 1.00 91.00 328 MET A N 1
ATOM 2674 C CA . MET A 1 328 ? 18.225 -7.836 -4.683 1.00 91.00 328 MET A CA 1
ATOM 2675 C C . MET A 1 328 ? 17.411 -8.159 -3.428 1.00 91.00 328 MET A C 1
ATOM 2677 O O . MET A 1 328 ? 16.190 -8.052 -3.438 1.00 91.00 328 MET A O 1
ATOM 2681 N N . GLY A 1 329 ? 18.098 -8.483 -2.334 1.00 90.50 329 GLY A N 1
ATOM 2682 C CA . GLY A 1 329 ? 17.495 -8.655 -1.026 1.00 90.50 329 GLY A CA 1
ATOM 2683 C C . GLY A 1 329 ? 16.763 -7.416 -0.529 1.00 90.50 329 GLY A C 1
ATOM 2684 O O . GLY A 1 329 ? 15.607 -7.519 -0.140 1.00 90.50 329 GLY A O 1
ATOM 2685 N N . THR A 1 330 ? 17.391 -6.240 -0.588 1.00 91.44 330 THR A N 1
ATOM 2686 C CA . THR A 1 330 ? 16.748 -4.974 -0.202 1.00 91.44 330 THR A CA 1
ATOM 2687 C C . THR A 1 330 ? 15.467 -4.727 -0.993 1.00 91.44 330 THR A C 1
ATOM 2689 O O . THR A 1 330 ? 14.438 -4.430 -0.393 1.00 91.44 330 THR A O 1
ATOM 2692 N N . VAL A 1 331 ? 15.509 -4.894 -2.319 1.00 91.88 331 VAL A N 1
ATOM 2693 C CA . VAL A 1 331 ? 14.327 -4.750 -3.186 1.00 91.88 331 VAL A CA 1
ATOM 2694 C C . VAL A 1 331 ? 13.233 -5.729 -2.772 1.00 91.88 331 VAL A C 1
ATOM 2696 O O . VAL A 1 331 ? 12.098 -5.317 -2.546 1.00 91.88 331 VAL A O 1
ATOM 2699 N N . LEU A 1 332 ? 13.580 -7.012 -2.640 1.00 92.44 332 LEU A N 1
ATOM 2700 C CA . LEU A 1 332 ? 12.632 -8.066 -2.292 1.00 92.44 332 LEU A CA 1
ATOM 2701 C C . LEU A 1 332 ? 11.997 -7.814 -0.923 1.00 92.44 332 LEU A C 1
ATOM 2703 O O . LEU A 1 332 ? 10.787 -7.944 -0.775 1.00 92.44 332 LEU A O 1
ATOM 2707 N N . PHE A 1 333 ? 12.800 -7.421 0.064 1.00 92.75 333 PHE A N 1
ATOM 2708 C CA . PHE A 1 333 ? 12.325 -7.134 1.408 1.00 92.75 333 PHE A CA 1
ATOM 2709 C C . PHE A 1 333 ? 11.338 -5.972 1.419 1.00 92.75 333 PHE A C 1
ATOM 2711 O O . PHE A 1 333 ? 10.237 -6.118 1.943 1.00 92.75 333 PHE A O 1
ATOM 2718 N N . ILE A 1 334 ? 11.715 -4.837 0.820 1.00 89.88 334 ILE A N 1
ATOM 2719 C CA . ILE A 1 334 ? 10.860 -3.647 0.782 1.00 89.88 334 ILE A CA 1
ATOM 2720 C C . ILE A 1 334 ? 9.566 -3.967 0.031 1.00 89.88 334 ILE A C 1
ATOM 2722 O O . ILE A 1 334 ? 8.492 -3.642 0.525 1.00 89.88 334 ILE A O 1
ATOM 2726 N N . TYR A 1 335 ? 9.646 -4.663 -1.105 1.00 87.88 335 TYR A N 1
ATOM 2727 C CA . TYR A 1 335 ? 8.474 -5.052 -1.887 1.00 87.88 335 TYR A CA 1
ATOM 2728 C C . TYR A 1 335 ? 7.530 -5.986 -1.118 1.00 87.88 335 TYR A C 1
ATOM 2730 O O . TYR A 1 335 ? 6.329 -5.724 -1.041 1.00 87.88 335 TYR A O 1
ATOM 2738 N N . VAL A 1 336 ? 8.056 -7.056 -0.513 1.00 87.88 336 VAL A N 1
ATOM 2739 C CA . VAL A 1 336 ? 7.255 -8.024 0.254 1.00 87.88 336 VAL A CA 1
ATOM 2740 C C . VAL A 1 336 ? 6.650 -7.362 1.487 1.00 87.88 336 VAL A C 1
ATOM 2742 O O . VAL A 1 336 ? 5.461 -7.534 1.750 1.00 87.88 336 VAL A O 1
ATOM 2745 N N . TYR A 1 337 ? 7.429 -6.564 2.217 1.00 86.31 337 TYR A N 1
ATOM 2746 C CA . TYR A 1 337 ? 6.940 -5.838 3.384 1.00 86.31 337 TYR A CA 1
ATOM 2747 C C . TYR A 1 337 ? 5.832 -4.846 3.005 1.00 86.31 337 TYR A C 1
ATOM 2749 O O . TYR A 1 337 ? 4.766 -4.847 3.624 1.00 86.31 337 TYR A O 1
ATOM 2757 N N . ALA A 1 338 ? 6.052 -4.052 1.953 1.00 84.56 338 ALA A N 1
ATOM 2758 C CA . ALA A 1 338 ? 5.075 -3.098 1.442 1.00 84.56 338 ALA A CA 1
ATOM 2759 C C . ALA A 1 338 ? 3.806 -3.786 0.922 1.00 84.56 338 ALA A C 1
ATOM 2761 O O . ALA A 1 338 ? 2.716 -3.258 1.106 1.00 84.56 338 ALA A O 1
ATOM 2762 N N . SER A 1 339 ? 3.924 -4.973 0.324 1.00 80.81 339 SER A N 1
ATOM 2763 C CA . SER A 1 339 ? 2.776 -5.749 -0.159 1.00 80.81 339 SER A CA 1
ATOM 2764 C C . SER A 1 339 ? 1.966 -6.351 0.991 1.00 80.81 339 SER A C 1
ATOM 2766 O O . SER A 1 339 ? 0.746 -6.221 1.016 1.00 80.81 339 SER A O 1
ATOM 2768 N N . ILE A 1 340 ? 2.627 -6.965 1.982 1.00 80.31 340 ILE A N 1
ATOM 2769 C CA . ILE A 1 340 ? 1.962 -7.563 3.157 1.00 80.31 340 ILE A CA 1
ATOM 2770 C C . ILE A 1 340 ? 1.217 -6.499 3.961 1.00 80.31 340 ILE A C 1
ATOM 2772 O O . ILE A 1 340 ? 0.121 -6.746 4.461 1.00 80.31 340 ILE A O 1
ATOM 2776 N N . ARG A 1 341 ? 1.821 -5.318 4.099 1.00 74.25 341 ARG A N 1
ATOM 2777 C CA . ARG A 1 341 ? 1.229 -4.190 4.818 1.00 74.25 341 ARG A CA 1
ATOM 2778 C C . ARG A 1 341 ? 0.369 -3.287 3.936 1.00 74.25 341 ARG A C 1
ATOM 2780 O O . ARG A 1 341 ? -0.142 -2.295 4.435 1.00 74.25 341 ARG A O 1
ATOM 2787 N N . LEU A 1 342 ? 0.230 -3.612 2.648 1.00 65.62 342 LEU A N 1
ATOM 2788 C CA . LEU A 1 342 ? -0.519 -2.855 1.636 1.00 65.62 342 LEU A CA 1
ATOM 2789 C C . LEU A 1 342 ? -0.035 -1.409 1.418 1.00 65.62 342 LEU A C 1
ATOM 2791 O O . LEU A 1 342 ? -0.620 -0.677 0.625 1.00 65.62 342 LEU A O 1
ATOM 2795 N N . PHE A 1 343 ? 1.091 -1.031 2.032 1.00 72.81 343 PHE A N 1
ATOM 2796 C CA . PHE A 1 343 ? 1.765 0.245 1.807 1.00 72.81 343 PHE A CA 1
ATOM 2797 C C . PHE A 1 343 ? 2.256 0.425 0.380 1.00 72.81 343 PHE A C 1
ATOM 2799 O O . PHE A 1 343 ? 2.476 1.554 -0.050 1.00 72.81 343 PHE A O 1
ATOM 2806 N N . TYR A 1 344 ? 2.416 -0.675 -0.361 1.00 70.31 344 TYR A N 1
ATOM 2807 C CA . TYR A 1 344 ? 2.776 -0.598 -1.768 1.00 70.31 344 TYR A CA 1
ATOM 2808 C C . TYR A 1 344 ? 1.770 0.247 -2.546 1.00 70.31 344 TYR A C 1
ATOM 2810 O O . TYR A 1 344 ? 2.192 1.042 -3.370 1.00 70.31 344 TYR A O 1
ATOM 2818 N N . SER A 1 345 ? 0.469 0.134 -2.274 1.00 63.12 345 SER A N 1
ATOM 2819 C CA . SER A 1 345 ? -0.536 0.908 -3.008 1.00 63.12 345 SER A CA 1
ATOM 2820 C C . SER A 1 345 ? -0.896 2.230 -2.337 1.00 63.12 345 SER A C 1
ATOM 2822 O O . SER A 1 345 ? -1.324 3.144 -3.030 1.00 63.12 345 SER A O 1
ATOM 2824 N N . THR A 1 346 ? -0.717 2.347 -1.018 1.00 62.06 346 THR A N 1
ATOM 2825 C CA . THR A 1 346 ? -1.141 3.542 -0.273 1.00 62.06 346 THR A CA 1
ATOM 2826 C C . THR A 1 346 ? -0.069 4.620 -0.157 1.00 62.06 346 THR A C 1
ATOM 2828 O O . THR A 1 346 ? -0.419 5.787 -0.017 1.00 62.06 346 THR A O 1
ATOM 2831 N N . VAL A 1 347 ? 1.221 4.268 -0.236 1.00 72.25 347 VAL A N 1
ATOM 2832 C CA . VAL A 1 347 ? 2.330 5.223 -0.082 1.00 72.25 347 VAL A CA 1
ATOM 2833 C C . VAL A 1 347 ? 3.142 5.290 -1.381 1.00 72.25 347 VAL A C 1
ATOM 2835 O O . VAL A 1 347 ? 4.044 4.471 -1.598 1.00 72.25 347 VAL A O 1
ATOM 2838 N N . PRO A 1 348 ? 2.882 6.282 -2.251 1.00 74.19 348 PRO A N 1
ATOM 2839 C CA . PRO A 1 348 ? 3.564 6.425 -3.537 1.00 74.19 348 PRO A CA 1
ATOM 2840 C C . PRO A 1 348 ? 5.097 6.482 -3.436 1.00 74.19 348 PRO A C 1
ATOM 2842 O O . PRO A 1 348 ? 5.799 5.950 -4.298 1.00 74.19 348 PRO A O 1
ATOM 2845 N N . LEU A 1 349 ? 5.641 7.055 -2.353 1.00 79.81 349 LEU A N 1
ATOM 2846 C CA . LEU A 1 349 ? 7.090 7.093 -2.112 1.00 79.81 349 LEU A CA 1
ATOM 2847 C C . LEU A 1 349 ? 7.731 5.699 -2.067 1.00 79.81 349 LEU A C 1
ATOM 2849 O O . LEU A 1 349 ? 8.867 5.522 -2.518 1.00 79.81 349 LEU A O 1
ATOM 2853 N N . ILE A 1 350 ? 7.021 4.698 -1.540 1.00 82.88 350 ILE A N 1
ATOM 2854 C CA . ILE A 1 350 ? 7.537 3.328 -1.456 1.00 82.88 350 ILE A CA 1
ATOM 2855 C C . ILE A 1 350 ? 7.633 2.718 -2.854 1.00 82.88 350 ILE A C 1
ATOM 2857 O O . ILE A 1 350 ? 8.653 2.104 -3.173 1.00 82.88 350 ILE A O 1
ATOM 2861 N N . GLN A 1 351 ? 6.631 2.938 -3.712 1.00 83.25 351 GLN A N 1
ATOM 2862 C CA . GLN A 1 351 ? 6.664 2.471 -5.103 1.00 83.25 351 GLN A CA 1
ATOM 2863 C C . GLN A 1 351 ? 7.864 3.048 -5.853 1.00 83.25 351 GLN A C 1
ATOM 2865 O O . GLN A 1 351 ? 8.641 2.298 -6.445 1.00 83.25 351 GLN A O 1
ATOM 2870 N N . ILE A 1 352 ? 8.067 4.366 -5.773 1.00 87.69 352 ILE A N 1
ATOM 2871 C CA . ILE A 1 352 ? 9.210 5.041 -6.408 1.00 87.69 352 ILE A CA 1
ATOM 2872 C C . ILE A 1 352 ? 10.523 4.474 -5.894 1.00 87.69 352 ILE A C 1
ATOM 2874 O O . ILE A 1 352 ? 11.420 4.183 -6.682 1.00 87.69 352 ILE A O 1
ATOM 2878 N N . THR A 1 353 ? 10.641 4.302 -4.577 1.00 88.69 353 THR A N 1
ATOM 2879 C CA . THR A 1 353 ? 11.854 3.764 -3.955 1.00 88.69 353 THR A CA 1
ATOM 2880 C C . THR A 1 353 ? 12.159 2.372 -4.504 1.00 88.69 353 THR A C 1
ATOM 2882 O O . THR A 1 353 ? 13.300 2.096 -4.877 1.00 88.69 353 THR A O 1
ATOM 2885 N N . ILE A 1 354 ? 11.143 1.511 -4.633 1.00 89.50 354 ILE A N 1
ATOM 2886 C CA . ILE A 1 354 ? 11.283 0.180 -5.237 1.00 89.50 354 ILE A CA 1
ATOM 2887 C C . ILE A 1 354 ? 11.716 0.290 -6.705 1.00 89.50 354 ILE A C 1
ATOM 2889 O O . ILE A 1 354 ? 12.673 -0.381 -7.095 1.00 89.50 354 ILE A O 1
ATOM 2893 N N . TYR A 1 355 ? 11.080 1.147 -7.510 1.00 89.94 355 TYR A N 1
ATOM 2894 C CA . TYR A 1 355 ? 11.445 1.336 -8.918 1.00 89.94 355 TYR A CA 1
ATOM 2895 C C . TYR A 1 355 ? 12.876 1.853 -9.090 1.00 89.94 355 TYR A C 1
ATOM 2897 O O . TYR A 1 355 ? 13.629 1.319 -9.905 1.00 89.94 355 TYR A O 1
ATOM 2905 N N . ILE A 1 356 ? 13.298 2.832 -8.286 1.00 91.25 356 ILE A N 1
ATOM 2906 C CA . ILE A 1 356 ? 14.677 3.331 -8.283 1.00 91.25 356 ILE A CA 1
ATOM 2907 C C . ILE A 1 356 ? 15.637 2.194 -7.921 1.00 91.25 356 ILE A C 1
ATOM 2909 O O . ILE A 1 356 ? 16.615 1.969 -8.634 1.00 91.25 356 ILE A O 1
ATOM 2913 N N . LEU A 1 357 ? 15.359 1.432 -6.860 1.00 92.06 357 LEU A N 1
ATOM 2914 C CA . LEU A 1 357 ? 16.210 0.308 -6.468 1.00 92.06 357 LEU A CA 1
ATOM 2915 C C . LEU A 1 357 ? 16.285 -0.776 -7.555 1.00 92.06 357 LEU A C 1
ATOM 2917 O O . LEU A 1 357 ? 17.365 -1.326 -7.781 1.00 92.06 357 LEU A O 1
ATOM 2921 N N . LEU A 1 358 ? 15.185 -1.049 -8.262 1.00 90.81 358 LEU A N 1
ATOM 2922 C CA . LEU A 1 358 ? 15.159 -1.959 -9.411 1.00 90.81 358 LEU A CA 1
ATOM 2923 C C . LEU A 1 358 ? 16.021 -1.443 -10.567 1.00 90.81 358 LEU A C 1
ATOM 2925 O O . LEU A 1 358 ? 16.850 -2.192 -11.083 1.00 90.81 358 LEU A O 1
ATOM 2929 N N . ILE A 1 359 ? 15.907 -0.163 -10.935 1.00 91.69 359 ILE A N 1
ATOM 2930 C CA . ILE A 1 359 ? 16.759 0.458 -11.965 1.00 91.69 359 ILE A CA 1
ATOM 2931 C C . ILE A 1 359 ? 18.238 0.320 -11.583 1.00 91.69 359 ILE A C 1
ATOM 2933 O O . ILE A 1 359 ? 19.078 -0.063 -12.405 1.00 91.69 359 ILE A O 1
ATOM 2937 N N . PHE A 1 360 ? 18.577 0.582 -10.320 1.00 92.19 360 PHE A N 1
ATOM 2938 C CA . PHE A 1 360 ? 19.930 0.383 -9.801 1.00 92.19 360 PHE A CA 1
ATOM 2939 C C . PHE A 1 360 ? 20.373 -1.083 -9.866 1.00 92.19 360 PHE A C 1
ATOM 2941 O O . PHE A 1 360 ? 21.528 -1.349 -10.200 1.00 92.19 360 PHE A O 1
ATOM 2948 N N . LEU A 1 361 ? 19.481 -2.029 -9.568 1.00 91.06 361 LEU A N 1
ATOM 2949 C CA . LEU A 1 361 ? 19.762 -3.461 -9.628 1.00 91.06 361 LEU A CA 1
ATOM 2950 C C . LEU A 1 361 ? 20.078 -3.906 -11.057 1.00 91.06 361 LEU A C 1
ATOM 2952 O O . LEU A 1 361 ? 21.148 -4.471 -11.285 1.00 91.06 361 LEU A O 1
ATOM 2956 N N . PHE A 1 362 ? 19.212 -3.587 -12.019 1.00 89.38 362 PHE A N 1
ATOM 2957 C CA . PHE A 1 362 ? 19.396 -3.969 -13.421 1.00 89.38 362 PHE A CA 1
ATOM 2958 C C . PHE A 1 362 ? 20.622 -3.309 -14.056 1.00 89.38 362 PHE A C 1
A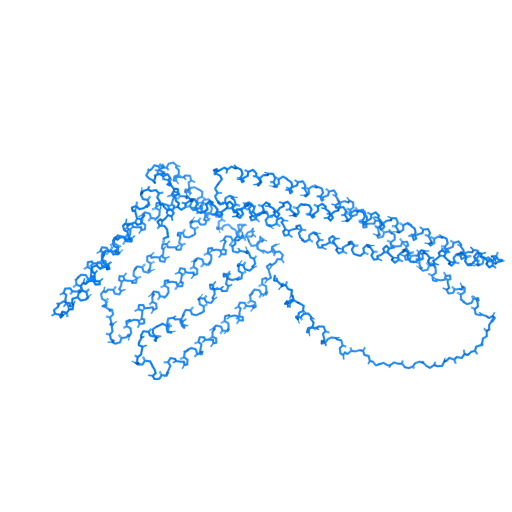TOM 2960 O O . PHE A 1 362 ? 21.417 -3.973 -14.722 1.00 89.38 362 PHE A O 1
ATOM 2967 N N . THR A 1 363 ? 20.836 -2.015 -13.811 1.00 91.19 363 THR A N 1
ATOM 2968 C CA . THR A 1 363 ? 22.007 -1.307 -14.356 1.00 91.19 363 THR A CA 1
ATOM 2969 C C . THR A 1 363 ? 23.305 -1.837 -13.749 1.00 91.19 363 THR A C 1
ATOM 2971 O O . THR A 1 363 ? 24.284 -2.048 -14.469 1.00 91.19 363 THR A O 1
ATOM 2974 N N . ARG A 1 364 ? 23.315 -2.145 -12.445 1.00 90.06 364 ARG A N 1
ATOM 2975 C CA . ARG A 1 364 ? 24.448 -2.799 -11.778 1.00 90.06 364 ARG A CA 1
ATOM 2976 C C . ARG A 1 364 ? 24.696 -4.206 -12.310 1.00 90.06 364 ARG A C 1
ATOM 2978 O O . ARG A 1 364 ? 25.857 -4.542 -12.527 1.00 90.06 364 ARG A O 1
ATOM 2985 N N . TRP A 1 365 ? 23.651 -4.996 -12.561 1.00 90.00 365 TRP A N 1
ATOM 2986 C CA . TRP A 1 365 ? 23.784 -6.290 -13.235 1.00 90.00 365 TRP A CA 1
ATOM 2987 C C . TRP A 1 365 ? 24.441 -6.139 -14.602 1.00 90.00 365 TRP A C 1
ATOM 2989 O O . TRP A 1 365 ? 25.382 -6.870 -14.892 1.00 90.00 365 TRP A O 1
ATOM 2999 N N . GLY A 1 366 ? 24.029 -5.148 -15.395 1.00 87.38 366 GLY A N 1
ATOM 3000 C CA . GLY A 1 366 ? 24.665 -4.838 -16.674 1.00 87.38 366 GLY A CA 1
ATOM 3001 C C . GLY A 1 366 ? 26.161 -4.533 -16.530 1.00 87.38 366 GLY A C 1
ATOM 3002 O O . GLY A 1 366 ? 26.984 -5.140 -17.214 1.00 87.38 366 GLY A O 1
ATOM 3003 N N . PHE A 1 367 ? 26.546 -3.647 -15.606 1.00 87.75 367 PHE A N 1
ATOM 3004 C CA . PHE A 1 367 ? 27.961 -3.310 -15.390 1.00 87.75 367 PHE A CA 1
ATOM 3005 C C . PHE A 1 367 ? 28.785 -4.496 -14.890 1.00 87.75 367 PHE A C 1
ATOM 3007 O O . PHE A 1 367 ? 29.920 -4.696 -15.331 1.00 87.75 367 PHE A O 1
ATOM 3014 N N . ASP A 1 368 ? 28.228 -5.268 -13.962 1.00 85.75 368 ASP A N 1
ATOM 3015 C CA . ASP A 1 368 ? 28.902 -6.414 -13.364 1.00 85.75 368 ASP A CA 1
ATOM 3016 C C . ASP A 1 368 ? 29.064 -7.536 -14.386 1.00 85.75 368 ASP A C 1
ATOM 3018 O O . ASP A 1 368 ? 30.152 -8.099 -14.488 1.00 85.75 368 ASP A O 1
ATOM 3022 N N . LEU A 1 369 ? 28.052 -7.767 -15.222 1.00 85.94 369 LEU A N 1
ATOM 3023 C CA . LEU A 1 369 ? 28.126 -8.683 -16.352 1.00 85.94 369 LEU A CA 1
ATOM 3024 C C . LEU A 1 369 ? 29.204 -8.244 -17.348 1.00 85.94 369 LEU A C 1
ATOM 3026 O O . LEU A 1 369 ? 30.068 -9.051 -17.676 1.00 85.94 369 LEU A O 1
ATOM 3030 N N . LEU A 1 370 ? 29.235 -6.971 -17.761 1.00 85.75 370 LEU A N 1
ATOM 3031 C CA . LEU A 1 370 ? 30.273 -6.460 -18.671 1.00 85.75 370 LEU A CA 1
ATOM 3032 C C . LEU A 1 370 ? 31.686 -6.607 -18.085 1.00 85.75 370 LEU A C 1
ATOM 3034 O O . LEU A 1 370 ? 32.630 -6.934 -18.806 1.00 85.75 370 LEU A O 1
ATOM 3038 N N . LYS A 1 371 ? 31.848 -6.374 -16.777 1.00 84.25 371 LYS A N 1
ATOM 3039 C CA . LYS A 1 371 ? 33.139 -6.509 -16.089 1.00 84.25 371 LYS A CA 1
ATOM 3040 C C . LYS A 1 371 ? 33.592 -7.967 -16.017 1.00 84.25 371 LYS A C 1
ATOM 3042 O O . LYS A 1 371 ? 34.737 -8.248 -16.355 1.00 84.25 371 LYS A O 1
ATOM 3047 N N . LEU A 1 372 ? 32.714 -8.868 -15.580 1.00 78.19 372 LEU A N 1
ATOM 3048 C CA . LEU A 1 372 ? 33.027 -10.289 -15.415 1.00 78.19 372 LEU A CA 1
ATOM 3049 C C . LEU A 1 372 ? 33.245 -10.977 -16.769 1.00 78.19 372 LEU A C 1
ATOM 3051 O O . LEU 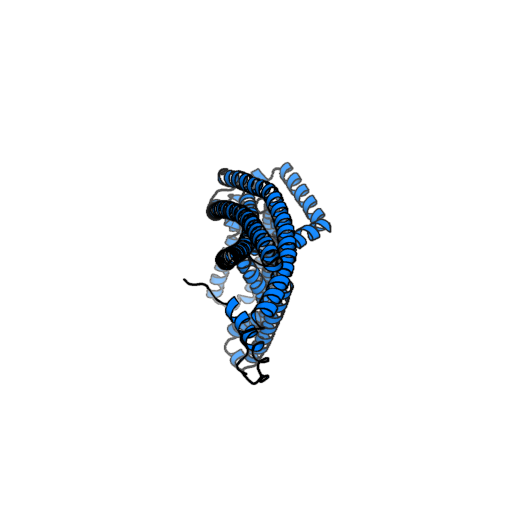A 1 372 ? 34.163 -11.781 -16.916 1.00 78.19 372 LEU A O 1
ATOM 3055 N N . TRP A 1 373 ? 32.466 -10.601 -17.785 1.00 78.69 373 TRP A N 1
ATOM 3056 C CA . TRP A 1 373 ? 32.634 -11.102 -19.147 1.00 78.69 373 TRP A CA 1
ATOM 3057 C C . TRP A 1 373 ? 34.007 -10.726 -19.723 1.00 78.69 373 TRP A C 1
ATOM 3059 O O . TRP A 1 373 ? 34.679 -11.569 -20.312 1.00 78.69 373 TRP A O 1
ATOM 3069 N N . ASN A 1 374 ? 34.480 -9.494 -19.491 1.00 77.94 374 ASN A N 1
ATOM 3070 C CA . ASN A 1 374 ? 35.795 -9.048 -19.970 1.00 77.94 374 ASN A CA 1
ATOM 3071 C C . ASN A 1 374 ? 36.984 -9.678 -19.210 1.00 77.94 374 ASN A C 1
ATOM 3073 O O . ASN A 1 374 ? 38.111 -9.651 -19.693 1.00 77.94 374 ASN A O 1
ATOM 3077 N N . GLN A 1 375 ? 36.756 -10.252 -18.023 1.00 73.94 375 GLN A N 1
ATOM 3078 C CA . GLN A 1 375 ? 37.789 -10.956 -17.248 1.00 73.94 375 GLN A CA 1
ATOM 3079 C C . GLN A 1 375 ? 38.025 -12.399 -17.737 1.00 73.94 375 GLN A C 1
ATOM 3081 O O . GLN A 1 375 ? 39.064 -12.992 -17.441 1.00 73.94 375 GLN A O 1
ATOM 3086 N N . GLY A 1 376 ? 37.085 -12.978 -18.492 1.00 67.31 376 GLY A N 1
ATOM 3087 C CA . GLY A 1 376 ? 37.196 -14.335 -19.022 1.00 67.31 376 GLY A CA 1
ATOM 3088 C C . GLY A 1 376 ? 38.129 -14.426 -20.236 1.00 67.31 376 GLY A C 1
ATOM 3089 O O . GLY A 1 376 ? 37.907 -13.774 -21.249 1.00 67.31 376 GLY A O 1
ATOM 3090 N N . LYS A 1 377 ? 39.133 -15.315 -20.188 1.00 58.62 377 LYS A N 1
ATOM 3091 C CA . LYS A 1 377 ? 40.122 -15.501 -21.275 1.00 58.62 377 LYS A CA 1
ATOM 3092 C C . LYS A 1 377 ? 39.552 -16.043 -22.603 1.00 58.62 377 LYS A C 1
ATOM 3094 O O . LYS A 1 377 ? 40.245 -15.968 -23.607 1.00 58.6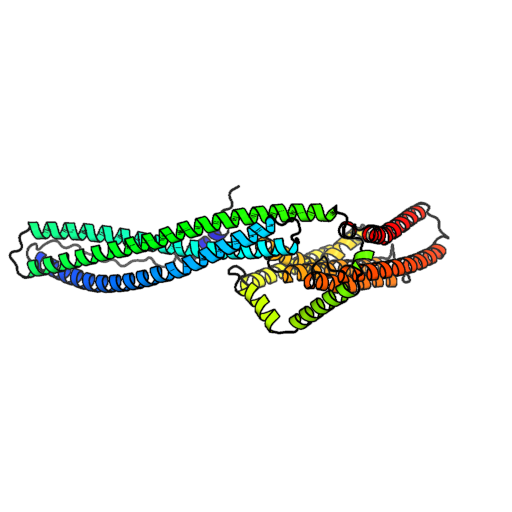2 377 LYS A O 1
ATOM 3099 N N . ARG A 1 378 ? 38.340 -16.622 -22.624 1.00 56.38 378 ARG A N 1
ATOM 3100 C CA . ARG A 1 378 ? 37.782 -17.316 -23.811 1.00 56.38 378 ARG A CA 1
ATOM 3101 C C . ARG A 1 378 ? 36.906 -16.455 -24.727 1.00 56.38 378 ARG A C 1
ATOM 3103 O O . ARG A 1 378 ? 36.854 -16.741 -25.912 1.00 56.38 378 ARG A O 1
ATOM 3110 N N . TYR A 1 379 ? 36.221 -15.435 -24.206 1.00 61.12 379 TYR A N 1
ATOM 3111 C CA . TYR A 1 379 ? 35.254 -14.638 -24.975 1.00 61.12 379 TYR A CA 1
ATOM 3112 C C . TYR A 1 379 ? 35.341 -13.169 -24.566 1.00 61.12 379 TYR A C 1
ATOM 3114 O O . TYR A 1 379 ? 34.441 -12.635 -23.926 1.00 61.12 379 TYR A O 1
ATOM 3122 N N . ARG A 1 380 ? 36.460 -12.517 -24.879 1.00 65.56 380 ARG A N 1
ATOM 3123 C CA . ARG A 1 380 ? 36.674 -11.119 -24.503 1.00 65.56 380 ARG A CA 1
ATOM 3124 C C . ARG A 1 380 ? 35.851 -10.203 -25.415 1.00 65.56 380 ARG A C 1
ATOM 3126 O O . ARG A 1 380 ? 35.951 -10.297 -26.635 1.00 65.56 380 ARG A O 1
ATOM 3133 N N . ILE A 1 381 ? 35.028 -9.329 -24.831 1.00 70.94 381 ILE A N 1
ATOM 3134 C CA . ILE A 1 381 ? 34.377 -8.254 -25.595 1.00 70.94 381 ILE A CA 1
ATOM 3135 C C . ILE A 1 381 ? 35.480 -7.303 -26.051 1.00 70.94 381 ILE A C 1
ATOM 3137 O O . ILE A 1 381 ? 36.373 -6.980 -25.271 1.00 70.94 381 ILE A O 1
ATOM 3141 N N . SER A 1 382 ? 35.415 -6.855 -27.303 1.00 72.94 382 SER A N 1
ATOM 3142 C CA . SER A 1 382 ? 36.359 -5.870 -27.826 1.00 72.94 382 SER A CA 1
ATOM 3143 C C . SER A 1 382 ? 36.431 -4.645 -26.917 1.00 72.94 382 SER A C 1
ATOM 3145 O O . SER A 1 382 ? 35.395 -4.066 -26.569 1.00 72.94 382 SER A O 1
ATOM 3147 N N . ASP A 1 383 ? 37.648 -4.205 -26.596 1.00 76.75 383 ASP A N 1
ATOM 3148 C CA . ASP A 1 383 ? 37.875 -2.988 -25.812 1.00 76.75 383 ASP A CA 1
ATOM 3149 C C . ASP A 1 383 ? 37.249 -1.750 -26.503 1.00 76.75 383 ASP A C 1
ATOM 3151 O O . ASP A 1 383 ? 36.909 -0.777 -25.834 1.00 76.75 383 ASP A O 1
ATOM 3155 N N . GLN A 1 384 ? 36.983 -1.817 -27.819 1.00 78.75 384 GLN A N 1
ATOM 3156 C CA . GLN A 1 384 ? 36.277 -0.779 -28.582 1.00 78.75 384 GLN A CA 1
ATOM 3157 C C . GLN A 1 384 ? 34.750 -0.772 -28.382 1.00 78.75 384 GLN A C 1
ATOM 3159 O O . GLN A 1 384 ? 34.132 0.280 -28.504 1.00 78.75 384 GLN A O 1
ATOM 3164 N N . LEU A 1 385 ? 34.119 -1.917 -28.087 1.00 80.88 385 LEU A N 1
ATOM 3165 C CA . LEU A 1 385 ? 32.655 -2.035 -27.922 1.00 80.88 385 LEU A CA 1
ATOM 3166 C C . LEU A 1 385 ? 32.208 -1.821 -26.471 1.00 80.88 385 LEU A C 1
ATOM 3168 O O . LEU A 1 385 ? 31.095 -1.357 -26.210 1.00 80.88 385 LEU A O 1
ATOM 3172 N N . LEU A 1 386 ? 33.092 -2.125 -25.522 1.00 85.06 386 LEU A N 1
ATOM 3173 C CA . LEU A 1 386 ? 32.863 -1.949 -24.093 1.00 85.06 386 LEU A CA 1
ATOM 3174 C C . LEU A 1 386 ? 32.404 -0.529 -23.681 1.00 85.06 386 LEU A C 1
ATOM 3176 O O . LEU A 1 386 ? 31.464 -0.447 -22.883 1.00 85.06 386 LEU A O 1
ATOM 3180 N N . PRO A 1 387 ? 32.991 0.586 -24.173 1.00 86.31 387 PRO A N 1
ATOM 3181 C CA . PRO A 1 387 ? 32.541 1.926 -23.791 1.00 86.31 387 PRO A CA 1
ATOM 3182 C C . PRO A 1 387 ? 31.114 2.229 -24.260 1.00 86.31 387 PRO A C 1
ATOM 3184 O O . PRO A 1 387 ? 30.361 2.848 -23.512 1.00 86.31 387 PRO A O 1
ATOM 3187 N N . TYR A 1 388 ? 30.698 1.740 -25.432 1.00 85.94 388 TYR A N 1
ATOM 3188 C CA . TYR A 1 388 ? 29.341 1.957 -25.943 1.00 85.94 388 TYR A CA 1
ATOM 3189 C C . TYR A 1 388 ? 28.293 1.208 -25.116 1.00 85.94 388 TYR A C 1
ATOM 3191 O O . TYR A 1 388 ? 27.276 1.792 -24.749 1.00 85.94 388 TYR A O 1
ATOM 3199 N N . LEU A 1 389 ? 28.564 -0.048 -24.741 1.00 86.50 389 LEU A N 1
ATOM 3200 C CA . LEU A 1 389 ? 27.680 -0.827 -23.861 1.00 86.50 389 LEU A CA 1
ATOM 3201 C C . LEU A 1 389 ? 27.584 -0.217 -22.456 1.00 86.50 389 LEU A C 1
ATOM 3203 O O . LEU A 1 389 ? 26.509 -0.188 -21.859 1.00 86.50 389 LEU A O 1
ATOM 3207 N N . ARG A 1 390 ? 28.691 0.322 -21.929 1.00 89.06 390 ARG A N 1
ATOM 3208 C CA . ARG A 1 390 ? 28.666 1.085 -20.672 1.00 89.06 390 ARG A CA 1
ATOM 3209 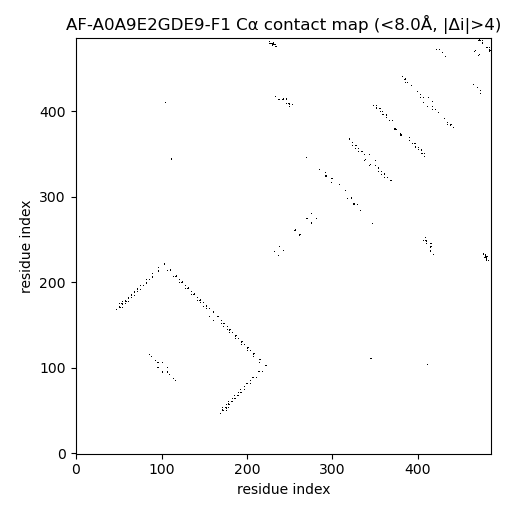C C . ARG A 1 390 ? 27.858 2.371 -20.815 1.00 89.06 390 ARG A C 1
ATOM 3211 O O . ARG A 1 390 ? 27.068 2.672 -19.929 1.00 89.06 390 ARG A O 1
ATOM 3218 N N . SER A 1 391 ? 28.034 3.096 -21.917 1.00 89.19 391 SER A N 1
ATOM 3219 C CA . SER A 1 391 ? 27.276 4.312 -22.217 1.00 89.19 391 SER A CA 1
ATOM 3220 C C . SER A 1 391 ? 25.770 4.038 -22.265 1.00 89.19 391 SER A C 1
ATOM 3222 O O . SER A 1 391 ? 25.023 4.789 -21.649 1.00 89.19 391 SER A O 1
ATOM 3224 N N . LEU A 1 392 ? 25.325 2.919 -22.852 1.00 88.06 392 LEU A N 1
ATOM 3225 C CA . LEU A 1 392 ? 23.911 2.521 -22.838 1.00 88.06 392 LEU A CA 1
ATOM 3226 C C . LEU A 1 392 ? 23.360 2.385 -21.415 1.00 88.06 392 LEU A C 1
ATOM 3228 O O . LEU A 1 392 ? 22.322 2.953 -21.093 1.00 88.06 392 LEU A O 1
ATOM 3232 N N . LEU A 1 393 ? 24.068 1.663 -20.541 1.00 90.12 393 LEU A N 1
ATOM 3233 C CA . LEU A 1 393 ? 23.641 1.475 -19.150 1.00 90.12 393 LEU A CA 1
ATOM 3234 C C . LEU A 1 393 ? 23.604 2.796 -18.370 1.00 90.12 393 LEU A C 1
ATOM 3236 O O . LEU A 1 393 ? 22.740 2.977 -17.512 1.00 90.12 393 LEU A O 1
ATOM 3240 N N . ILE A 1 394 ? 24.529 3.714 -18.668 1.00 91.12 394 ILE A N 1
ATOM 3241 C CA . ILE A 1 394 ? 24.539 5.074 -18.114 1.00 91.12 394 ILE A CA 1
ATOM 3242 C C . ILE A 1 394 ? 23.300 5.834 -18.601 1.00 91.12 394 ILE A C 1
ATOM 3244 O O . ILE A 1 394 ? 22.549 6.331 -17.767 1.00 91.12 394 ILE A O 1
ATOM 3248 N N . ILE A 1 395 ? 23.049 5.869 -19.912 1.00 89.50 395 ILE A N 1
ATOM 3249 C CA . ILE A 1 395 ? 21.899 6.556 -20.519 1.00 89.50 395 ILE A CA 1
ATOM 3250 C C . ILE A 1 395 ? 20.586 6.034 -19.923 1.00 89.50 395 ILE A C 1
ATOM 3252 O O . ILE A 1 395 ? 19.791 6.829 -19.426 1.00 89.50 395 ILE A O 1
ATOM 3256 N N . ILE A 1 396 ? 20.395 4.710 -19.875 1.00 89.06 396 ILE A N 1
ATOM 3257 C CA . ILE A 1 396 ? 19.202 4.085 -19.281 1.00 89.06 396 ILE A CA 1
ATOM 3258 C C . ILE A 1 396 ? 19.039 4.515 -17.822 1.00 89.06 396 ILE A C 1
ATOM 3260 O O . ILE A 1 396 ? 17.948 4.896 -17.413 1.00 89.06 396 ILE A O 1
ATOM 3264 N N . ARG A 1 397 ? 20.113 4.494 -17.023 1.00 91.12 397 ARG A N 1
ATOM 3265 C CA . ARG A 1 397 ? 20.044 4.857 -15.602 1.00 91.12 397 ARG A CA 1
ATOM 3266 C C . ARG A 1 397 ? 19.694 6.328 -15.388 1.00 91.12 397 ARG A C 1
ATOM 3268 O O . ARG A 1 397 ? 18.827 6.632 -14.572 1.00 91.12 397 ARG A O 1
ATOM 3275 N N . PHE A 1 398 ? 20.388 7.222 -16.089 1.00 90.94 398 PHE A N 1
ATOM 3276 C CA . PHE A 1 398 ? 20.187 8.665 -15.968 1.00 90.94 398 PHE A CA 1
ATOM 3277 C C . PHE A 1 398 ? 18.853 9.118 -16.544 1.00 90.94 398 PHE A C 1
ATOM 3279 O O . PHE A 1 398 ? 18.357 10.148 -16.113 1.00 90.94 398 PHE A O 1
ATOM 3286 N N . PHE A 1 399 ? 18.260 8.355 -17.459 1.00 89.88 399 PHE A N 1
ATOM 3287 C CA . PHE A 1 399 ? 16.919 8.621 -17.955 1.00 89.88 399 PHE A CA 1
ATOM 3288 C C . PHE A 1 399 ? 15.827 8.035 -17.050 1.00 89.88 399 PHE A C 1
ATOM 3290 O O . PHE A 1 399 ? 14.900 8.739 -16.656 1.00 89.88 399 PHE A O 1
ATOM 3297 N N . ALA A 1 400 ? 15.944 6.761 -16.670 1.00 88.19 400 ALA A N 1
ATOM 3298 C CA . ALA A 1 400 ? 14.884 6.050 -15.961 1.00 88.19 400 ALA A CA 1
ATOM 3299 C C . ALA A 1 400 ? 14.614 6.619 -14.558 1.00 88.19 400 ALA A C 1
ATOM 3301 O O . ALA A 1 400 ? 13.462 6.685 -14.141 1.00 88.19 400 ALA A O 1
ATOM 3302 N N . ILE A 1 401 ? 15.649 7.064 -13.834 1.00 90.25 401 ILE A N 1
ATOM 3303 C CA . ILE A 1 401 ? 15.482 7.649 -12.492 1.00 90.25 401 ILE A CA 1
ATOM 3304 C C . ILE A 1 401 ? 14.625 8.929 -12.530 1.00 90.25 401 ILE A C 1
ATOM 3306 O O . ILE A 1 401 ? 13.583 8.947 -11.873 1.00 90.25 401 ILE A O 1
ATOM 3310 N N . PRO A 1 402 ? 14.998 9.992 -13.274 1.00 88.88 402 PRO A N 1
ATOM 3311 C CA . PRO A 1 402 ? 14.171 11.190 -13.351 1.00 88.88 402 PRO A CA 1
ATOM 3312 C C . PRO A 1 402 ? 12.823 10.910 -14.011 1.00 88.88 402 PRO A C 1
ATOM 3314 O O . PRO A 1 402 ? 11.833 11.493 -13.582 1.00 88.88 402 PRO A O 1
ATOM 3317 N N . TYR A 1 403 ? 12.745 9.990 -14.978 1.00 87.81 403 TYR A N 1
ATOM 3318 C CA . TYR A 1 403 ? 11.471 9.591 -15.574 1.00 87.81 403 TYR A CA 1
ATOM 3319 C C . TYR A 1 403 ? 10.487 9.075 -14.515 1.00 87.81 403 TYR A C 1
ATOM 3321 O O . TYR A 1 403 ? 9.387 9.607 -14.404 1.00 87.81 403 TYR A O 1
ATOM 3329 N N . VAL A 1 404 ? 10.893 8.118 -13.671 1.00 87.50 404 VAL A N 1
ATOM 3330 C CA . VAL A 1 404 ? 10.042 7.588 -12.587 1.00 87.50 404 VAL A CA 1
ATOM 3331 C C . VAL A 1 404 ? 9.629 8.687 -11.601 1.00 87.50 404 VAL A C 1
ATOM 3333 O O . VAL A 1 404 ? 8.476 8.726 -11.171 1.00 87.50 404 VAL A O 1
ATOM 3336 N N . ILE A 1 405 ? 10.537 9.609 -11.270 1.00 86.25 405 ILE A N 1
ATOM 3337 C CA . ILE A 1 405 ? 10.235 10.743 -10.383 1.00 86.25 405 ILE A CA 1
ATOM 3338 C C . ILE A 1 405 ? 9.183 11.670 -11.017 1.00 86.25 405 ILE A C 1
ATOM 3340 O O . ILE A 1 405 ? 8.254 12.104 -10.336 1.00 86.25 405 ILE A O 1
ATOM 3344 N N . ILE A 1 406 ? 9.288 11.949 -12.319 1.00 84.12 406 ILE A N 1
ATOM 3345 C CA . ILE A 1 406 ? 8.330 12.793 -13.050 1.00 84.12 406 ILE A CA 1
ATOM 3346 C C . ILE A 1 406 ? 6.971 12.094 -13.186 1.00 84.12 406 ILE A C 1
ATOM 3348 O O . ILE A 1 406 ? 5.942 12.744 -12.987 1.00 84.12 406 ILE A O 1
ATOM 3352 N N . VAL A 1 407 ? 6.957 10.785 -13.470 1.00 83.25 407 VAL A N 1
ATOM 3353 C CA . VAL A 1 407 ? 5.727 9.972 -13.510 1.00 83.25 407 VAL A CA 1
ATOM 3354 C C . VAL A 1 407 ? 4.986 10.086 -12.188 1.00 83.25 407 VAL A C 1
ATOM 3356 O O . VAL A 1 407 ? 3.784 10.335 -12.174 1.00 83.25 407 VAL A O 1
ATOM 3359 N N . TRP A 1 408 ? 5.707 9.979 -11.076 1.00 82.75 408 TRP A N 1
ATOM 3360 C CA . TRP A 1 408 ? 5.109 10.153 -9.763 1.00 82.75 408 TRP A CA 1
ATOM 3361 C C . TRP A 1 408 ? 4.589 11.577 -9.514 1.00 82.75 408 TRP A C 1
ATOM 3363 O O . TRP A 1 408 ? 3.508 11.768 -8.955 1.00 82.75 408 TRP A O 1
ATOM 3373 N N . LEU A 1 409 ? 5.337 12.591 -9.945 1.00 77.12 409 LEU A N 1
ATOM 3374 C CA . LEU A 1 409 ? 4.994 13.996 -9.738 1.00 77.12 409 LEU A CA 1
ATOM 3375 C C . LEU A 1 409 ? 3.723 14.424 -10.481 1.00 77.12 409 LEU A C 1
ATOM 3377 O O . LEU A 1 409 ? 2.851 15.066 -9.887 1.00 77.12 409 LEU A O 1
ATOM 3381 N N . ILE A 1 410 ? 3.623 14.129 -11.777 1.00 74.75 410 ILE A N 1
ATOM 3382 C CA . ILE A 1 410 ? 2.562 14.671 -12.646 1.00 74.75 410 ILE A CA 1
ATOM 3383 C C . ILE A 1 410 ? 1.479 13.626 -12.963 1.00 74.75 410 ILE A C 1
ATOM 3385 O O . ILE A 1 410 ? 0.378 13.993 -13.373 1.00 74.75 410 ILE A O 1
ATOM 3389 N N . GLY A 1 411 ? 1.749 12.344 -12.714 1.00 68.50 411 GLY A N 1
ATOM 3390 C CA . GLY A 1 411 ? 0.905 11.233 -13.148 1.00 68.50 411 GLY A CA 1
ATOM 3391 C C . GLY A 1 411 ? 1.268 10.754 -14.555 1.00 68.50 411 GLY A C 1
ATOM 3392 O O . GLY A 1 411 ? 1.926 11.460 -15.321 1.00 68.50 411 GLY A O 1
ATOM 3393 N N . SER A 1 412 ? 0.827 9.542 -14.893 1.00 66.81 412 SER A N 1
ATOM 3394 C CA . SER A 1 412 ? 1.238 8.793 -16.091 1.00 66.81 412 SER A CA 1
ATOM 3395 C C . SER A 1 412 ? 0.842 9.454 -17.423 1.00 66.81 412 SER A C 1
ATOM 3397 O O . SER A 1 412 ? 1.515 9.273 -18.436 1.00 66.81 412 SER A O 1
ATOM 3399 N N . THR A 1 413 ? -0.204 10.286 -17.416 1.00 64.69 413 THR A N 1
ATOM 3400 C CA . THR A 1 413 ? -0.825 10.846 -18.626 1.00 64.69 413 THR A CA 1
ATOM 3401 C C . THR A 1 413 ? -0.296 12.229 -19.035 1.00 64.69 413 THR A C 1
ATOM 3403 O O . THR A 1 413 ? -0.978 12.943 -19.77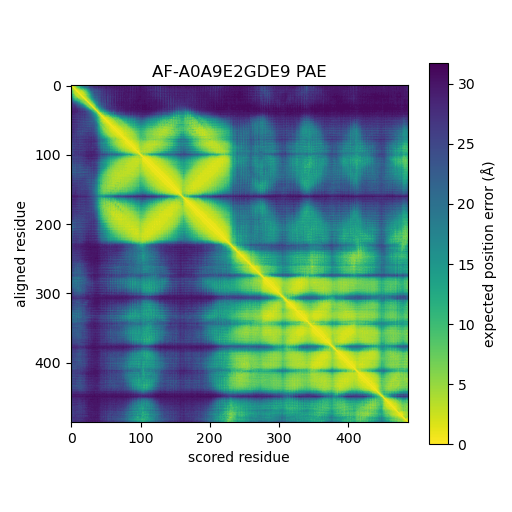3 1.00 64.69 413 THR A O 1
ATOM 3406 N N . SER A 1 414 ? 0.830 12.701 -18.490 1.00 72.69 414 SER A N 1
ATOM 3407 C CA . SER A 1 414 ? 1.324 14.052 -18.808 1.00 72.69 414 SER A CA 1
ATOM 3408 C C . SER A 1 414 ? 1.996 14.117 -20.180 1.00 72.69 414 SER A C 1
ATOM 3410 O O . SER A 1 414 ? 2.798 13.257 -20.539 1.00 72.69 414 SER A O 1
ATOM 3412 N N . ILE A 1 415 ? 1.749 15.204 -20.918 1.00 75.00 415 ILE A N 1
ATOM 3413 C CA . ILE A 1 415 ? 2.410 15.480 -22.207 1.00 75.00 415 ILE A CA 1
ATOM 3414 C C . ILE A 1 415 ? 3.929 15.611 -22.026 1.00 75.00 415 ILE A C 1
ATOM 3416 O O . ILE A 1 415 ? 4.692 15.251 -22.919 1.00 75.00 415 ILE A O 1
ATOM 3420 N N . ILE A 1 416 ? 4.390 16.066 -20.856 1.00 78.25 416 ILE A N 1
ATOM 3421 C CA . ILE A 1 416 ? 5.822 16.168 -20.544 1.00 78.25 416 ILE A CA 1
ATOM 3422 C C . ILE A 1 416 ? 6.485 14.789 -20.566 1.00 78.25 416 ILE A C 1
ATOM 3424 O O . ILE A 1 416 ? 7.589 14.658 -21.089 1.00 78.25 416 ILE A O 1
ATOM 3428 N N . LEU A 1 417 ? 5.815 13.758 -20.042 1.00 79.69 417 LEU A N 1
ATOM 3429 C CA . LEU A 1 417 ? 6.333 12.387 -20.064 1.00 79.69 417 LEU A CA 1
ATOM 3430 C C . LEU A 1 417 ? 6.446 11.849 -21.483 1.00 79.69 417 LEU A C 1
ATOM 3432 O O . LEU A 1 417 ? 7.410 11.151 -21.786 1.00 79.69 417 LEU A O 1
ATOM 3436 N N . LEU A 1 418 ? 5.495 12.208 -22.343 1.00 78.12 418 LEU A N 1
ATOM 3437 C CA . LEU A 1 418 ? 5.520 11.846 -23.753 1.00 78.12 418 LEU A CA 1
ATOM 3438 C C . LEU A 1 418 ? 6.684 12.524 -24.483 1.00 78.12 418 LEU A C 1
ATOM 3440 O O . LEU A 1 418 ? 7.454 11.858 -25.165 1.00 78.12 418 LEU A O 1
ATOM 3444 N N . VAL A 1 419 ? 6.874 13.834 -24.292 1.00 82.19 419 VAL A N 1
ATOM 3445 C CA . VAL A 1 419 ? 8.021 14.563 -24.866 1.00 82.19 419 VAL A CA 1
ATOM 3446 C C . VAL A 1 419 ? 9.340 13.970 -24.371 1.00 82.19 419 VAL A C 1
ATOM 3448 O O . VAL A 1 419 ? 10.263 13.756 -25.155 1.00 82.19 419 VAL A O 1
ATOM 3451 N N . LEU A 1 420 ? 9.421 13.666 -23.076 1.00 84.69 420 LEU A N 1
ATOM 3452 C CA . LEU A 1 420 ? 10.595 13.052 -22.471 1.00 84.69 420 LEU A CA 1
ATOM 3453 C C . LEU A 1 420 ? 10.866 11.653 -23.052 1.00 84.69 420 LEU A C 1
ATOM 3455 O O . LEU A 1 420 ? 12.029 11.332 -23.306 1.00 84.69 420 LEU A O 1
ATOM 3459 N N . ARG A 1 421 ? 9.823 10.850 -23.315 1.00 83.31 421 ARG A N 1
ATOM 3460 C CA . ARG A 1 421 ? 9.963 9.549 -23.984 1.00 83.31 421 ARG A CA 1
ATOM 3461 C C . ARG A 1 421 ? 10.464 9.706 -25.418 1.00 83.31 421 ARG A C 1
ATOM 3463 O O . ARG A 1 421 ? 11.467 9.089 -25.755 1.00 83.31 421 ARG A O 1
ATOM 3470 N N . MET A 1 422 ? 9.874 10.607 -26.203 1.00 82.69 422 MET A N 1
ATOM 3471 C CA . MET A 1 422 ? 10.315 10.886 -27.577 1.00 82.69 422 MET A CA 1
ATOM 3472 C C . MET A 1 422 ? 11.795 11.294 -27.634 1.00 82.69 422 MET A C 1
ATOM 3474 O O . MET A 1 422 ? 12.551 10.800 -28.470 1.00 82.69 422 MET A O 1
ATOM 3478 N N . ILE A 1 423 ? 12.246 12.160 -26.718 1.00 86.50 423 ILE A N 1
ATOM 3479 C CA . ILE A 1 423 ? 13.663 12.550 -26.620 1.00 86.50 423 ILE A CA 1
ATOM 3480 C C . ILE A 1 423 ? 14.543 11.325 -26.349 1.00 86.50 423 ILE A C 1
ATOM 3482 O O . ILE A 1 423 ? 15.595 11.164 -26.970 1.00 86.50 423 ILE A O 1
ATOM 3486 N N . PHE A 1 424 ? 14.124 10.450 -25.438 1.00 87.06 424 PHE A N 1
ATOM 3487 C CA . PHE A 1 424 ? 14.872 9.242 -25.110 1.00 87.06 424 PHE A CA 1
ATOM 3488 C C . PHE A 1 424 ? 14.937 8.242 -26.253 1.00 87.06 424 PHE A C 1
ATOM 3490 O O . PHE A 1 424 ? 16.010 7.701 -26.510 1.00 87.06 424 PHE A O 1
ATOM 3497 N N . GLU A 1 425 ? 13.839 8.030 -26.970 1.00 85.31 425 GLU A N 1
ATOM 3498 C CA . GLU A 1 425 ? 13.825 7.167 -28.149 1.00 85.31 425 GLU A CA 1
ATOM 3499 C C . GLU A 1 425 ? 14.752 7.702 -29.246 1.00 85.31 425 GLU A C 1
ATOM 3501 O O . GLU A 1 425 ? 15.525 6.935 -29.817 1.00 85.31 425 GLU A O 1
ATOM 3506 N N . ILE A 1 426 ? 14.781 9.021 -29.475 1.00 85.50 426 ILE A N 1
ATOM 3507 C CA . ILE A 1 426 ? 15.729 9.657 -30.406 1.00 85.50 426 ILE A CA 1
ATOM 3508 C C . ILE A 1 426 ? 17.181 9.429 -29.956 1.00 85.50 426 ILE A C 1
ATOM 3510 O O . ILE A 1 426 ? 18.036 9.073 -30.774 1.00 85.50 426 ILE A O 1
ATOM 3514 N N . ILE A 1 427 ? 17.473 9.591 -28.660 1.00 88.12 427 ILE A N 1
ATOM 3515 C CA . ILE A 1 427 ? 18.808 9.324 -28.098 1.00 88.12 427 ILE A CA 1
ATOM 3516 C C . ILE A 1 427 ? 19.180 7.845 -28.267 1.00 88.12 427 ILE A C 1
ATOM 3518 O O . ILE A 1 427 ? 20.307 7.543 -28.666 1.00 88.12 427 ILE A O 1
ATOM 3522 N N . LEU A 1 428 ? 18.251 6.922 -27.998 1.00 85.94 428 LEU A N 1
ATOM 3523 C CA . LEU A 1 428 ? 18.461 5.485 -28.170 1.00 85.94 428 LEU A CA 1
ATOM 3524 C C . LEU A 1 428 ? 18.693 5.115 -29.634 1.00 85.94 428 LEU A C 1
ATOM 3526 O O . LEU A 1 428 ? 19.595 4.326 -29.907 1.00 85.94 428 LEU A O 1
ATOM 3530 N N . LEU A 1 429 ? 17.949 5.700 -30.574 1.00 84.56 429 LEU A N 1
ATOM 3531 C CA . LEU A 1 429 ? 18.169 5.514 -32.009 1.00 84.56 429 LEU A CA 1
ATOM 3532 C C . LEU A 1 429 ? 19.558 6.010 -32.422 1.00 84.56 429 LEU A C 1
ATOM 3534 O O . LEU A 1 429 ? 20.294 5.284 -33.093 1.00 84.56 429 LEU A O 1
ATOM 3538 N N . GLY A 1 430 ? 19.957 7.202 -31.967 1.00 87.44 430 GLY A N 1
ATOM 3539 C CA . GLY A 1 430 ? 21.300 7.736 -32.201 1.00 87.44 430 GLY A CA 1
ATOM 3540 C C . GLY A 1 430 ? 22.393 6.823 -31.639 1.00 87.44 430 GLY A C 1
ATOM 3541 O O . GLY A 1 430 ? 23.357 6.496 -32.337 1.00 87.44 430 GLY A O 1
ATOM 3542 N N . TRP A 1 431 ? 22.218 6.340 -30.406 1.00 90.19 431 TRP A N 1
ATOM 3543 C CA . TRP A 1 431 ? 23.129 5.376 -29.788 1.00 90.19 431 TRP A CA 1
ATOM 3544 C C . TRP A 1 431 ? 23.194 4.064 -30.582 1.00 90.19 431 TRP A C 1
ATOM 3546 O O . TRP A 1 431 ? 24.288 3.557 -30.830 1.00 90.19 431 TRP A O 1
ATOM 3556 N N . ASN A 1 432 ? 22.048 3.542 -31.023 1.00 85.44 432 ASN A N 1
ATOM 3557 C CA . ASN A 1 432 ? 21.940 2.297 -31.781 1.00 85.44 432 ASN A CA 1
ATOM 3558 C C . ASN A 1 432 ? 22.712 2.396 -33.103 1.00 85.44 432 ASN A C 1
ATOM 3560 O O . ASN A 1 432 ? 23.559 1.551 -33.390 1.00 85.44 432 ASN A O 1
ATOM 3564 N N . VAL A 1 433 ? 22.537 3.487 -33.857 1.00 85.69 433 VAL A N 1
ATOM 3565 C CA . VAL A 1 433 ? 23.290 3.738 -35.099 1.00 85.69 433 VAL A CA 1
ATOM 3566 C C . VAL A 1 433 ? 24.804 3.775 -34.846 1.00 85.69 433 VAL A C 1
ATOM 3568 O O . VAL A 1 433 ? 25.569 3.143 -35.583 1.00 85.69 433 VAL A O 1
ATOM 3571 N N . LEU A 1 434 ? 25.255 4.468 -33.793 1.00 86.56 434 LEU A N 1
ATOM 3572 C CA . LEU A 1 434 ? 26.678 4.541 -33.436 1.00 86.56 434 LEU A CA 1
ATOM 3573 C C . LEU A 1 434 ? 27.243 3.175 -33.023 1.00 86.56 434 LEU A C 1
ATOM 3575 O O . LEU A 1 434 ? 28.314 2.778 -33.495 1.00 86.56 434 LEU A O 1
ATOM 3579 N N . PHE A 1 435 ? 26.512 2.438 -32.187 1.00 84.88 435 PHE A N 1
ATOM 3580 C CA . PHE A 1 435 ? 26.886 1.098 -31.746 1.00 84.88 435 PHE A CA 1
ATOM 3581 C C . PHE A 1 435 ? 27.003 0.135 -32.930 1.00 84.88 435 PHE A C 1
ATOM 3583 O O . PHE A 1 435 ? 28.009 -0.563 -33.070 1.00 84.88 435 PHE A O 1
ATOM 3590 N N . LEU A 1 436 ? 26.015 0.140 -33.826 1.00 82.50 436 LEU A N 1
ATOM 3591 C CA . LEU A 1 436 ? 25.988 -0.710 -35.012 1.00 82.50 436 LEU A CA 1
ATOM 3592 C C . LEU A 1 436 ? 27.116 -0.382 -35.994 1.00 82.50 436 LEU A C 1
ATOM 3594 O O . LEU A 1 436 ? 27.725 -1.298 -36.557 1.00 82.50 436 LEU A O 1
ATOM 3598 N N . ARG A 1 437 ? 27.447 0.904 -36.174 1.00 83.62 437 ARG A N 1
ATOM 3599 C CA . ARG A 1 437 ? 28.597 1.324 -36.989 1.00 83.62 437 ARG A CA 1
ATOM 3600 C C . ARG A 1 437 ? 29.897 0.747 -36.432 1.00 83.62 437 ARG A C 1
ATOM 3602 O O . ARG A 1 437 ? 30.684 0.180 -37.191 1.00 83.62 437 ARG A O 1
ATOM 3609 N N . GLN A 1 438 ? 30.096 0.824 -35.117 1.00 82.25 438 GLN A N 1
ATOM 3610 C CA . GLN A 1 438 ? 31.309 0.304 -34.489 1.00 82.25 438 GLN A CA 1
ATOM 3611 C C . GLN A 1 438 ? 31.360 -1.228 -34.477 1.00 82.25 438 GLN A C 1
ATOM 3613 O O . GLN A 1 438 ? 32.412 -1.817 -34.732 1.00 82.25 438 GLN A O 1
ATOM 3618 N N . PHE A 1 439 ? 30.221 -1.883 -34.261 1.00 79.50 439 PHE A N 1
ATOM 3619 C CA . PHE A 1 439 ? 30.097 -3.337 -34.337 1.00 79.50 439 PHE A CA 1
ATOM 3620 C C . PHE A 1 439 ? 30.408 -3.871 -35.742 1.00 79.50 439 PHE A C 1
ATOM 3622 O O . PHE A 1 439 ? 31.119 -4.867 -35.890 1.00 79.50 439 PHE A O 1
ATOM 3629 N N . ASN A 1 440 ? 29.950 -3.176 -36.787 1.00 77.38 440 ASN A N 1
ATOM 3630 C CA . ASN A 1 440 ? 30.286 -3.512 -38.170 1.00 77.38 440 ASN A CA 1
ATOM 3631 C C . ASN A 1 440 ? 31.776 -3.321 -38.474 1.00 77.38 440 ASN A C 1
ATOM 3633 O O . ASN A 1 440 ? 32.368 -4.173 -39.136 1.00 77.38 440 ASN A O 1
ATOM 3637 N N . ASN A 1 441 ? 32.396 -2.249 -37.974 1.00 75.69 441 ASN A N 1
ATOM 3638 C CA . ASN A 1 441 ? 33.830 -2.011 -38.155 1.00 75.69 441 ASN A CA 1
ATOM 3639 C C . ASN A 1 441 ? 34.681 -3.095 -37.477 1.00 75.69 441 ASN A C 1
ATOM 3641 O O . ASN A 1 441 ? 35.611 -3.615 -38.089 1.00 75.69 441 ASN A O 1
ATOM 3645 N N . PHE A 1 442 ? 34.319 -3.499 -36.257 1.00 70.44 442 PHE A N 1
ATOM 3646 C CA . PHE A 1 442 ? 34.997 -4.576 -35.531 1.00 70.44 442 PHE A CA 1
ATOM 3647 C C . PHE A 1 442 ? 34.883 -5.934 -36.247 1.00 70.44 442 PHE A C 1
ATOM 3649 O O . PHE A 1 442 ? 35.858 -6.678 -36.373 1.00 70.44 442 PHE A O 1
ATOM 3656 N N . ASN A 1 443 ? 33.699 -6.244 -36.777 1.00 65.50 443 ASN A N 1
ATOM 3657 C CA . ASN A 1 443 ? 33.473 -7.503 -37.480 1.00 65.50 443 ASN A CA 1
ATOM 3658 C C . ASN A 1 443 ? 34.120 -7.544 -38.866 1.00 65.50 443 ASN A C 1
ATOM 3660 O O . ASN A 1 443 ? 34.531 -8.619 -39.277 1.00 65.50 443 ASN A O 1
ATOM 3664 N N . LYS A 1 444 ? 34.270 -6.417 -39.578 1.00 63.94 444 LYS A N 1
ATOM 3665 C CA . LYS A 1 444 ? 35.040 -6.382 -40.839 1.00 63.94 444 LYS A CA 1
ATOM 3666 C C . LYS A 1 444 ? 36.497 -6.809 -40.637 1.00 63.94 444 LYS A C 1
ATOM 3668 O O . LYS A 1 444 ? 37.052 -7.464 -41.508 1.00 63.94 444 LYS A O 1
ATOM 3673 N N . ILE A 1 445 ? 37.076 -6.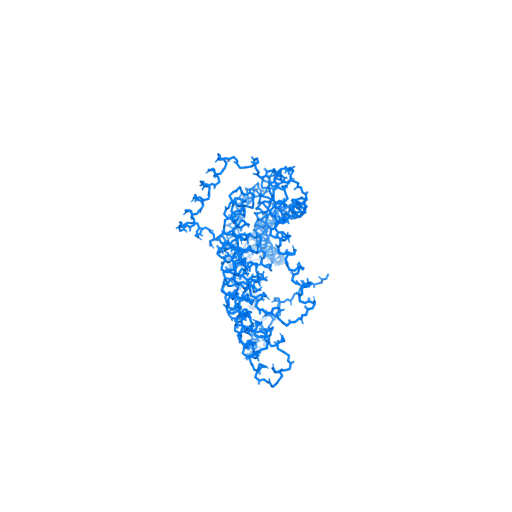487 -39.479 1.00 59.44 445 ILE A N 1
ATOM 3674 C CA . ILE A 1 445 ? 38.445 -6.870 -39.102 1.00 59.44 445 ILE A CA 1
ATOM 3675 C C . ILE A 1 445 ? 38.514 -8.356 -38.698 1.00 59.44 445 ILE A C 1
ATOM 3677 O O . ILE A 1 445 ? 39.501 -9.024 -38.979 1.00 59.44 445 ILE A O 1
ATOM 3681 N N . SER A 1 446 ? 37.447 -8.897 -38.096 1.00 55.56 446 SER A N 1
ATOM 3682 C CA . SER A 1 446 ? 37.383 -10.295 -37.624 1.00 55.56 446 SER A CA 1
ATOM 3683 C C . SER A 1 446 ? 36.824 -11.293 -38.659 1.00 55.56 446 SER A C 1
ATOM 3685 O O . SER A 1 446 ? 36.926 -12.500 -38.471 1.00 55.56 446 SER A O 1
ATOM 3687 N N . ALA A 1 447 ? 36.227 -10.819 -39.759 1.00 52.03 447 ALA A N 1
ATOM 3688 C CA . ALA A 1 447 ? 35.578 -11.637 -40.793 1.00 52.03 447 ALA A CA 1
ATOM 3689 C C . ALA A 1 447 ? 36.549 -12.360 -41.748 1.00 52.03 447 ALA A C 1
ATOM 3691 O O . ALA A 1 447 ? 36.092 -13.035 -42.672 1.00 52.03 447 ALA A O 1
ATOM 3692 N N . ALA A 1 448 ? 37.863 -12.250 -41.529 1.00 53.22 448 ALA A N 1
ATOM 3693 C CA . ALA A 1 448 ? 38.854 -13.068 -42.227 1.00 53.22 448 ALA A CA 1
ATOM 3694 C C . ALA A 1 448 ? 38.760 -14.564 -41.843 1.00 53.22 448 ALA A C 1
ATOM 3696 O O . ALA A 1 448 ? 39.149 -15.414 -42.639 1.00 53.22 448 ALA A O 1
ATOM 3697 N N . GLU A 1 449 ? 38.155 -14.909 -40.695 1.00 50.41 449 GLU A N 1
ATOM 3698 C CA . GLU A 1 449 ? 37.876 -16.294 -40.283 1.00 50.41 449 GLU A CA 1
ATOM 3699 C C . GLU A 1 449 ? 36.359 -16.558 -40.187 1.00 50.41 449 GLU A C 1
ATOM 3701 O O . GLU A 1 449 ? 35.620 -15.980 -39.390 1.00 50.41 449 GLU A O 1
ATOM 3706 N N . LYS A 1 450 ? 35.869 -17.422 -41.084 1.00 52.09 450 LYS A N 1
ATOM 3707 C CA . LYS A 1 450 ? 34.452 -17.680 -41.398 1.00 52.09 450 LYS A CA 1
ATOM 3708 C C . LYS A 1 450 ? 33.667 -18.412 -40.299 1.00 52.09 450 LYS A C 1
ATOM 3710 O O . LYS A 1 450 ? 34.074 -19.459 -39.811 1.00 52.09 450 LYS A O 1
ATOM 3715 N N . SER A 1 451 ? 32.415 -17.985 -40.099 1.00 57.78 451 SER A N 1
ATOM 3716 C CA . SER A 1 451 ? 31.311 -18.817 -39.587 1.00 57.78 451 SER A CA 1
ATOM 3717 C C . SER A 1 451 ? 29.957 -18.259 -40.059 1.00 57.78 451 SER A C 1
ATOM 3719 O O . SER A 1 451 ? 29.600 -17.119 -39.757 1.00 57.78 451 SER A O 1
ATOM 3721 N N . SER A 1 452 ? 29.176 -19.051 -40.807 1.00 59.44 452 SER A N 1
ATOM 3722 C CA . SER A 1 452 ? 27.855 -18.649 -41.333 1.00 59.44 452 SER A CA 1
ATOM 3723 C C . SER A 1 452 ? 26.817 -18.406 -40.227 1.00 59.44 452 SER A C 1
ATOM 3725 O O . SER A 1 452 ? 25.967 -17.525 -40.360 1.00 59.44 452 SER A O 1
ATOM 3727 N N . ARG A 1 453 ? 26.928 -19.105 -39.088 1.00 59.72 453 ARG A N 1
ATOM 3728 C CA . ARG A 1 453 ? 26.027 -18.952 -37.928 1.00 59.72 453 ARG A CA 1
ATOM 3729 C C . ARG A 1 453 ? 26.130 -17.574 -37.272 1.00 59.72 453 ARG A C 1
ATOM 3731 O O . ARG A 1 453 ? 25.117 -17.022 -36.850 1.00 59.72 453 ARG A O 1
ATOM 3738 N N . LEU A 1 454 ? 27.329 -16.990 -37.241 1.00 63.94 454 LEU A N 1
ATOM 3739 C CA . LEU A 1 454 ? 27.552 -15.637 -36.719 1.00 63.94 454 LEU A CA 1
ATOM 3740 C C . LEU A 1 454 ? 26.866 -14.567 -37.583 1.00 63.94 454 LEU A C 1
ATOM 3742 O O . LEU A 1 454 ? 26.367 -13.579 -37.051 1.00 63.94 454 LEU A O 1
ATOM 3746 N N . SER A 1 455 ? 26.765 -14.785 -38.898 1.00 66.12 455 SER A N 1
ATOM 3747 C CA . SER A 1 455 ? 26.086 -13.851 -39.810 1.00 66.12 455 SER A CA 1
ATOM 3748 C C . SER A 1 455 ? 24.556 -13.844 -39.657 1.00 66.12 455 SER A C 1
ATOM 3750 O O . SER A 1 455 ? 23.936 -12.787 -39.769 1.00 66.12 455 SER A O 1
ATOM 3752 N N . ILE A 1 456 ? 23.953 -14.992 -39.328 1.00 72.38 456 ILE A N 1
ATOM 3753 C CA . ILE A 1 456 ? 22.508 -15.116 -39.080 1.00 72.38 456 ILE A CA 1
ATOM 3754 C C . ILE A 1 456 ? 22.147 -14.467 -37.740 1.00 72.38 456 ILE A C 1
ATOM 3756 O O . ILE A 1 456 ? 21.251 -13.628 -37.690 1.00 72.38 456 ILE A O 1
ATOM 3760 N N . LEU A 1 457 ? 22.892 -14.784 -36.673 1.00 69.06 457 LEU A N 1
ATOM 3761 C CA . LEU A 1 457 ? 22.722 -14.150 -35.357 1.00 69.06 457 LEU A CA 1
ATOM 3762 C C . LEU A 1 457 ? 22.878 -12.628 -35.434 1.00 69.06 457 LEU A C 1
ATOM 3764 O O . LEU A 1 457 ? 22.127 -11.893 -34.797 1.00 69.06 457 LEU A O 1
ATOM 3768 N N . ARG A 1 458 ? 23.813 -12.157 -36.263 1.00 69.25 458 ARG A N 1
ATOM 3769 C CA . ARG A 1 458 ? 23.990 -10.739 -36.565 1.00 69.25 458 ARG A CA 1
ATOM 3770 C C . ARG A 1 458 ? 22.723 -10.140 -37.173 1.00 69.25 458 ARG A C 1
ATOM 3772 O O . ARG A 1 458 ? 22.218 -9.164 -36.636 1.00 69.25 458 ARG A O 1
ATOM 3779 N N . ASN A 1 459 ? 22.208 -10.704 -38.265 1.00 74.19 459 ASN A N 1
ATOM 3780 C CA . ASN A 1 459 ? 21.019 -10.161 -38.929 1.00 74.19 459 ASN A CA 1
ATOM 3781 C C . ASN A 1 459 ? 19.795 -10.165 -38.001 1.00 74.19 459 ASN A C 1
ATOM 3783 O O . ASN A 1 459 ? 19.063 -9.182 -37.971 1.00 74.19 459 ASN A O 1
ATOM 3787 N N . ILE A 1 460 ? 19.625 -11.211 -37.188 1.00 77.75 460 ILE A N 1
ATOM 3788 C CA . ILE A 1 460 ? 18.572 -11.276 -36.164 1.00 77.75 460 ILE A CA 1
ATOM 3789 C C . ILE A 1 460 ? 18.733 -10.140 -35.147 1.00 77.75 460 ILE A C 1
ATOM 3791 O O . ILE A 1 460 ? 17.763 -9.447 -34.856 1.00 77.75 460 ILE A O 1
ATOM 3795 N N . PHE A 1 461 ? 19.950 -9.904 -34.647 1.00 77.12 461 PHE A N 1
ATOM 3796 C CA . PHE A 1 461 ? 20.223 -8.809 -33.715 1.00 77.12 461 PHE A CA 1
ATOM 3797 C C . PHE A 1 461 ? 19.951 -7.433 -34.338 1.00 77.12 461 PHE A C 1
ATOM 3799 O O . PHE A 1 461 ? 19.356 -6.582 -33.686 1.00 77.12 461 PHE A O 1
ATOM 3806 N N . PHE A 1 462 ? 20.329 -7.216 -35.602 1.00 76.62 462 PHE A N 1
ATOM 3807 C CA . PHE A 1 462 ? 20.029 -5.975 -36.323 1.00 76.62 462 PHE A CA 1
ATOM 3808 C C . PHE A 1 462 ? 18.524 -5.746 -36.463 1.00 76.62 462 PHE A C 1
ATOM 3810 O O . PHE A 1 462 ? 18.048 -4.663 -36.129 1.00 76.62 462 PHE A O 1
ATOM 3817 N N . VAL A 1 463 ? 17.784 -6.758 -36.924 1.00 80.81 463 VAL A N 1
ATOM 3818 C CA . VAL A 1 463 ? 16.328 -6.668 -37.092 1.00 80.81 463 VAL A CA 1
ATOM 3819 C C . VAL A 1 463 ? 15.664 -6.406 -35.744 1.00 80.81 463 VAL A C 1
ATOM 3821 O O . VAL A 1 463 ? 14.940 -5.429 -35.626 1.00 80.81 463 VAL A O 1
ATOM 3824 N N . LEU A 1 464 ? 15.988 -7.179 -34.701 1.00 79.81 464 LEU A N 1
ATOM 3825 C CA . LEU A 1 464 ? 15.453 -6.964 -33.351 1.00 79.81 464 LEU A CA 1
ATOM 3826 C C . LEU A 1 464 ? 15.774 -5.571 -32.814 1.00 79.81 464 LEU A C 1
ATOM 3828 O O . LEU A 1 464 ? 14.892 -4.912 -32.279 1.00 79.81 464 LEU A O 1
ATOM 3832 N N . SER A 1 465 ? 17.012 -5.104 -32.973 1.00 76.94 465 SER A N 1
ATOM 3833 C CA . SER A 1 465 ? 17.424 -3.788 -32.490 1.00 76.94 465 SER A CA 1
ATOM 3834 C C . SER A 1 465 ? 16.607 -2.676 -33.158 1.00 76.94 465 SER A C 1
ATOM 3836 O O . SER A 1 465 ? 16.066 -1.810 -32.471 1.00 76.94 465 SER A O 1
ATOM 3838 N N . TYR A 1 466 ? 16.428 -2.719 -34.481 1.00 76.94 466 TYR A N 1
ATOM 3839 C CA . TYR A 1 466 ? 15.607 -1.731 -35.189 1.00 76.94 466 TYR A CA 1
ATOM 3840 C C . TYR A 1 466 ? 14.109 -1.883 -34.914 1.00 76.94 466 TYR A C 1
ATOM 3842 O O . TYR A 1 466 ? 13.425 -0.874 -34.777 1.00 76.94 466 TYR A O 1
ATOM 3850 N N . THR A 1 467 ? 13.595 -3.106 -34.782 1.00 79.81 467 THR A N 1
ATOM 3851 C CA . THR A 1 467 ? 12.183 -3.345 -34.459 1.00 79.81 467 THR A CA 1
ATOM 3852 C C . THR A 1 467 ? 11.847 -2.899 -33.041 1.00 79.81 467 THR A C 1
ATOM 3854 O O . THR A 1 467 ? 10.797 -2.307 -32.845 1.00 79.81 467 THR A O 1
ATOM 3857 N N . ILE A 1 468 ? 12.726 -3.111 -32.060 1.00 78.12 468 ILE A N 1
ATOM 3858 C CA . ILE A 1 468 ? 12.493 -2.669 -30.678 1.00 78.12 468 ILE A CA 1
ATOM 3859 C C . ILE A 1 468 ? 12.571 -1.141 -30.598 1.00 78.12 468 ILE A C 1
ATOM 3861 O O . ILE A 1 468 ? 11.654 -0.503 -30.092 1.00 78.12 468 ILE A O 1
ATOM 3865 N N . THR A 1 469 ? 13.633 -0.539 -31.146 1.00 75.19 469 THR A N 1
ATOM 3866 C CA . THR A 1 469 ? 13.832 0.918 -31.028 1.00 75.19 469 THR A CA 1
ATOM 3867 C C . THR A 1 469 ? 12.887 1.717 -31.932 1.00 75.19 469 THR A C 1
ATOM 3869 O O . THR A 1 469 ? 12.461 2.803 -31.566 1.00 75.19 469 THR A O 1
ATOM 3872 N N . GLY A 1 470 ? 12.561 1.202 -33.121 1.00 73.56 470 GLY A N 1
ATOM 3873 C CA . GLY A 1 470 ? 11.652 1.851 -34.070 1.00 73.56 470 GLY A CA 1
ATOM 3874 C C . GLY A 1 470 ? 10.183 1.477 -33.869 1.00 73.56 470 GLY A C 1
ATOM 3875 O O . GLY A 1 470 ? 9.306 2.291 -34.138 1.00 73.56 470 GLY A O 1
ATOM 3876 N N . GLY A 1 471 ? 9.898 0.267 -33.381 1.00 76.19 471 GLY A N 1
ATOM 3877 C CA . GLY A 1 471 ? 8.539 -0.203 -33.110 1.00 76.19 471 GLY A CA 1
ATOM 3878 C C . GLY A 1 471 ? 7.891 0.515 -31.931 1.00 76.19 471 GLY A C 1
ATOM 3879 O O . GLY A 1 471 ? 6.722 0.869 -32.041 1.00 76.19 471 GLY A O 1
ATOM 3880 N N . GLY A 1 472 ? 8.648 0.805 -30.864 1.00 75.69 472 GLY A N 1
ATOM 3881 C CA . GLY A 1 472 ? 8.173 1.636 -29.747 1.00 75.69 472 GLY A CA 1
ATOM 3882 C C . GLY A 1 472 ? 7.720 3.021 -30.217 1.00 75.69 472 GLY A C 1
ATOM 3883 O O . GLY A 1 472 ? 6.570 3.398 -30.004 1.00 75.69 472 GLY A O 1
ATOM 3884 N N . LEU A 1 473 ? 8.566 3.687 -31.008 1.00 76.38 473 LEU A N 1
ATOM 3885 C CA . LEU A 1 473 ? 8.285 5.002 -31.589 1.00 76.38 473 LEU A CA 1
ATOM 3886 C C . LEU A 1 473 ? 7.062 4.973 -32.517 1.00 76.38 473 LEU A C 1
ATOM 3888 O O . LEU A 1 473 ? 6.198 5.848 -32.455 1.00 76.38 473 LEU A O 1
ATOM 3892 N N . LEU A 1 474 ? 6.941 3.946 -33.365 1.00 76.00 474 LEU A N 1
ATOM 3893 C CA . LEU A 1 474 ? 5.780 3.779 -34.244 1.00 76.00 474 LEU A CA 1
ATOM 3894 C C . LEU A 1 474 ? 4.483 3.533 -33.461 1.00 76.00 474 LEU A C 1
ATOM 3896 O O . LEU A 1 474 ? 3.453 4.109 -33.813 1.00 76.00 474 LEU A O 1
ATOM 3900 N N . LEU A 1 475 ? 4.522 2.711 -32.409 1.00 73.44 475 LEU A N 1
ATOM 3901 C CA . LEU A 1 475 ? 3.371 2.458 -31.537 1.00 73.44 475 LEU A CA 1
ATOM 3902 C C . LEU A 1 475 ? 2.962 3.723 -30.780 1.00 73.44 475 LEU A C 1
ATOM 3904 O O . LEU A 1 475 ? 1.772 4.038 -30.707 1.00 73.44 475 LEU A O 1
ATOM 3908 N N . GLU A 1 476 ? 3.930 4.486 -30.282 1.00 73.25 476 GLU A N 1
ATOM 3909 C CA . GLU A 1 476 ? 3.677 5.745 -29.592 1.00 73.25 476 GLU A CA 1
ATOM 3910 C C . GLU A 1 476 ? 3.067 6.792 -30.537 1.00 73.25 476 GLU A C 1
ATOM 3912 O O . GLU A 1 476 ? 2.025 7.372 -30.219 1.00 73.25 476 GLU A O 1
ATOM 3917 N N . LEU A 1 477 ? 3.615 6.951 -31.749 1.00 72.69 477 LEU A N 1
ATOM 3918 C CA . LEU A 1 477 ? 3.056 7.831 -32.785 1.00 72.69 477 LEU A CA 1
ATOM 3919 C C . LEU A 1 477 ? 1.664 7.397 -33.266 1.00 72.69 477 LEU A C 1
ATOM 3921 O O . LEU A 1 477 ? 0.842 8.251 -33.609 1.00 72.69 477 LEU A O 1
ATOM 3925 N N . ALA A 1 478 ? 1.379 6.093 -33.277 1.00 67.44 478 ALA A N 1
ATOM 3926 C CA . ALA A 1 478 ? 0.070 5.551 -33.639 1.00 67.44 478 ALA A CA 1
ATOM 3927 C C . ALA A 1 478 ? -1.009 5.781 -32.557 1.00 67.44 478 ALA A C 1
ATOM 3929 O O . ALA A 1 478 ? -2.203 5.611 -32.836 1.00 67.44 478 ALA A O 1
ATOM 3930 N N . GLY A 1 479 ? -0.610 6.217 -31.355 1.00 62.50 479 GLY A N 1
ATOM 3931 C CA . GLY A 1 479 ? -1.500 6.452 -30.214 1.00 62.50 479 GLY A CA 1
ATOM 3932 C C . GLY A 1 479 ? -1.593 5.275 -29.238 1.00 62.50 479 GLY A C 1
ATOM 3933 O O . GLY A 1 479 ? -2.446 5.298 -28.357 1.00 62.50 479 GLY A O 1
ATOM 3934 N N . TYR A 1 480 ? -0.717 4.273 -29.352 1.00 65.50 480 TYR A N 1
ATOM 3935 C CA . TYR A 1 480 ? -0.610 3.125 -28.440 1.00 65.50 480 TYR A CA 1
ATOM 3936 C C . TYR A 1 480 ? 0.527 3.315 -27.425 1.00 65.50 480 TYR A C 1
ATOM 3938 O O . TYR A 1 480 ? 1.314 2.408 -27.158 1.00 65.50 480 TYR A O 1
ATOM 3946 N N . GLY A 1 481 ? 0.624 4.514 -26.847 1.00 62.88 481 GLY A N 1
ATOM 3947 C CA . GLY A 1 481 ? 1.653 4.865 -25.861 1.00 62.88 481 GLY A CA 1
ATOM 3948 C C . GLY A 1 481 ? 1.740 3.932 -24.636 1.00 62.88 481 GLY A C 1
ATOM 3949 O O . GLY A 1 481 ? 2.860 3.691 -24.179 1.00 62.88 481 GLY A O 1
ATOM 3950 N N . PRO A 1 482 ? 0.625 3.385 -24.105 1.00 65.19 482 PRO A N 1
ATOM 3951 C CA . PRO A 1 482 ? 0.659 2.369 -23.049 1.00 65.19 482 PRO A CA 1
ATOM 3952 C C . PRO A 1 482 ? 1.210 1.022 -23.525 1.00 65.19 482 PRO A C 1
ATOM 3954 O O . PRO A 1 482 ? 1.934 0.370 -22.786 1.00 65.19 482 PRO A O 1
ATOM 3957 N N . LEU A 1 483 ? 0.929 0.623 -24.769 1.00 62.66 483 LEU A N 1
ATOM 3958 C CA . LEU A 1 483 ? 1.453 -0.616 -25.348 1.00 62.66 483 LEU A CA 1
ATOM 3959 C C . LEU A 1 483 ? 2.956 -0.513 -25.635 1.00 62.66 483 LEU A C 1
ATOM 3961 O O . LEU A 1 483 ? 3.672 -1.485 -25.473 1.00 62.66 483 LEU A O 1
ATOM 3965 N N . ALA A 1 484 ? 3.441 0.676 -26.006 1.00 62.91 484 ALA A N 1
ATOM 3966 C CA . ALA A 1 484 ? 4.864 0.935 -26.225 1.00 62.91 484 ALA A CA 1
ATOM 3967 C C . ALA A 1 484 ? 5.725 0.805 -24.946 1.00 62.91 484 ALA A C 1
ATOM 3969 O O . ALA A 1 484 ? 6.949 0.747 -25.037 1.00 62.91 484 ALA A O 1
ATOM 3970 N N . LEU A 1 485 ? 5.107 0.781 -23.755 1.00 61.53 485 LEU A N 1
ATOM 3971 C CA . LEU A 1 485 ? 5.797 0.585 -22.473 1.00 61.53 485 LEU A CA 1
ATOM 3972 C C . LEU A 1 485 ? 6.053 -0.880 -22.108 1.00 61.53 485 LEU A C 1
ATOM 3974 O O . LEU A 1 485 ? 6.923 -1.131 -21.269 1.00 61.53 485 LEU A O 1
ATOM 3978 N N . TYR A 1 486 ? 5.264 -1.802 -22.661 1.00 52.53 486 TYR A N 1
ATOM 3979 C CA . TYR A 1 486 ? 5.307 -3.237 -22.372 1.00 52.53 486 TYR A CA 1
ATOM 3980 C C . TYR A 1 486 ? 6.053 -3.982 -23.475 1.00 52.53 486 TYR A C 1
ATOM 3982 O O . TYR A 1 486 ? 6.797 -4.926 -23.118 1.00 52.53 486 TYR A O 1
#

pLDDT: mean 75.68, std 15.56, range [25.41, 93.88]

Solvent-accessible surface area (backbone atoms only — not comparable to full-atom values): 27145 Å² total; per-residue (Å²): 134,93,86,82,72,74,72,56,59,62,53,51,62,57,53,67,71,67,73,77,78,86,87,83,88,85,89,85,82,86,91,80,88,88,72,95,82,64,50,68,68,52,53,54,50,55,50,47,52,50,50,54,52,48,42,54,52,49,52,54,50,42,53,52,48,52,52,50,42,54,51,51,57,53,46,50,59,55,46,55,52,52,52,49,50,53,53,50,48,52,53,55,52,51,50,51,72,68,41,86,84,57,54,63,71,59,50,55,48,50,42,41,54,50,49,54,52,47,53,53,48,52,52,54,46,51,54,40,52,52,52,44,52,54,40,51,54,50,40,51,52,43,51,54,52,39,54,51,51,53,50,52,51,52,54,55,59,74,71,56,77,85,46,77,67,54,49,51,48,54,51,54,51,52,51,40,46,53,50,39,51,53,44,44,54,53,35,51,51,46,44,50,54,40,52,54,49,44,54,55,47,52,54,52,46,53,54,50,51,55,48,46,54,53,44,54,52,51,50,55,51,48,59,55,47,54,53,72,49,74,44,76,47,53,82,73,62,67,42,68,72,58,51,53,53,55,49,53,51,47,52,54,52,56,54,41,70,75,35,67,66,49,55,51,54,56,50,46,55,53,61,69,38,94,79,59,55,61,68,60,50,53,53,53,50,51,52,51,52,50,52,41,52,51,50,36,56,53,54,53,63,65,63,75,44,85,67,53,81,82,39,60,70,60,47,51,52,51,52,51,47,51,72,38,41,62,60,56,45,52,45,50,49,53,51,51,52,24,54,78,68,48,38,46,80,65,35,66,69,55,44,51,52,45,53,47,50,49,52,52,48,55,40,48,48,51,54,49,49,57,53,55,42,53,69,38,92,85,63,60,66,53,82,81,53,50,59,55,59,51,47,50,44,49,52,52,50,69,45,50,51,57,48,54,53,48,35,69,72,70,38,87,86,38,66,64,58,52,54,53,47,52,54,48,48,53,52,50,49,54,48,47,54,55,48,51,53,51,52,50,56,56,44,66,71,54,58,84,63,85,58,75,68,62,56,52,56,46,52,52,50,53,51,50,53,49,46,56,60,48,43,33,53,51,31,32,64,70,8,32,52,61,49,45,74,111